Protein 1ZGZ (pdb70)

Organism: Escherichia coli (strain K12) (NCBI:txid83333)

Sequence (469 aa):
PHHIVIVEDEPVTQARLQSYFTQEGYTVSVTASGAGLREIQNQSVDLILLDINLPDENGLLTRALRERSTVGIILVTGRSDRIDRIVGLEGADDYVTKPLELRELVVRVKNLLWRIDQPHHIVIVEDEPVTQARLQSYFTQEGYTVSVTASGAGLREIQNQSVDLILLDINLPDENGLLTRALRERSTVGIILVTGRSDRIDRIVGLEGADDYVTKPLELRELVVRVKNLLWRIDPHHIVIVEDEPVTQARLQSYFTQEGYTVSVTASGAGLREIQNQSVDLILLDINLPDENGLLTRALRERSTVGIILVTGRSDRIDRIVGLEGADDYVTKPLELRELVVRVKNLLWRIDPHHIVIVEDEPVTQARLQSYFTQEGYTVSVTASGAGLREIQNQSVDLILLDINLPDENGLLTRALRERSTVGIILVTGRSDRIDRIVGLEGADDYVTKPLELRELVVRVKNLLWRID

CATH classification: 3.40.50.2300

Secondary structure (DSSP, 8-state):
--EEEEE-SSHHHHHHHHHHHHHTT-EEEEESSHHHHHH---S--SEEEEES--SSS----HHHHHTT---EEEEEESS--HHHHHHHH---SEEEESSP-HHHHHHHHHHHHHHHT-/--EEEEE-S-HHHHHHHHHHHHHTT-EEEEESSHHHHHH---S--SEEEEES--TTS----HHHHHHH---EEEEEE-TT-HHHHHHHH---SEEEESSP-HHHHHHHHHHHHHHH-/--EEEEE---HHHHHHHHHHHHHTT-EEEEESSHHHHHH---S--SEEEEE---TTS----HHHHHHH---EEEEEEETT-HHHHHHHH---SEEEEESP-HHHHHHHHHHHHHHH-/--EEEEE-SSHHHHHHHHHHHHTTT-EEEEESSHHHHHH---S---EEEEESB-SSSB---HHHHHHH---EEEEEES---HHHHHHHH---SEEEESSP-HHHHHHHHHHHHHHH-

InterPro domains:
  IPR001789 Signal transduction response regulator, receiver domain [PF00072] (5-113)
  IPR001789 Signal transduction response regulator, receiver domain [PS50110] (4-117)
  IPR001789 Signal transduction response regulator, receiver domain [SM00448] (3-113)
  IPR001867 OmpR/PhoB-type DNA-binding domain [PF00486] (153-225)
  IPR001867 OmpR/PhoB-type DNA-binding domain [PS51755] (132-227)
  IPR001867 OmpR/PhoB-type DNA-binding domain [SM00862] (153-225)
  IPR001867 OmpR/PhoB-type DNA-binding domain [cd00383] (142-225)
  IPR011006 CheY-like superfamily [SSF52172] (3-190)
  IPR036388 Winged helix-like DNA-binding domain superfamily [G3DSA:1.10.10.10] (121-228)
  IPR039420 Transcriptional regulatory protein WalR-like [PTHR48111] (5-225)

Structure (mmCIF, N/CA/C/O backbone):
data_1ZGZ
#
_entry.id   1ZGZ
#
_cell.length_a   55.471
_cell.length_b   58.389
_cell.length_c   64.086
_cell.angle_alpha   90.00
_cell.angle_beta   112.25
_cell.angle_gamma   90.00
#
_symmetry.space_group_name_H-M   'P 1 21 1'
#
loop_
_entity.id
_entity.type
_entity.pdbx_description
1 polymer 'TorCAD operon transcriptional regulatory protein torR'
2 non-polymer 'SULFATE ION'
3 non-polymer GLYCEROL
4 water water
#
loop_
_atom_site.group_PDB
_atom_site.id
_atom_site.type_symbol
_atom_site.label_atom_id
_atom_site.label_alt_id
_atom_site.label_comp_id
_atom_site.label_asym_id
_atom_site.label_entity_id
_atom_site.label_seq_id
_atom_site.pdbx_PDB_ins_code
_atom_site.Cartn_x
_atom_site.Cartn_y
_atom_site.Cartn_z
_atom_site.occupancy
_atom_site.B_iso_or_equiv
_atom_site.auth_seq_id
_atom_site.auth_comp_id
_atom_site.auth_asym_id
_atom_site.auth_atom_id
_atom_site.pdbx_PDB_model_num
ATOM 1 N N . PRO A 1 2 ? -39.607 7.600 18.734 1.00 34.21 2 PRO A N 1
ATOM 2 C CA . PRO A 1 2 ? -38.732 6.398 18.596 1.00 33.77 2 PRO A CA 1
ATOM 3 C C . PRO A 1 2 ? -38.900 5.772 17.223 1.00 31.87 2 PRO A C 1
ATOM 4 O O . PRO A 1 2 ? -39.652 6.308 16.415 1.00 33.17 2 PRO A O 1
ATOM 8 N N . HIS A 1 3 ? -38.215 4.664 16.962 1.00 30.14 3 HIS A N 1
ATOM 9 C CA . HIS A 1 3 ? -38.351 3.970 15.677 1.00 27.49 3 HIS A CA 1
ATOM 10 C C . HIS A 1 3 ? -39.697 3.278 15.554 1.00 25.79 3 HIS A C 1
ATOM 11 O O . HIS A 1 3 ? -40.213 2.722 16.524 1.00 25.43 3 HIS A O 1
ATOM 18 N N . HIS A 1 4 ? -40.240 3.296 14.346 1.00 23.74 4 HIS A N 1
ATOM 19 C CA . HIS A 1 4 ? -41.548 2.725 14.086 1.00 22.75 4 HIS A CA 1
ATOM 20 C C . HIS A 1 4 ? -41.393 1.444 13.274 1.00 19.64 4 HIS A C 1
ATOM 21 O O . HIS A 1 4 ? -40.865 1.467 12.162 1.00 17.80 4 HIS A O 1
ATOM 28 N N . ILE A 1 5 ? -41.861 0.332 13.829 1.00 18.06 5 ILE A N 1
ATOM 29 C CA . ILE A 1 5 ? -41.824 -0.953 13.140 1.00 16.86 5 ILE A CA 1
ATOM 30 C C . ILE A 1 5 ? -43.246 -1.402 12.799 1.00 15.90 5 ILE A C 1
ATOM 31 O O . ILE A 1 5 ? -44.165 -1.200 13.583 1.00 16.09 5 ILE A O 1
ATOM 36 N N . VAL A 1 6 ? -43.431 -1.991 11.632 1.00 15.26 6 VAL A N 1
ATOM 37 C CA . VAL A 1 6 ? -44.724 -2.582 11.314 1.00 15.41 6 VAL A CA 1
ATOM 38 C C . VAL A 1 6 ? -44.556 -4.065 11.118 1.00 15.45 6 VAL A C 1
ATOM 39 O O . VAL A 1 6 ? -43.643 -4.490 10.425 1.00 15.07 6 VAL A O 1
ATOM 43 N N . ILE A 1 7 ? -45.422 -4.842 11.758 1.00 14.38 7 ILE A N 1
ATOM 44 C CA . ILE A 1 7 ? -45.427 -6.284 11.608 1.00 15.05 7 ILE A CA 1
ATOM 45 C C . ILE A 1 7 ? -46.590 -6.634 10.695 1.00 15.04 7 ILE A C 1
ATOM 46 O O . ILE A 1 7 ? -47.727 -6.234 10.936 1.00 15.64 7 ILE A O 1
ATOM 51 N N . VAL A 1 8 ? -46.285 -7.352 9.626 1.00 14.02 8 VAL A N 1
ATOM 52 C CA . VAL A 1 8 ? -47.263 -7.775 8.652 1.00 15.50 8 VAL A CA 1
ATOM 53 C C . VAL A 1 8 ? -47.278 -9.296 8.715 1.00 16.57 8 VAL A C 1
ATOM 54 O O . VAL A 1 8 ? -46.415 -9.954 8.150 1.00 15.83 8 VAL A O 1
ATOM 58 N N . GLU A 1 9 ? -48.244 -9.845 9.434 1.00 17.69 9 GLU A N 1
ATOM 59 C CA . GLU A 1 9 ? -48.180 -11.249 9.815 1.00 18.49 9 GLU A CA 1
ATOM 60 C C . GLU A 1 9 ? -49.576 -11.808 10.061 1.00 20.45 9 GLU A C 1
ATOM 61 O O . GLU A 1 9 ? -50.312 -11.282 10.901 1.00 19.51 9 GLU A O 1
ATOM 67 N N . ASP A 1 10 ? -49.890 -12.895 9.357 1.00 21.63 10 ASP A N 1
ATOM 68 C CA . ASP A 1 10 ? -51.203 -13.547 9.401 1.00 25.50 10 ASP A CA 1
ATOM 69 C C . ASP A 1 10 ? -51.391 -14.473 10.591 1.00 25.19 10 ASP A C 1
ATOM 70 O O . ASP A 1 10 ? -52.518 -14.665 11.070 1.00 26.74 10 ASP A O 1
ATOM 75 N N . GLU A 1 11 ? -50.302 -15.085 11.032 1.00 23.59 11 GLU A N 1
ATOM 76 C CA . GLU A 1 11 ? -50.364 -16.064 12.105 1.00 23.05 11 GLU A CA 1
ATOM 77 C C . GLU A 1 11 ? -50.375 -15.324 13.442 1.00 22.19 11 GLU A C 1
ATOM 78 O O . GLU A 1 11 ? -49.411 -14.641 13.774 1.00 20.48 11 GLU A O 1
ATOM 84 N N . PRO A 1 12 ? -51.460 -15.452 14.207 1.00 21.23 12 PRO A N 1
ATOM 85 C CA . PRO A 1 12 ? -51.645 -14.627 15.418 1.00 21.28 12 PRO A CA 1
ATOM 86 C C . PRO A 1 12 ? -50.594 -14.821 16.519 1.00 20.50 12 PRO A C 1
ATOM 87 O O . PRO A 1 12 ? -50.247 -13.845 17.176 1.00 20.10 12 PRO A O 1
ATOM 91 N N . VAL A 1 13 ? -50.095 -16.041 16.735 1.00 19.36 13 VAL A N 1
ATOM 92 C CA . VAL A 1 13 ? -49.092 -16.222 17.777 1.00 19.46 13 VAL A CA 1
ATOM 93 C C . VAL A 1 13 ? -47.768 -15.541 17.420 1.00 18.99 13 VAL A C 1
ATOM 94 O O . VAL A 1 13 ? -47.159 -14.875 18.261 1.00 18.79 13 VAL A O 1
ATOM 98 N N . THR A 1 14 ? -47.334 -15.707 16.175 1.00 19.03 14 THR A N 1
ATOM 99 C CA . THR A 1 14 ? -46.151 -15.005 15.674 1.00 18.69 14 THR A CA 1
ATOM 100 C C . THR A 1 14 ? -46.314 -13.500 15.798 1.00 17.84 14 THR A C 1
ATOM 101 O O . THR A 1 14 ? -45.421 -12.818 16.278 1.00 16.83 14 THR A O 1
ATOM 105 N N . GLN A 1 15 ? -47.471 -12.998 15.368 1.00 16.79 15 GLN A N 1
ATOM 106 C CA . GLN A 1 15 ? -47.759 -11.568 15.423 1.00 17.17 15 GLN A CA 1
ATOM 107 C C . GLN A 1 15 ? -47.691 -11.049 16.860 1.00 17.72 15 GLN A C 1
ATOM 108 O O . GLN A 1 15 ? -47.088 -10.000 17.129 1.00 17.69 15 GLN A O 1
ATOM 114 N N . ALA A 1 16 ? -48.277 -11.806 17.787 1.00 18.03 16 ALA A N 1
ATOM 115 C CA . ALA A 1 16 ? -48.323 -11.412 19.193 1.00 18.72 16 ALA A CA 1
ATOM 116 C C . ALA A 1 16 ? -46.937 -11.408 19.837 1.00 18.59 16 ALA A C 1
ATOM 117 O O . ALA A 1 16 ? -46.604 -10.501 20.579 1.00 19.24 16 ALA A O 1
ATOM 119 N N . ARG A 1 17 ? -46.125 -12.410 19.530 1.00 19.22 17 ARG A N 1
ATOM 120 C CA . ARG A 1 17 ? -44.771 -12.465 20.071 1.00 21.98 17 ARG A CA 1
ATOM 121 C C . ARG A 1 17 ? -43.901 -11.321 19.551 1.00 21.28 17 ARG A C 1
ATOM 122 O O . ARG A 1 17 ? -43.180 -10.688 20.318 1.00 20.52 17 ARG A O 1
ATOM 130 N N . LEU A 1 18 ? -43.999 -11.050 18.248 1.00 20.38 18 LEU A N 1
ATOM 131 C CA . LEU A 1 18 ? -43.196 -10.011 17.617 1.00 20.37 18 LEU A CA 1
ATOM 132 C C . LEU A 1 18 ? -43.540 -8.614 18.138 1.00 20.72 18 LEU A C 1
ATOM 133 O O . LEU A 1 18 ? -42.654 -7.817 18.439 1.00 19.91 18 LEU A O 1
ATOM 138 N N . GLN A 1 19 ? -44.827 -8.307 18.227 1.00 22.01 19 GLN A N 1
ATOM 139 C CA . GLN A 1 19 ? -45.230 -6.987 18.691 1.00 23.49 19 GLN A CA 1
ATOM 140 C C . GLN A 1 19 ? -44.824 -6.821 20.149 1.00 23.44 19 GLN A C 1
ATOM 141 O O . GLN A 1 19 ? -44.344 -5.770 20.544 1.00 22.97 19 GLN A O 1
ATOM 147 N N . SER A 1 20 ? -44.964 -7.885 20.926 1.00 23.63 20 SER A N 1
ATOM 148 C CA . SER A 1 20 ? -44.654 -7.828 22.344 1.00 24.41 20 SER A CA 1
ATOM 149 C C . SER A 1 20 ? -43.163 -7.590 22.577 1.00 25.30 20 SER A C 1
ATOM 150 O O . SER A 1 20 ? -42.766 -6.688 23.318 1.00 24.73 20 SER A O 1
ATOM 153 N N . TYR A 1 21 ? -42.337 -8.397 21.929 1.00 26.14 21 TYR A N 1
ATOM 154 C CA . TYR A 1 21 ? -40.902 -8.265 22.101 1.00 27.84 21 TYR A CA 1
ATOM 155 C C . TYR A 1 21 ? -40.415 -6.908 21.623 1.00 26.54 21 TYR A C 1
ATOM 156 O O . TYR A 1 21 ? -39.606 -6.266 22.288 1.00 27.11 21 TYR A O 1
ATOM 165 N N . PHE A 1 22 ? -40.912 -6.447 20.483 1.00 25.12 22 PHE A N 1
ATOM 166 C CA . PHE A 1 22 ? -40.448 -5.164 19.977 1.00 25.18 22 PHE A CA 1
ATOM 167 C C . PHE A 1 22 ? -40.976 -3.945 20.739 1.00 25.20 22 PHE A C 1
ATOM 168 O O . PHE A 1 22 ? -40.319 -2.908 20.798 1.00 25.38 22 PHE A O 1
ATOM 176 N N . THR A 1 23 ? -42.148 -4.082 21.348 1.00 25.49 23 THR A N 1
ATOM 177 C CA . THR A 1 23 ? -42.691 -3.017 22.182 1.00 27.15 23 THR A CA 1
ATOM 178 C C . THR A 1 23 ? -41.836 -2.826 23.435 1.00 28.14 23 THR A C 1
ATOM 179 O O . THR A 1 23 ? -41.571 -1.693 23.852 1.00 27.29 23 THR A O 1
ATOM 183 N N . GLN A 1 24 ? -41.393 -3.938 24.014 1.00 29.66 24 GLN A N 1
ATOM 184 C CA . GLN A 1 24 ? -40.526 -3.909 25.191 1.00 31.97 24 GLN A CA 1
ATOM 185 C C . GLN A 1 24 ? -39.174 -3.263 24.900 1.00 32.27 24 GLN A C 1
ATOM 186 O O . GLN A 1 24 ? -38.548 -2.710 25.806 1.00 33.18 24 GLN A O 1
ATOM 192 N N . GLU A 1 25 ? -38.728 -3.324 23.647 1.00 31.68 25 GLU A N 1
ATOM 193 C CA . GLU A 1 25 ? -37.485 -2.681 23.241 1.00 31.57 25 GLU A CA 1
ATOM 194 C C . GLU A 1 25 ? -37.648 -1.183 23.031 1.00 30.69 25 GLU A C 1
ATOM 195 O O . GLU A 1 25 ? -36.704 -0.511 22.621 1.00 31.79 25 GLU A O 1
ATOM 201 N N . GLY A 1 26 ? -38.848 -0.660 23.265 1.00 28.83 26 GLY A N 1
ATOM 202 C CA . GLY A 1 26 ? -39.053 0.773 23.168 1.00 26.55 26 GLY A CA 1
ATOM 203 C C . GLY A 1 26 ? -39.501 1.270 21.809 1.00 25.66 26 GLY A C 1
ATOM 204 O O . GLY A 1 26 ? -39.700 2.474 21.615 1.00 25.69 26 GLY A O 1
ATOM 205 N N . TYR A 1 27 ? -39.693 0.353 20.864 1.00 24.15 27 TYR A N 1
ATOM 206 C CA . TYR A 1 27 ? -40.152 0.740 19.537 1.00 23.82 27 TYR A CA 1
ATOM 207 C C . TYR A 1 27 ? -41.629 1.085 19.494 1.00 22.50 27 TYR A C 1
ATOM 208 O O . TYR A 1 27 ? -42.404 0.615 20.304 1.00 23.86 27 TYR A O 1
ATOM 217 N N . THR A 1 28 ? -42.023 1.881 18.515 1.00 23.02 28 THR A N 1
ATOM 218 C CA . THR A 1 28 ? -43.441 2.077 18.258 1.00 23.56 28 THR A CA 1
ATOM 219 C C . THR A 1 28 ? -43.833 1.029 17.248 1.00 21.92 28 THR A C 1
ATOM 220 O O . THR A 1 28 ? -43.241 0.972 16.190 1.00 22.41 28 THR A O 1
ATOM 224 N N . VAL A 1 29 ? -44.815 0.197 17.585 1.00 20.87 29 VAL A N 1
ATOM 225 C CA . VAL A 1 29 ? -45.136 -0.970 16.773 1.00 20.40 29 VAL A CA 1
ATOM 226 C C . VAL A 1 29 ? -46.579 -0.917 16.246 1.00 20.38 29 VAL A C 1
ATOM 227 O O . VAL A 1 29 ? -47.515 -0.625 16.993 1.00 20.85 29 VAL A O 1
ATOM 231 N N . SER A 1 30 ? -46.747 -1.189 14.960 1.00 19.07 30 SER A N 1
ATOM 232 C CA . SER A 1 30 ? -48.069 -1.382 14.377 1.00 19.12 30 SER A CA 1
ATOM 233 C C . SER A 1 30 ? -48.127 -2.776 13.755 1.00 19.23 30 SER A C 1
ATOM 234 O O . SER A 1 30 ? -47.128 -3.284 13.250 1.00 17.71 30 SER A O 1
ATOM 237 N N . VAL A 1 31 ? -49.298 -3.392 13.795 1.00 18.65 31 VAL A N 1
ATOM 238 C CA . VAL A 1 31 ? -49.464 -4.709 13.223 1.00 18.70 31 VAL A CA 1
ATOM 239 C C . VAL A 1 31 ? -50.568 -4.678 12.186 1.00 18.19 31 VAL A C 1
ATOM 240 O O . VAL A 1 31 ? -51.490 -3.868 12.257 1.00 17.70 31 VAL A O 1
ATOM 244 N N . THR A 1 32 ? -50.461 -5.566 11.217 1.00 17.64 32 THR A N 1
ATOM 245 C CA . THR A 1 32 ? -51.489 -5.737 10.217 1.00 19.66 32 THR A CA 1
ATOM 246 C C . THR A 1 32 ? -51.349 -7.132 9.635 1.00 20.21 32 THR A C 1
ATOM 247 O O . THR A 1 32 ? -50.353 -7.836 9.893 1.00 20.31 32 THR A O 1
ATOM 251 N N . ALA A 1 33 ? -52.330 -7.547 8.847 1.00 21.83 33 ALA A N 1
ATOM 252 C CA . ALA A 1 33 ? -52.259 -8.876 8.254 1.00 22.22 33 ALA A CA 1
ATOM 253 C C . ALA A 1 33 ? -52.322 -8.903 6.727 1.00 22.06 33 ALA A C 1
ATOM 254 O O . ALA A 1 33 ? -52.401 -9.975 6.127 1.00 22.93 33 ALA A O 1
ATOM 256 N N . SER A 1 34 ? -52.228 -7.745 6.083 1.00 21.53 34 SER A N 1
ATOM 257 C CA . SER A 1 34 ? -52.327 -7.725 4.625 1.00 20.42 34 SER A CA 1
ATOM 258 C C . SER A 1 34 ? -51.481 -6.628 4.016 1.00 19.97 34 SER A C 1
ATOM 259 O O . SER A 1 34 ? -51.070 -5.708 4.707 1.00 20.37 34 SER A O 1
ATOM 262 N N . GLY A 1 35 ? -51.221 -6.751 2.717 1.00 20.21 35 GLY A N 1
ATOM 263 C CA . GLY A 1 35 ? -50.538 -5.715 1.963 1.00 19.43 35 GLY A CA 1
ATOM 264 C C . GLY A 1 35 ? -51.331 -4.432 2.017 1.00 18.99 35 GLY A C 1
ATOM 265 O O . GLY A 1 35 ? -50.764 -3.359 2.184 1.00 18.79 35 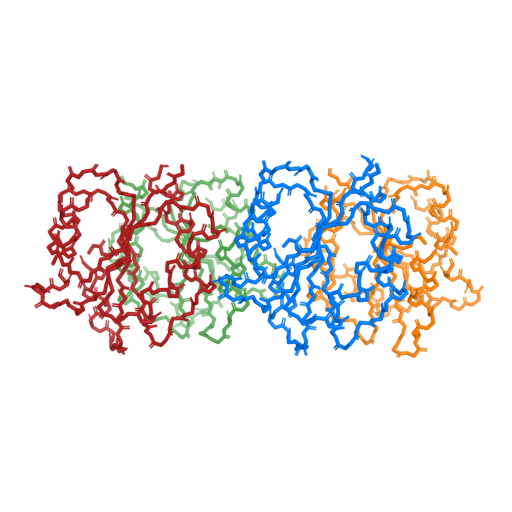GLY A O 1
ATOM 266 N N . ALA A 1 36 ? -52.654 -4.542 1.896 1.00 18.93 36 ALA A N 1
ATOM 267 C CA . ALA A 1 36 ? -53.507 -3.365 1.916 1.00 19.24 36 ALA A CA 1
ATOM 268 C C . ALA A 1 36 ? -53.419 -2.682 3.263 1.00 18.93 36 ALA A C 1
ATOM 269 O O . ALA A 1 36 ? -53.362 -1.459 3.325 1.00 19.49 36 ALA A O 1
ATOM 271 N N . GLY A 1 37 ? -53.433 -3.476 4.333 1.00 18.25 37 GLY A N 1
ATOM 272 C CA . GLY A 1 37 ? -53.322 -2.951 5.683 1.00 17.90 37 GLY A CA 1
ATOM 273 C C . GLY A 1 37 ? -52.002 -2.229 5.908 1.00 17.59 37 GLY A C 1
ATOM 274 O O . GLY A 1 37 ? -51.948 -1.196 6.593 1.00 17.41 37 GLY A O 1
ATOM 275 N N . LEU A 1 38 ? -50.935 -2.770 5.322 1.00 17.38 38 LEU A N 1
ATOM 276 C CA . LEU A 1 38 ? -49.620 -2.135 5.405 1.00 18.04 38 LEU A CA 1
ATOM 277 C C . LEU A 1 38 ? -49.607 -0.813 4.663 1.00 18.51 38 LEU A C 1
ATOM 278 O O . LEU A 1 38 ? -49.107 0.181 5.181 1.00 18.71 38 LEU A O 1
ATOM 283 N N . ARG A 1 39 ? -50.161 -0.818 3.455 1.00 18.72 39 ARG A N 1
ATOM 284 C CA . ARG A 1 39 ? -50.209 0.380 2.631 1.00 20.80 39 ARG A CA 1
ATOM 285 C C . ARG A 1 39 ? -50.965 1.494 3.346 1.00 20.78 39 ARG A C 1
ATOM 286 O O . ARG A 1 39 ? -50.554 2.658 3.306 1.00 20.02 39 ARG A O 1
ATOM 294 N N . GLU A 1 40 ? -52.041 1.141 4.044 1.00 20.86 40 GLU A N 1
ATOM 295 C CA . GLU A 1 40 ? -52.793 2.153 4.785 1.00 20.69 40 GLU A CA 1
ATOM 296 C C . GLU A 1 40 ? -51.965 2.757 5.909 1.00 19.30 40 GLU A C 1
ATOM 297 O O . GLU A 1 40 ? -51.951 3.988 6.088 1.00 18.27 40 GLU A O 1
ATOM 303 N N . ILE A 1 41 ? -51.278 1.903 6.670 1.00 16.39 41 ILE A N 1
ATOM 304 C CA . ILE A 1 41 ? -50.428 2.385 7.761 1.00 16.05 41 ILE A CA 1
ATOM 305 C C . ILE A 1 41 ? -49.352 3.325 7.197 1.00 15.90 41 ILE A C 1
ATOM 306 O O . ILE A 1 41 ? -49.070 4.386 7.761 1.00 17.12 41 ILE A O 1
ATOM 319 N N . GLN A 1 43 ? -49.335 5.171 4.639 1.00 21.77 43 GLN A N 1
ATOM 320 C CA . GLN A 1 43 ? -49.890 6.440 4.189 1.00 23.84 43 GLN A CA 1
ATOM 321 C C . GLN A 1 43 ? -50.190 7.347 5.370 1.00 24.08 43 GLN A C 1
ATOM 322 O O . GLN A 1 43 ? -50.420 8.544 5.199 1.00 24.97 43 GLN A O 1
ATOM 328 N N . ASN A 1 44 ? -50.207 6.775 6.565 1.00 24.00 44 ASN A N 1
ATOM 329 C CA . ASN A 1 44 ? -50.660 7.495 7.745 1.00 25.17 44 ASN A CA 1
ATOM 330 C C . ASN A 1 44 ? -49.602 7.829 8.776 1.00 25.43 44 ASN A C 1
ATOM 331 O O . ASN A 1 44 ? -49.868 8.583 9.707 1.00 26.29 44 ASN A O 1
ATOM 336 N N . GLN A 1 45 ? -48.415 7.253 8.613 1.00 25.59 45 GLN A N 1
ATOM 337 C CA . GLN A 1 45 ? -47.341 7.381 9.588 1.00 26.74 45 GLN A CA 1
ATOM 338 C C . GLN A 1 45 ? -46.040 6.949 8.927 1.00 26.79 45 GLN A C 1
ATOM 339 O O . GLN A 1 45 ? -46.057 6.167 7.979 1.00 26.98 45 GLN A O 1
ATOM 345 N N . SER A 1 46 ? -44.906 7.457 9.399 1.00 27.69 46 SER A N 1
ATOM 346 C CA . SER A 1 46 ? -43.653 7.002 8.809 1.00 26.92 46 SER A CA 1
ATOM 347 C C . SER A 1 46 ? -43.308 5.660 9.417 1.00 23.92 46 SER A C 1
ATOM 348 O O . SER A 1 46 ? -43.659 5.361 10.558 1.00 24.08 46 SER A O 1
ATOM 351 N N . VAL A 1 47 ? -42.654 4.838 8.620 1.00 21.29 47 VAL A N 1
ATOM 352 C CA . VAL A 1 47 ? -42.335 3.483 9.024 1.00 18.83 47 VAL A CA 1
ATOM 353 C C . VAL A 1 47 ? -40.846 3.298 8.753 1.00 17.13 47 VAL A C 1
ATOM 354 O O . VAL A 1 47 ? -40.401 3.568 7.658 1.00 15.34 47 VAL A O 1
ATOM 358 N N . ASP A 1 48 ? -40.092 2.859 9.757 1.00 16.00 48 ASP A N 1
ATOM 359 C CA . ASP A 1 48 ? -38.654 2.677 9.605 1.00 15.70 48 ASP A CA 1
ATOM 360 C C . ASP A 1 48 ? -38.293 1.292 9.118 1.00 14.56 48 ASP A C 1
ATOM 361 O O . ASP A 1 48 ? -37.332 1.126 8.391 1.00 13.54 48 ASP A O 1
ATOM 366 N N . LEU A 1 49 ? -39.074 0.305 9.538 1.00 14.78 49 LEU A N 1
ATOM 367 C CA . LEU A 1 49 ? -38.736 -1.085 9.321 1.00 14.22 49 LEU A CA 1
ATOM 368 C C . LEU A 1 49 ? -40.007 -1.935 9.304 1.00 13.71 49 LEU A C 1
ATOM 369 O O . LEU A 1 49 ? -40.890 -1.760 10.133 1.00 13.01 49 LEU A O 1
ATOM 374 N N . ILE A 1 50 ? -40.054 -2.883 8.383 1.00 12.72 50 ILE A N 1
ATOM 375 C CA . ILE A 1 50 ? -41.201 -3.768 8.214 1.00 13.24 50 ILE A CA 1
ATOM 376 C C . ILE A 1 50 ? -40.763 -5.227 8.401 1.00 13.77 50 ILE A C 1
ATOM 377 O O . ILE A 1 50 ? -39.743 -5.668 7.862 1.00 13.36 50 ILE A O 1
ATOM 382 N N . LEU A 1 51 ? -41.501 -5.958 9.218 1.00 14.31 51 LEU A N 1
ATOM 383 C CA . LEU A 1 51 ? -41.330 -7.407 9.297 1.00 14.58 51 LEU A CA 1
ATOM 384 C C . LEU A 1 51 ? -42.489 -7.981 8.489 1.00 14.88 51 LEU A C 1
ATOM 385 O O . LEU A 1 51 ? -43.657 -7.788 8.839 1.00 13.97 51 LEU A O 1
ATOM 390 N N . LEU A 1 52 ? -42.163 -8.672 7.406 1.00 15.38 52 LEU A N 1
ATOM 391 C CA . LEU A 1 52 ? -43.140 -8.969 6.374 1.00 15.70 52 LEU A CA 1
ATOM 392 C C . LEU A 1 52 ? -43.242 -10.445 6.024 1.00 15.91 52 LEU A C 1
ATOM 393 O O . LEU A 1 52 ? -42.313 -11.029 5.496 1.00 15.15 52 LEU A O 1
ATOM 398 N N . ASP A 1 53 ? -44.388 -11.050 6.285 1.00 16.60 53 ASP A N 1
ATOM 399 C CA . ASP A 1 53 ? -44.586 -12.421 5.835 1.00 17.51 53 ASP A CA 1
ATOM 400 C C . ASP A 1 53 ? -44.742 -12.529 4.310 1.00 17.84 53 ASP A C 1
ATOM 401 O O . ASP A 1 53 ? -45.289 -11.638 3.668 1.00 17.37 53 ASP A O 1
ATOM 406 N N . ILE A 1 54 ? -44.242 -13.617 3.729 1.00 17.91 54 ILE A N 1
ATOM 407 C CA . ILE A 1 54 ? -44.396 -13.846 2.301 1.00 19.79 54 ILE A CA 1
ATOM 408 C C . ILE A 1 54 ? -45.848 -14.209 1.999 1.00 20.75 54 ILE A C 1
ATOM 409 O O . ILE A 1 54 ? -46.421 -13.764 1.002 1.00 21.15 54 ILE A O 1
ATOM 414 N N . ASN A 1 55 ? -46.437 -14.986 2.903 1.00 20.63 55 ASN A N 1
ATOM 415 C CA . ASN A 1 55 ? -47.816 -15.461 2.781 1.00 22.14 55 ASN A CA 1
ATOM 416 C C . ASN A 1 55 ? -48.837 -14.429 3.257 1.00 21.39 55 ASN A C 1
ATOM 417 O O . ASN A 1 55 ? -49.104 -14.315 4.459 1.00 21.51 55 ASN A O 1
ATOM 422 N N . LEU A 1 56 ? -49.404 -13.672 2.322 1.00 19.49 56 LEU A N 1
ATOM 423 C CA . LEU A 1 56 ? -50.453 -12.706 2.661 1.00 19.66 56 LEU A CA 1
ATOM 424 C C . LEU A 1 56 ? -51.707 -13.007 1.849 1.00 20.98 5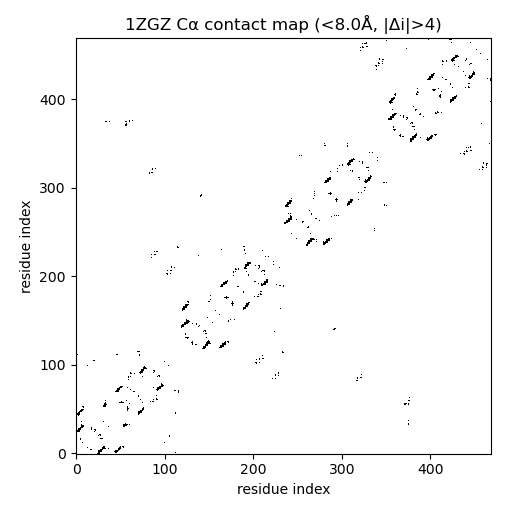6 LEU A C 1
ATOM 425 O O . LEU A 1 56 ? -51.645 -13.715 0.856 1.00 21.36 56 LEU A O 1
ATOM 430 N N . PRO A 1 57 ? -52.844 -12.475 2.283 1.00 22.79 57 PRO A N 1
ATOM 431 C CA . PRO A 1 57 ? -54.115 -12.738 1.601 1.00 23.74 57 PRO A CA 1
ATOM 432 C C . PRO A 1 57 ? -54.269 -11.998 0.272 1.00 25.19 57 PRO A C 1
ATOM 433 O O . PRO A 1 57 ? -54.972 -12.524 -0.600 1.00 25.76 57 PRO A O 1
ATOM 437 N N . ASP A 1 58 ? -53.645 -10.824 0.113 1.00 24.88 58 ASP A N 1
ATOM 438 C CA . ASP A 1 58 ? -53.819 -10.028 -1.115 1.00 25.69 58 ASP A CA 1
ATOM 439 C C . ASP A 1 58 ? -52.677 -10.100 -2.144 1.00 25.96 58 ASP A C 1
ATOM 440 O O . ASP A 1 58 ? -52.909 -10.496 -3.284 1.00 27.55 58 ASP A O 1
ATOM 445 N N . GLU A 1 59 ? -51.461 -9.718 -1.759 1.00 25.22 59 GLU A N 1
ATOM 446 C CA . GLU A 1 59 ? -50.307 -9.833 -2.658 1.00 24.02 59 GLU A CA 1
ATOM 447 C C . GLU A 1 59 ? -49.142 -10.528 -1.951 1.00 22.86 59 GLU A C 1
ATOM 448 O O . GLU A 1 59 ? -48.871 -10.275 -0.774 1.00 23.50 59 GLU A O 1
ATOM 454 N N . ASN A 1 60 ? -48.466 -11.400 -2.684 1.00 20.54 60 ASN A N 1
ATOM 455 C CA . ASN A 1 60 ? -47.255 -12.053 -2.231 1.00 19.56 60 ASN A CA 1
ATOM 456 C C . ASN A 1 60 ? -46.298 -11.047 -1.560 1.00 18.12 60 ASN A C 1
ATOM 457 O O . ASN A 1 60 ? -46.055 -9.967 -2.086 1.00 17.05 60 ASN A O 1
ATOM 462 N N . GLY A 1 61 ? -45.740 -11.414 -0.412 1.00 15.50 61 GLY A N 1
ATOM 463 C CA . GLY A 1 61 ? -44.826 -10.528 0.280 1.00 14.53 61 GLY A CA 1
ATOM 464 C C . GLY A 1 61 ? -43.523 -10.313 -0.477 1.00 12.84 61 GLY A C 1
ATOM 465 O O . GLY A 1 61 ? -42.831 -9.324 -0.245 1.00 13.08 61 GLY A O 1
ATOM 466 N N . LEU A 1 62 ? -43.165 -11.231 -1.373 1.00 12.85 62 LEU A N 1
ATOM 467 C CA . LEU A 1 62 ? -41.987 -11.018 -2.220 1.00 12.91 62 LEU A CA 1
ATOM 468 C C . LEU A 1 62 ? -42.195 -9.830 -3.176 1.00 14.59 62 LEU A C 1
ATOM 469 O O . LEU A 1 62 ? -41.273 -9.070 -3.467 1.00 12.27 62 LEU A O 1
ATOM 482 N N . LEU A 1 64 ? -44.457 -7.351 -2.643 1.00 14.42 64 LEU A N 1
ATOM 483 C CA . LEU A 1 64 ? -44.516 -6.190 -1.767 1.00 15.36 64 LEU A CA 1
ATOM 484 C C . LEU A 1 64 ? -43.109 -5.666 -1.526 1.00 14.27 64 LEU A C 1
ATOM 485 O O . LEU A 1 64 ? -42.878 -4.473 -1.539 1.00 14.25 64 LEU A O 1
ATOM 490 N N . THR A 1 65 ? -42.168 -6.582 -1.310 1.00 13.10 65 THR A N 1
ATOM 491 C CA . THR A 1 65 ? -40.785 -6.225 -1.053 1.00 11.59 65 THR A CA 1
ATOM 492 C C . THR A 1 65 ? -40.185 -5.390 -2.174 1.00 11.32 65 THR A C 1
ATOM 493 O O . THR A 1 65 ? -39.627 -4.330 -1.907 1.00 10.02 65 THR A O 1
ATOM 497 N N . ARG A 1 66 ? -40.269 -5.870 -3.421 1.00 10.63 66 ARG A N 1
ATOM 498 C CA . ARG A 1 66 ? -39.717 -5.058 -4.501 1.00 10.76 66 ARG A CA 1
ATOM 499 C C . ARG A 1 66 ? -40.528 -3.785 -4.732 1.00 11.37 66 ARG A C 1
ATOM 500 O O . ARG A 1 66 ? -39.954 -2.743 -5.040 1.00 13.94 66 ARG A O 1
ATOM 508 N N . ALA A 1 67 ? -41.849 -3.832 -4.578 1.00 12.15 67 ALA A N 1
ATOM 509 C CA . ALA A 1 67 ? -42.616 -2.584 -4.767 1.00 13.69 67 ALA A CA 1
ATOM 510 C C . ALA A 1 67 ? -42.170 -1.498 -3.779 1.00 14.26 67 ALA A C 1
ATOM 511 O O . ALA A 1 67 ? -41.990 -0.328 -4.158 1.00 14.90 67 ALA A O 1
ATOM 513 N N . LEU A 1 68 ? -41.956 -1.900 -2.527 1.00 14.19 68 LEU A N 1
ATOM 514 C CA . LEU A 1 68 ? -41.477 -0.981 -1.487 1.00 14.26 68 LEU A CA 1
ATOM 515 C C . LEU A 1 68 ? -40.070 -0.476 -1.774 1.00 13.94 68 LEU A C 1
ATOM 516 O O . LEU A 1 68 ? -39.803 0.736 -1.679 1.00 14.02 68 LEU A O 1
ATOM 521 N N . ARG A 1 69 ? -39.169 -1.407 -2.100 1.00 13.23 69 ARG A N 1
ATOM 522 C CA . ARG A 1 69 ? -37.742 -1.110 -2.258 1.00 12.74 69 ARG A CA 1
ATOM 523 C C . ARG A 1 69 ? -37.459 -0.243 -3.482 1.00 13.88 69 ARG A C 1
ATOM 524 O O . ARG A 1 69 ? -36.498 0.516 -3.501 1.00 15.42 69 ARG A O 1
ATOM 532 N N . GLU A 1 70 ? -38.296 -0.351 -4.503 1.00 13.99 70 GLU A N 1
ATOM 533 C CA . GLU A 1 70 ? -38.124 0.458 -5.699 1.00 15.15 70 GLU A CA 1
ATOM 534 C C . GLU A 1 70 ? -38.217 1.959 -5.398 1.00 16.53 70 GLU A C 1
ATOM 535 O O . GLU A 1 70 ? -37.655 2.758 -6.119 1.00 19.01 70 GLU A O 1
ATOM 541 N N . ARG A 1 71 ? -38.905 2.331 -4.327 1.00 16.92 71 ARG A N 1
ATOM 542 C CA . ARG A 1 71 ? -39.051 3.745 -3.979 1.00 17.83 71 ARG A CA 1
ATOM 543 C C . ARG A 1 71 ? -38.302 4.165 -2.709 1.00 16.88 71 ARG A C 1
ATOM 544 O O . ARG A 1 71 ? -37.915 5.337 -2.564 1.00 16.72 71 ARG A O 1
ATOM 552 N N . SER A 1 72 ? -38.072 3.214 -1.804 1.00 14.20 72 SER A N 1
ATOM 553 C CA . SER A 1 72 ? -37.788 3.557 -0.415 1.00 14.03 72 SER A CA 1
ATOM 554 C C . SER A 1 72 ? -36.579 2.820 0.139 1.00 13.61 72 SER A C 1
ATOM 555 O O . SER A 1 72 ? -36.284 1.708 -0.287 1.00 13.11 72 SER A O 1
ATOM 558 N N . THR A 1 73 ? -35.910 3.416 1.119 1.00 11.72 73 THR A N 1
ATOM 559 C CA . THR A 1 73 ? -34.877 2.706 1.870 1.00 10.66 73 THR A CA 1
ATOM 560 C C . THR A 1 73 ? -35.412 2.010 3.113 1.00 10.93 73 THR A C 1
ATOM 561 O O . THR A 1 73 ? -34.626 1.555 3.935 1.00 9.98 73 THR A O 1
ATOM 565 N N . VAL A 1 74 ? -36.733 1.926 3.257 1.00 10.12 74 VAL A N 1
ATOM 566 C CA . VAL A 1 74 ? -37.312 1.259 4.425 1.00 10.11 74 VAL A CA 1
ATOM 567 C C . VAL A 1 74 ? -36.647 -0.102 4.710 1.00 9.99 74 VAL A C 1
ATOM 568 O O . VAL A 1 74 ? -36.368 -0.871 3.799 1.00 9.24 74 VAL A O 1
ATOM 572 N N . GLY A 1 75 ? -36.382 -0.394 5.986 1.00 9.83 75 GLY A N 1
ATOM 573 C CA . GLY A 1 75 ? -35.936 -1.724 6.369 1.00 10.78 75 GLY A CA 1
ATOM 574 C C . GLY A 1 75 ? -36.986 -2.773 6.052 1.00 10.68 75 GLY A C 1
ATOM 575 O O . GLY A 1 75 ? -38.188 -2.551 6.284 1.00 11.02 75 GLY A O 1
ATOM 576 N N . ILE A 1 76 ? -36.550 -3.901 5.478 1.00 10.19 76 ILE A N 1
ATOM 577 C CA . ILE A 1 76 ? -37.439 -5.044 5.232 1.00 11.18 76 ILE A CA 1
ATOM 578 C C . ILE A 1 76 ? -36.840 -6.389 5.618 1.00 12.27 76 ILE A C 1
ATOM 579 O O . ILE A 1 76 ? -35.810 -6.792 5.091 1.00 12.67 76 ILE A O 1
ATOM 584 N N . ILE A 1 77 ? -37.510 -7.094 6.525 1.00 12.23 77 ILE A N 1
ATOM 585 C CA . ILE A 1 77 ? -37.118 -8.445 6.857 1.00 12.27 77 ILE A CA 1
ATOM 586 C C . ILE A 1 77 ? -38.278 -9.361 6.546 1.00 12.87 77 ILE A C 1
ATOM 587 O O . ILE A 1 77 ? -39.380 -9.176 7.051 1.00 12.68 77 ILE A O 1
ATOM 592 N N . LEU A 1 78 ? -38.037 -10.319 5.664 1.00 11.61 78 LEU A N 1
ATOM 593 C CA . LEU A 1 78 ? -39.092 -11.225 5.250 1.00 12.62 78 LEU A CA 1
ATOM 594 C C . LEU A 1 78 ? -39.158 -12.374 6.257 1.00 14.26 78 LEU A C 1
ATOM 595 O O . LEU A 1 78 ? -38.133 -12.791 6.778 1.00 14.51 78 LEU A O 1
ATOM 600 N N . VAL A 1 79 ? -40.378 -12.844 6.513 1.00 15.45 79 VAL A N 1
ATOM 601 C CA . VAL A 1 79 ? -40.643 -13.925 7.436 1.00 17.74 79 VAL A CA 1
ATOM 602 C C . VAL A 1 79 ? -41.400 -15.010 6.675 1.00 18.62 79 VAL A C 1
ATOM 603 O O . VAL A 1 79 ? -42.356 -14.717 5.968 1.00 18.46 79 VAL A O 1
ATOM 607 N N . THR A 1 80 ? -40.963 -16.256 6.783 1.00 19.03 80 THR A N 1
ATOM 608 C CA . THR A 1 80 ? -41.709 -17.339 6.131 1.00 21.76 80 THR A CA 1
ATOM 609 C C . THR A 1 80 ? -41.819 -18.576 7.004 1.00 22.59 80 THR A C 1
ATOM 610 O O . THR A 1 80 ? -40.966 -18.814 7.845 1.00 23.11 80 THR A O 1
ATOM 614 N N . GLY A 1 81 ? -42.872 -19.356 6.787 1.00 24.86 81 GLY A N 1
ATOM 615 C CA . GLY A 1 81 ? -43.043 -20.628 7.465 1.00 28.47 81 GLY A CA 1
ATOM 616 C C . GLY A 1 81 ? -42.538 -21.773 6.606 1.00 30.77 81 GLY A C 1
ATOM 617 O O . GLY A 1 81 ? -42.536 -22.930 7.022 1.00 32.76 81 GLY A O 1
ATOM 618 N N . ARG A 1 82 ? -42.097 -21.451 5.399 1.00 32.46 82 ARG A N 1
ATOM 619 C CA . ARG A 1 82 ? -41.652 -22.469 4.456 1.00 34.14 82 ARG A CA 1
ATOM 620 C C . ARG A 1 82 ? -40.258 -22.170 3.931 1.00 33.98 82 ARG A C 1
ATOM 621 O O . ARG A 1 82 ? -40.107 -21.357 3.030 1.00 34.92 82 ARG A O 1
ATOM 623 N N . SER A 1 83 ? -39.244 -22.823 4.490 1.00 34.25 83 SER A N 1
ATOM 624 C CA . SER A 1 83 ? -37.903 -22.746 3.920 1.00 33.27 83 SER A CA 1
ATOM 625 C C . SER A 1 83 ? -37.998 -23.177 2.460 1.00 32.66 83 SER A C 1
ATOM 626 O O . SER A 1 83 ? -38.487 -24.256 2.154 1.00 33.44 83 SER A O 1
ATOM 629 N N . ASP A 1 84 ? -37.547 -22.311 1.562 1.00 30.47 84 ASP A N 1
ATOM 630 C CA . ASP A 1 84 ? -37.736 -22.507 0.134 1.00 28.48 84 ASP A CA 1
ATOM 631 C C . ASP A 1 84 ? -36.695 -21.644 -0.547 1.00 25.91 84 ASP A C 1
ATOM 632 O O . ASP A 1 84 ? -36.639 -20.434 -0.330 1.00 24.85 84 ASP A O 1
ATOM 637 N N . ARG A 1 85 ? -35.841 -22.257 -1.344 1.00 24.35 85 ARG A N 1
ATOM 638 C CA . ARG A 1 85 ? -34.739 -21.496 -1.902 1.00 23.57 85 ARG A CA 1
ATOM 639 C C . ARG A 1 85 ? -35.181 -20.426 -2.903 1.00 21.73 85 ARG A C 1
ATOM 640 O O . ARG A 1 85 ? -34.629 -19.312 -2.939 1.00 19.42 85 ARG A O 1
ATOM 648 N N . ILE A 1 86 ? -36.164 -20.714 -3.741 1.00 20.74 86 ILE A N 1
ATOM 649 C CA . ILE A 1 86 ? -36.463 -19.644 -4.675 1.00 20.70 86 ILE A CA 1
ATOM 650 C C . ILE A 1 86 ? -37.064 -18.433 -3.962 1.00 19.24 86 ILE A C 1
ATOM 651 O O . ILE A 1 86 ? -36.718 -17.312 -4.307 1.00 18.25 86 ILE A O 1
ATOM 656 N N . ASP A 1 87 ? -37.882 -18.652 -2.930 1.00 17.91 87 ASP A N 1
ATOM 657 C CA . ASP A 1 87 ? -38.386 -17.550 -2.100 1.00 17.93 87 ASP A CA 1
ATOM 658 C C . ASP A 1 87 ? -37.239 -16.755 -1.443 1.00 17.44 87 ASP A C 1
ATOM 659 O O . ASP A 1 87 ? -37.259 -15.522 -1.435 1.00 17.68 87 ASP A O 1
ATOM 664 N N . ARG A 1 88 ? -36.249 -17.458 -0.897 1.00 15.54 88 ARG A N 1
ATOM 665 C CA . ARG A 1 88 ? -35.102 -16.818 -0.235 1.00 15.17 88 ARG A CA 1
ATOM 666 C C . ARG A 1 88 ? -34.223 -15.987 -1.172 1.00 14.17 88 ARG A C 1
ATOM 667 O O . ARG A 1 88 ? -33.958 -14.813 -0.902 1.00 14.60 88 ARG A O 1
ATOM 675 N N . ILE A 1 89 ? -33.821 -16.558 -2.297 1.00 12.86 89 ILE A N 1
ATOM 676 C CA . ILE A 1 89 ? -33.031 -15.808 -3.266 1.00 13.70 89 ILE A CA 1
ATOM 677 C C . ILE A 1 89 ? -33.854 -14.675 -3.894 1.00 13.32 89 ILE A C 1
ATOM 678 O O . ILE A 1 89 ? -33.394 -13.532 -3.977 1.00 13.88 89 ILE A O 1
ATOM 683 N N . VAL A 1 90 ? -35.084 -14.974 -4.310 1.00 11.96 90 VAL A N 1
ATOM 684 C CA . VAL A 1 90 ? -35.916 -13.921 -4.884 1.00 11.60 90 VAL A CA 1
ATOM 685 C C . VAL A 1 90 ? -36.138 -12.804 -3.871 1.00 10.74 90 VAL A C 1
ATOM 686 O O . VAL A 1 90 ? -35.945 -11.606 -4.180 1.00 11.24 90 VAL A O 1
ATOM 690 N N . GLY A 1 91 ? -36.486 -13.183 -2.644 1.00 8.95 91 GLY A N 1
ATOM 691 C CA . GLY A 1 91 ? -36.705 -12.192 -1.604 1.00 9.69 91 GLY A CA 1
ATOM 692 C C . GLY A 1 91 ? -35.518 -11.275 -1.351 1.00 9.65 91 GLY A C 1
ATOM 693 O O . GLY A 1 91 ? -35.664 -10.050 -1.284 1.00 9.04 91 GLY A O 1
ATOM 694 N N . LEU A 1 92 ? -34.335 -11.852 -1.189 1.00 9.03 92 LEU A N 1
ATOM 695 C CA . LEU A 1 92 ? -33.145 -11.023 -1.042 1.00 8.68 92 LEU A CA 1
ATOM 696 C C . LEU A 1 92 ? -32.876 -10.188 -2.293 1.00 10.15 92 LEU A C 1
ATOM 697 O O . LEU A 1 92 ? -32.564 -9.013 -2.179 1.00 10.14 92 LEU A O 1
ATOM 702 N N . GLU A 1 93 ? -33.018 -10.777 -3.486 1.00 8.19 93 GLU A N 1
ATOM 703 C CA . GLU A 1 93 ? -32.862 -9.997 -4.716 1.00 10.52 93 GLU A CA 1
ATOM 704 C C . GLU A 1 93 ? -33.875 -8.851 -4.888 1.00 11.23 93 GLU A C 1
ATOM 705 O O . GLU A 1 93 ? -33.535 -7.818 -5.494 1.00 10.58 93 GLU A O 1
ATOM 719 N N . GLY A 1 95 ? -34.867 -7.031 -2.602 1.00 10.17 95 GLY A N 1
ATOM 720 C CA . GLY A 1 95 ? -34.453 -5.945 -1.731 1.00 11.14 95 GLY A CA 1
ATOM 721 C C . GLY A 1 95 ? -34.586 -6.173 -0.233 1.00 11.61 95 GLY A C 1
ATOM 722 O O . GLY A 1 95 ? -34.262 -5.266 0.541 1.00 12.31 95 GLY A O 1
ATOM 723 N N . ALA A 1 96 ? -35.038 -7.354 0.190 1.00 10.77 96 ALA A N 1
ATOM 724 C CA . ALA A 1 96 ? -35.137 -7.619 1.624 1.00 11.63 96 ALA A CA 1
ATOM 725 C C . ALA A 1 96 ? -33.762 -7.568 2.261 1.00 13.22 96 ALA A C 1
ATOM 726 O O . ALA A 1 96 ? -32.810 -8.147 1.726 1.00 11.15 96 ALA A O 1
ATOM 728 N N . ASP A 1 97 ? -33.668 -6.899 3.411 1.00 13.30 97 ASP A N 1
ATOM 729 C CA . ASP A 1 97 ? -32.435 -6.888 4.201 1.00 15.27 97 ASP A CA 1
ATOM 730 C C . ASP A 1 97 ? -32.125 -8.233 4.857 1.00 16.98 97 ASP A C 1
ATOM 731 O O . ASP A 1 97 ? -30.966 -8.555 5.098 1.00 18.57 97 ASP A O 1
ATOM 736 N N . ASP A 1 98 ? -33.157 -9.008 5.158 1.00 18.05 98 ASP A N 1
ATOM 737 C CA . ASP A 1 98 ? -32.985 -10.368 5.659 1.00 20.02 98 ASP A CA 1
ATOM 738 C C . ASP A 1 98 ? -34.231 -11.201 5.445 1.00 19.73 98 ASP A C 1
ATOM 739 O O . ASP A 1 98 ? -35.293 -10.665 5.127 1.00 18.95 98 ASP A O 1
ATOM 744 N N . TYR A 1 99 ? -34.072 -12.515 5.609 1.00 19.66 99 TYR A N 1
ATOM 745 C CA . TYR A 1 99 ? -35.101 -13.529 5.367 1.00 20.51 99 TYR A CA 1
ATOM 746 C C . TYR A 1 99 ? -34.941 -14.516 6.510 1.00 20.66 99 TYR A C 1
ATOM 747 O O . TYR A 1 99 ? -33.843 -15.054 6.710 1.00 20.50 99 TYR A O 1
ATOM 756 N N . VAL A 1 100 ? -36.008 -14.713 7.274 1.00 19.41 100 VAL A N 1
ATOM 757 C CA . VAL A 1 100 ? -35.975 -15.592 8.443 1.00 20.60 100 VAL A CA 1
ATOM 758 C C . VAL A 1 100 ? -37.169 -16.529 8.432 1.00 22.00 100 VAL A C 1
ATOM 759 O O . VAL A 1 100 ? -38.236 -16.173 7.942 1.00 19.84 100 VAL A O 1
ATOM 763 N N . THR A 1 101 ? -36.985 -17.734 8.965 1.00 24.31 101 THR A N 1
ATOM 764 C CA . THR A 1 101 ? -38.037 -18.746 8.910 1.00 26.85 101 THR A CA 1
ATOM 765 C C . THR A 1 101 ? -38.688 -18.997 10.260 1.00 28.17 101 THR A C 1
ATOM 766 O O . THR A 1 101 ? -38.039 -18.873 11.306 1.00 29.75 101 THR A O 1
ATOM 770 N N . LYS A 1 102 ? -39.971 -19.337 10.236 1.00 28.44 102 LYS A N 1
ATOM 771 C CA . LYS A 1 102 ? -40.658 -19.796 11.435 1.00 29.97 102 LYS A CA 1
ATOM 772 C C . LYS A 1 102 ? -40.232 -21.248 11.705 1.00 30.19 102 LYS A C 1
ATOM 773 O O . LYS A 1 102 ? -39.902 -21.977 10.770 1.00 30.93 102 LYS A O 1
ATOM 779 N N . PRO A 1 103 ? -40.203 -21.653 12.974 1.00 30.69 103 PRO A N 1
ATOM 780 C CA . PRO A 1 103 ? -40.516 -20.763 14.096 1.00 30.17 103 PRO A CA 1
ATOM 781 C C . PRO A 1 103 ? -39.343 -19.830 14.386 1.00 28.82 103 PRO A C 1
ATOM 782 O O . PRO A 1 103 ? -38.184 -20.183 14.201 1.00 28.23 103 PRO A O 1
ATOM 786 N N . LEU A 1 104 ? -39.666 -18.627 14.826 1.00 28.42 104 LEU A N 1
ATOM 787 C CA . LEU A 1 104 ? -38.682 -17.563 14.857 1.00 28.16 104 LEU A CA 1
ATOM 788 C C . LEU A 1 104 ? -37.647 -17.725 15.966 1.00 28.17 104 LEU A C 1
ATOM 789 O O . LEU A 1 104 ? -37.968 -18.061 17.110 1.00 27.85 104 LEU A O 1
ATOM 794 N N . GLU A 1 105 ? -36.392 -17.501 15.610 1.00 27.62 105 GLU A N 1
ATOM 795 C CA . GLU A 1 105 ? -35.362 -17.355 16.626 1.00 27.86 105 GLU A CA 1
ATOM 796 C C . GLU A 1 105 ? -35.424 -15.894 17.055 1.00 27.28 105 GLU A C 1
ATOM 797 O O . GLU A 1 105 ? -34.831 -15.009 16.435 1.00 26.58 105 GLU A O 1
ATOM 803 N N . LEU A 1 106 ? -36.191 -15.667 18.114 1.00 26.40 106 LEU A N 1
ATOM 804 C CA . LEU A 1 106 ? -36.708 -14.348 18.437 1.00 27.48 106 LEU A CA 1
ATOM 805 C C . LEU A 1 106 ? -35.648 -13.411 18.984 1.00 27.45 106 LEU A C 1
ATOM 806 O O . LEU A 1 106 ? -35.638 -12.227 18.672 1.00 26.68 106 LEU A O 1
ATOM 811 N N . ARG A 1 107 ? -34.758 -13.942 19.812 1.00 27.18 107 ARG A N 1
ATOM 812 C CA . ARG A 1 107 ? -33.689 -13.113 20.363 1.00 27.56 107 ARG A CA 1
ATOM 813 C C . ARG A 1 107 ? -32.761 -12.657 19.244 1.00 25.44 107 ARG A C 1
ATOM 814 O O . ARG A 1 107 ? -32.314 -11.501 19.194 1.00 25.70 107 ARG A O 1
ATOM 822 N N . GLU A 1 108 ? -32.468 -13.575 18.337 1.00 22.54 108 GLU A N 1
ATOM 823 C CA . GLU A 1 108 ? -31.658 -13.258 17.179 1.00 21.45 108 GLU A CA 1
ATOM 824 C C . GLU A 1 108 ? -32.333 -12.172 16.326 1.00 19.25 108 GLU A C 1
ATOM 825 O O . GLU A 1 108 ? -31.698 -11.221 15.891 1.00 17.33 108 GLU A O 1
ATOM 831 N N . LEU A 1 109 ? -33.637 -12.300 16.111 1.00 17.19 109 LEU A N 1
ATOM 832 C CA . LEU A 1 109 ? -34.345 -11.288 15.337 1.00 16.32 109 LEU A CA 1
ATOM 833 C C . LEU A 1 109 ? -34.311 -9.895 15.966 1.00 15.37 109 LEU A C 1
ATOM 834 O O . LEU A 1 109 ? -34.102 -8.890 15.274 1.00 14.80 109 LEU A O 1
ATOM 839 N N . VAL A 1 110 ? -34.486 -9.826 17.283 1.00 15.11 110 VAL A N 1
ATOM 840 C CA . VAL A 1 110 ? -34.410 -8.547 17.972 1.00 14.56 110 VAL A CA 1
ATOM 841 C C . VAL A 1 110 ? -33.074 -7.868 17.721 1.00 13.78 110 VAL A C 1
ATOM 842 O O . VAL A 1 110 ? -33.040 -6.676 17.443 1.00 13.51 110 VAL A O 1
ATOM 846 N N . VAL A 1 111 ? -31.972 -8.617 17.806 1.00 13.91 111 VAL A N 1
ATOM 847 C CA . VAL A 1 111 ? -30.655 -8.020 17.553 1.00 14.20 111 VAL A CA 1
ATOM 848 C C . VAL A 1 111 ? -30.487 -7.621 16.082 1.00 13.48 111 VAL A C 1
ATOM 849 O O . VAL A 1 111 ? -29.938 -6.557 15.784 1.00 12.91 111 VAL A O 1
ATOM 853 N N . ARG A 1 112 ? -30.970 -8.459 15.164 1.00 13.57 112 ARG A N 1
ATOM 854 C CA . ARG A 1 112 ? -30.923 -8.116 13.747 1.00 14.87 112 ARG A CA 1
ATOM 855 C C . ARG A 1 112 ? -31.626 -6.802 13.507 1.00 13.89 112 ARG A C 1
ATOM 856 O O . ARG A 1 112 ? -31.140 -5.959 12.770 1.00 12.52 112 ARG A O 1
ATOM 864 N N . VAL A 1 113 ? -32.810 -6.657 14.099 1.00 13.19 113 VAL A N 1
ATOM 865 C CA . VAL A 1 113 ? -33.585 -5.435 13.949 1.00 12.88 113 VAL A CA 1
ATOM 866 C C . VAL A 1 113 ? -32.823 -4.243 14.50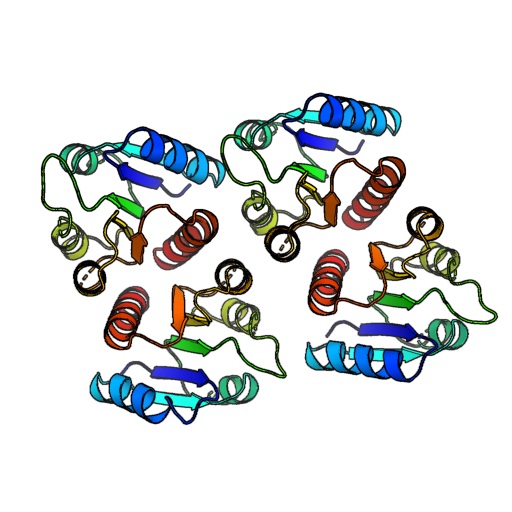5 1.00 12.75 113 VAL A C 1
ATOM 867 O O . VAL A 1 113 ? -32.729 -3.195 13.862 1.00 12.30 113 VAL A O 1
ATOM 871 N N . LYS A 1 114 ? -32.272 -4.411 15.701 1.00 13.18 114 LYS A N 1
ATOM 872 C CA . LYS A 1 114 ? -31.438 -3.365 16.284 1.00 14.25 114 LYS A CA 1
ATOM 873 C C . LYS A 1 114 ? -30.341 -2.906 15.324 1.00 13.03 114 LYS A C 1
ATOM 874 O O . LYS A 1 114 ? -30.153 -1.707 15.102 1.00 13.49 114 LYS A O 1
ATOM 880 N N . ASN A 1 115 ? -29.612 -3.866 14.754 1.00 13.55 115 ASN A N 1
ATOM 881 C CA . ASN A 1 115 ? -28.489 -3.536 13.881 1.00 13.51 115 ASN A CA 1
ATOM 882 C C . ASN A 1 115 ? -28.920 -2.926 12.564 1.00 14.18 115 ASN A C 1
ATOM 883 O O . ASN A 1 115 ? -28.218 -2.094 12.001 1.00 14.87 115 ASN A O 1
ATOM 888 N N . LEU A 1 116 ? -30.055 -3.377 12.041 1.00 13.55 116 LEU A N 1
ATOM 889 C CA . LEU A 1 116 ? -30.541 -2.829 10.778 1.00 13.73 116 LEU A CA 1
ATOM 890 C C . LEU A 1 116 ? -31.001 -1.393 10.956 1.00 14.19 116 LEU A C 1
ATOM 891 O O . LEU A 1 116 ? -30.735 -0.552 10.093 1.00 15.70 116 LEU A O 1
ATOM 896 N N . LEU A 1 117 ? -31.698 -1.115 12.057 1.00 14.82 117 LEU A N 1
ATOM 897 C CA . LEU A 1 117 ? -32.142 0.243 12.334 1.00 16.34 117 LEU A CA 1
ATOM 898 C C . LEU A 1 117 ? -30.931 1.169 12.518 1.00 17.31 117 LEU A C 1
ATOM 899 O O . LEU A 1 117 ? -30.927 2.307 12.038 1.00 19.03 117 LEU A O 1
ATOM 904 N N . TRP A 1 118 ? -29.902 0.674 13.197 1.00 17.40 118 TRP A N 1
ATOM 905 C CA . TRP A 1 118 ? -28.664 1.436 13.336 1.00 18.39 118 TRP A CA 1
ATOM 906 C C . TRP A 1 118 ? -28.043 1.743 11.967 1.00 20.15 118 TRP A C 1
ATOM 907 O O . TRP A 1 118 ? -27.559 2.852 11.730 1.00 20.26 118 TRP A O 1
ATOM 918 N N . ARG A 1 119 ? -28.073 0.751 11.078 1.00 21.29 119 ARG A N 1
ATOM 919 C CA . ARG A 1 119 ? -27.480 0.845 9.751 1.00 24.23 119 ARG A CA 1
ATOM 920 C C . ARG A 1 119 ? -28.267 1.825 8.877 1.00 27.05 119 ARG A C 1
ATOM 921 O O . ARG A 1 119 ? -27.676 2.606 8.126 1.00 28.68 119 ARG A O 1
ATOM 929 N N . ILE A 1 120 ? -29.594 1.826 9.010 1.00 29.20 120 ILE A N 1
ATOM 930 C CA . ILE A 1 120 ? -30.442 2.737 8.240 1.00 31.99 120 ILE A CA 1
ATOM 931 C C . ILE A 1 120 ? -30.276 4.177 8.713 1.00 34.73 120 ILE A C 1
ATOM 932 O O . ILE A 1 120 ? -30.448 5.111 7.928 1.00 35.74 120 ILE A O 1
ATOM 937 N N . ASP A 1 121 ? -29.945 4.347 9.995 1.00 36.84 121 ASP A N 1
ATOM 938 C CA . ASP A 1 121 ? -29.742 5.670 10.588 1.00 38.51 121 ASP A CA 1
ATOM 939 C C . ASP A 1 121 ? -28.349 6.248 10.332 1.00 38.93 121 ASP A C 1
ATOM 940 O O . ASP A 1 121 ? -28.039 7.328 10.824 1.00 39.16 121 ASP A O 1
ATOM 945 N N . GLN A 1 122 ? -27.496 5.533 9.604 1.00 40.13 122 GLN A N 1
ATOM 946 C CA . GLN A 1 122 ? -26.125 6.011 9.401 1.00 41.04 122 GLN A CA 1
ATOM 947 C C . GLN A 1 122 ? -26.068 7.116 8.335 1.00 41.85 122 GLN A C 1
ATOM 948 O O . GLN A 1 122 ? -27.095 7.667 7.917 1.00 41.58 122 GLN A O 1
ATOM 954 N N . PRO B 1 2 ? -14.933 0.758 -7.634 1.00 35.09 2 PRO B N 1
ATOM 955 C CA . PRO B 1 2 ? -15.761 -0.361 -7.097 1.00 34.08 2 PRO B CA 1
ATOM 956 C C . PRO B 1 2 ? -15.693 -0.395 -5.575 1.00 32.91 2 PRO B C 1
ATOM 957 O O . PRO B 1 2 ? -14.854 0.287 -4.986 1.00 33.16 2 PRO B O 1
ATOM 961 N N . HIS B 1 3 ? -16.556 -1.179 -4.941 1.00 31.04 3 HIS B N 1
ATOM 962 C CA . HIS B 1 3 ? -16.486 -1.301 -3.495 1.00 29.08 3 HIS B CA 1
ATOM 963 C C . HIS B 1 3 ? -15.348 -2.229 -3.128 1.00 26.82 3 HIS B C 1
ATOM 964 O O . HIS B 1 3 ? -15.036 -3.175 -3.856 1.00 26.69 3 HIS B O 1
ATOM 971 N N . HIS B 1 4 ? -14.727 -1.939 -1.995 1.00 24.71 4 HIS B N 1
ATOM 972 C CA . HIS B 1 4 ? -13.599 -2.718 -1.526 1.00 22.88 4 HIS B CA 1
ATOM 973 C C . HIS B 1 4 ? -14.051 -3.696 -0.444 1.00 20.02 4 HIS B C 1
ATOM 974 O O . HIS B 1 4 ? -14.584 -3.292 0.581 1.00 18.12 4 HIS B O 1
ATOM 981 N N . ILE B 1 5 ? -13.864 -4.984 -0.706 1.00 17.81 5 ILE B N 1
ATOM 982 C CA . ILE B 1 5 ? -14.192 -6.039 0.252 1.00 17.57 5 ILE B CA 1
ATOM 983 C C . ILE B 1 5 ? -12.916 -6.673 0.762 1.00 16.77 5 ILE B C 1
ATOM 984 O O . ILE B 1 5 ? -11.980 -6.893 -0.012 1.00 18.63 5 ILE B O 1
ATOM 989 N N . VAL B 1 6 ? -12.874 -6.956 2.057 1.00 15.49 6 VAL B N 1
ATOM 990 C CA . VAL B 1 6 ? -11.765 -7.708 2.636 1.00 15.25 6 VAL B CA 1
ATOM 991 C C . VAL B 1 6 ? -12.307 -9.041 3.156 1.00 15.58 6 VAL B C 1
ATOM 992 O O . VAL B 1 6 ? -13.297 -9.077 3.886 1.00 14.27 6 VAL B O 1
ATOM 996 N N . ILE B 1 7 ? -11.658 -10.121 2.742 1.00 15.43 7 ILE B N 1
ATOM 997 C CA . ILE B 1 7 ? -11.979 -11.467 3.201 1.00 16.76 7 ILE B CA 1
ATOM 998 C C . ILE B 1 7 ? -10.941 -11.893 4.230 1.00 16.95 7 ILE B C 1
ATOM 999 O O . ILE B 1 7 ? -9.728 -11.943 3.948 1.00 16.71 7 ILE B O 1
ATOM 1004 N N . VAL B 1 8 ? -11.416 -12.202 5.430 1.00 15.72 8 VAL B N 1
ATOM 1005 C CA . VAL B 1 8 ? -10.537 -12.704 6.464 1.00 15.89 8 VAL B CA 1
ATOM 1006 C C . VAL B 1 8 ? -10.796 -14.190 6.613 1.00 16.28 8 VAL B C 1
ATOM 1007 O O . VAL B 1 8 ? -11.802 -14.597 7.193 1.00 14.68 8 VAL B O 1
ATOM 1011 N N . GLU B 1 9 ? -9.887 -14.993 6.078 1.00 16.64 9 GLU B N 1
ATOM 1012 C CA . GLU B 1 9 ? -10.127 -16.430 5.976 1.00 16.32 9 GLU B CA 1
ATOM 1013 C C . GLU B 1 9 ? -8.800 -17.151 6.152 1.00 17.94 9 GLU B C 1
ATOM 1014 O O . GLU B 1 9 ? -7.864 -16.917 5.388 1.00 18.34 9 GLU B O 1
ATOM 1020 N N . ASP B 1 10 ? -8.726 -18.001 7.173 1.00 18.26 10 ASP B N 1
ATOM 1021 C CA . ASP B 1 10 ? -7.519 -18.749 7.510 1.00 20.30 10 ASP B CA 1
ATOM 1022 C C . ASP B 1 10 ? -7.182 -19.845 6.470 1.00 19.84 10 ASP B C 1
ATOM 1023 O O . ASP B 1 10 ? -6.016 -20.161 6.242 1.00 19.92 10 ASP B O 1
ATOM 1028 N N . GLU B 1 11 ? -8.202 -20.416 5.850 1.00 20.74 11 GLU B N 1
ATOM 1029 C CA . GLU B 1 11 ? -8.032 -21.636 5.059 1.00 21.50 11 GLU B CA 1
ATOM 1030 C C . GLU B 1 11 ? -7.764 -21.272 3.594 1.00 21.52 11 GLU B C 1
ATOM 1031 O O . GLU B 1 11 ? -8.633 -20.715 2.921 1.00 21.53 11 GLU B O 1
ATOM 1037 N N . PRO B 1 12 ? -6.553 -21.562 3.113 1.00 21.22 12 PRO B N 1
ATOM 1038 C CA . PRO B 1 12 ? -6.112 -21.126 1.779 1.00 20.45 12 PRO B CA 1
ATOM 1039 C C . PRO B 1 12 ? -7.043 -21.522 0.635 1.00 19.22 12 PRO B C 1
ATOM 1040 O O . PRO B 1 12 ? -7.257 -20.725 -0.274 1.00 18.85 12 PRO B O 1
ATOM 1044 N N . VAL B 1 13 ? -7.581 -22.735 0.662 1.00 17.73 13 VAL B N 1
ATOM 1045 C CA . VAL B 1 13 ? -8.518 -23.145 -0.387 1.00 17.01 13 VAL B CA 1
ATOM 1046 C C . VAL B 1 13 ? -9.756 -22.258 -0.388 1.00 17.18 13 VAL B C 1
ATOM 1047 O O . VAL B 1 13 ? -10.229 -21.823 -1.439 1.00 17.51 13 VAL B O 1
ATOM 1051 N N . THR B 1 14 ? -10.290 -22.015 0.805 1.00 17.44 14 THR B N 1
ATOM 1052 C CA . THR B 1 14 ? -11.507 -21.241 0.941 1.00 16.79 14 THR B CA 1
ATOM 1053 C C . THR B 1 14 ? -11.189 -19.783 0.608 1.00 17.00 14 THR B C 1
ATOM 1054 O O . THR B 1 14 ? -11.990 -19.092 -0.012 1.00 16.36 14 THR B O 1
ATOM 1058 N N . GLN B 1 15 ? -10.016 -19.331 1.036 1.00 18.15 15 GLN B N 1
ATOM 1059 C CA . GLN B 1 15 ? -9.535 -18.006 0.671 1.00 20.21 15 GLN B CA 1
ATOM 1060 C C . GLN B 1 15 ? -9.593 -17.789 -0.842 1.00 20.14 15 GLN B C 1
ATOM 1061 O O . GLN B 1 15 ? -10.141 -16.790 -1.322 1.00 17.96 15 GLN B O 1
ATOM 1067 N N . ALA B 1 16 ? -9.063 -18.746 -1.604 1.00 20.41 16 ALA B N 1
ATOM 1068 C CA . ALA B 1 16 ? -9.067 -18.647 -3.060 1.00 20.56 16 ALA B CA 1
ATOM 1069 C C . ALA B 1 16 ? -10.459 -18.720 -3.684 1.00 20.78 16 ALA B C 1
ATOM 1070 O O . ALA B 1 16 ? -10.768 -17.974 -4.618 1.00 21.98 16 ALA B O 1
ATOM 1072 N N . ARG B 1 17 ? -11.287 -19.636 -3.188 1.00 20.55 17 ARG B N 1
ATOM 1073 C CA . ARG B 1 17 ? -12.650 -19.829 -3.678 1.00 20.86 17 ARG B CA 1
ATOM 1074 C C . ARG B 1 17 ? -13.461 -1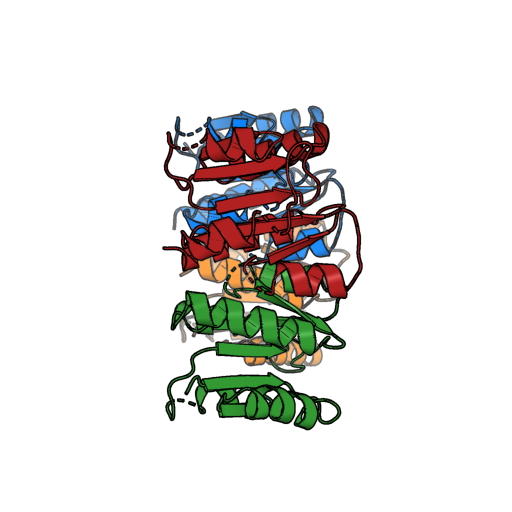8.531 -3.548 1.00 20.07 17 ARG B C 1
ATOM 1075 O O . ARG B 1 17 ? -14.191 -18.142 -4.464 1.00 20.67 17 ARG B O 1
ATOM 1083 N N . LEU B 1 18 ? -13.322 -17.877 -2.404 1.00 19.88 18 LEU B N 1
ATOM 1084 C CA . LEU B 1 18 ? -14.052 -16.638 -2.124 1.00 19.00 18 LEU B CA 1
ATOM 1085 C C . LEU B 1 18 ? -13.521 -15.467 -2.941 1.00 19.04 18 LEU B C 1
ATOM 1086 O O . LEU B 1 18 ? -14.286 -14.777 -3.605 1.00 18.88 18 LEU B O 1
ATOM 1091 N N . GLN B 1 19 ? -12.211 -15.253 -2.880 1.00 20.12 19 GLN B N 1
ATOM 1092 C CA . GLN B 1 19 ? -11.577 -14.169 -3.620 1.00 22.63 19 GLN B CA 1
ATOM 1093 C C . GLN B 1 19 ? -11.915 -14.315 -5.086 1.00 23.07 19 GLN B C 1
ATOM 1094 O O . GLN B 1 19 ? -12.266 -13.335 -5.751 1.00 23.34 19 GLN B O 1
ATOM 1100 N N . SER B 1 20 ? -11.863 -15.550 -5.580 1.00 23.13 20 SER B N 1
ATOM 1101 C CA . SER B 1 20 ? -12.183 -15.819 -6.974 1.00 24.39 20 SER B CA 1
ATOM 1102 C C . SER B 1 20 ? -13.607 -15.394 -7.316 1.00 25.00 20 SER B C 1
ATOM 1103 O O . SER B 1 20 ? -13.833 -14.673 -8.303 1.00 24.12 20 SER B O 1
ATOM 1106 N N . TYR B 1 21 ? -14.562 -15.850 -6.506 1.00 22.90 21 TYR B N 1
ATOM 1107 C CA . TYR B 1 21 ? -15.977 -15.595 -6.756 1.00 23.93 21 TYR B CA 1
ATOM 1108 C C . TYR B 1 21 ? -16.288 -14.107 -6.710 1.00 23.22 21 TYR B C 1
ATOM 1109 O O . TYR B 1 21 ? -16.990 -13.594 -7.575 1.00 24.84 21 TYR B O 1
ATOM 1118 N N . PHE B 1 22 ? -15.758 -13.410 -5.715 1.00 23.64 22 PHE B N 1
ATOM 1119 C CA . PHE B 1 22 ? -16.015 -11.980 -5.588 1.00 24.37 22 PHE B CA 1
ATOM 1120 C C . PHE B 1 22 ? -15.296 -11.102 -6.607 1.00 26.20 22 PHE B C 1
ATOM 1121 O O . PHE B 1 22 ? -15.825 -10.061 -7.021 1.00 26.13 22 PHE B O 1
ATOM 1129 N N . THR B 1 23 ? -14.092 -11.507 -6.990 1.00 26.79 23 THR B N 1
ATOM 1130 C CA . THR B 1 23 ? -13.384 -10.836 -8.075 1.00 28.59 23 THR B CA 1
ATOM 1131 C C . THR B 1 23 ? -14.164 -10.983 -9.374 1.00 30.33 23 THR B C 1
ATOM 1132 O O . THR B 1 23 ? -14.257 -10.044 -10.168 1.00 30.61 23 THR B O 1
ATOM 1136 N N . GLN B 1 24 ? -14.760 -12.152 -9.573 1.00 32.74 24 GLN B N 1
ATOM 1137 C CA . GLN B 1 24 ? -15.532 -12.412 -10.779 1.00 35.00 24 GLN B CA 1
ATOM 1138 C C . GLN B 1 24 ? -16.808 -11.585 -10.836 1.00 35.99 24 GLN B C 1
ATOM 1139 O O . GLN B 1 24 ? -17.373 -11.388 -11.909 1.00 36.75 24 GLN B O 1
ATOM 1145 N N . GLU B 1 25 ? -17.266 -11.107 -9.685 1.00 36.64 25 GLU B N 1
ATOM 1146 C CA . GLU B 1 25 ? -18.507 -10.341 -9.628 1.00 36.51 25 GLU B CA 1
ATOM 1147 C C . GLU B 1 25 ? -18.284 -8.820 -9.637 1.00 36.04 25 GLU B C 1
ATOM 1148 O O . GLU B 1 25 ? -19.240 -8.050 -9.528 1.00 36.34 25 GLU B O 1
ATOM 1154 N N . GLY B 1 26 ? -17.026 -8.396 -9.758 1.00 35.24 26 GLY B N 1
ATOM 1155 C CA . GLY B 1 26 ? -16.701 -6.992 -9.955 1.00 33.72 26 GLY B CA 1
ATOM 1156 C C . GLY B 1 26 ? -15.985 -6.256 -8.831 1.00 32.46 26 GLY B C 1
ATOM 1157 O O . GLY B 1 26 ? -15.661 -5.073 -8.972 1.00 32.11 26 GLY B O 1
ATOM 1158 N N . TYR B 1 27 ? -15.710 -6.941 -7.721 1.00 31.03 27 TYR B N 1
ATOM 1159 C CA . TYR B 1 27 ? -15.204 -6.253 -6.534 1.00 29.68 27 TYR B CA 1
ATOM 1160 C C . TYR B 1 27 ? -13.705 -6.118 -6.439 1.00 29.73 27 TYR B C 1
ATOM 1161 O O . TYR B 1 27 ? -12.960 -6.974 -6.908 1.00 30.07 27 TYR B O 1
ATOM 1170 N N . THR B 1 28 ? -13.268 -5.028 -5.821 1.00 29.85 28 THR B N 1
ATOM 1171 C CA . THR B 1 28 ? -11.902 -4.930 -5.354 1.00 30.59 28 THR B CA 1
ATOM 1172 C C . THR B 1 28 ? -11.854 -5.790 -4.085 1.00 30.25 28 THR B C 1
ATOM 1173 O O . THR B 1 28 ? -12.569 -5.526 -3.115 1.00 28.88 28 THR B O 1
ATOM 1177 N N . VAL B 1 29 ? -11.039 -6.839 -4.125 1.00 29.49 29 VAL B N 1
ATOM 1178 C CA . VAL B 1 29 ? -10.980 -7.808 -3.040 1.00 28.01 29 VAL B CA 1
ATOM 1179 C C . VAL B 1 29 ? -9.586 -7.851 -2.466 1.00 27.65 29 VAL B C 1
ATOM 1180 O O . VAL B 1 29 ? -8.614 -7.926 -3.211 1.00 28.21 29 VAL B O 1
ATOM 1184 N N . SER B 1 30 ? -9.482 -7.777 -1.145 1.00 25.89 30 SER B N 1
ATOM 1185 C CA . SER B 1 30 ? -8.228 -8.062 -0.468 1.00 25.68 30 SER B CA 1
ATOM 1186 C C . SER B 1 30 ? -8.457 -9.276 0.422 1.00 25.85 30 SER B C 1
ATOM 1187 O O . SER B 1 30 ? -9.571 -9.484 0.920 1.00 23.91 30 SER B O 1
ATOM 1190 N N . VAL B 1 31 ? -7.396 -10.053 0.634 1.00 25.87 31 VAL B N 1
ATOM 1191 C CA . VAL B 1 31 ? -7.464 -11.259 1.449 1.00 26.78 31 VAL B CA 1
ATOM 1192 C C . VAL B 1 31 ? -6.462 -11.181 2.561 1.00 27.02 31 VAL B C 1
ATOM 1193 O O . VAL B 1 31 ? -5.368 -10.629 2.410 1.00 26.95 31 VAL B O 1
ATOM 1197 N N . THR B 1 32 ? -6.839 -11.733 3.698 1.00 25.67 32 THR B N 1
ATOM 1198 C CA . THR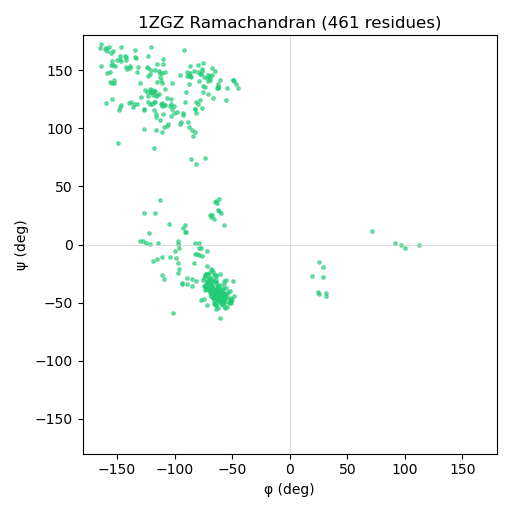 B 1 32 ? -5.916 -11.881 4.785 1.00 25.55 32 THR B CA 1
ATOM 1199 C C . THR B 1 32 ? -6.359 -13.092 5.613 1.00 25.63 32 THR B C 1
ATOM 1200 O O . THR B 1 32 ? -7.536 -13.492 5.594 1.00 22.64 32 THR B O 1
ATOM 1204 N N . ALA B 1 33 ? -5.396 -13.697 6.294 1.00 25.73 33 ALA B N 1
ATOM 1205 C CA . ALA B 1 33 ? -5.640 -14.890 7.089 1.00 26.13 33 ALA B CA 1
ATOM 1206 C C . ALA B 1 33 ? -5.781 -14.564 8.560 1.00 26.13 33 ALA B C 1
ATOM 1207 O O . ALA B 1 33 ? -6.096 -15.434 9.355 1.00 26.65 33 ALA B O 1
ATOM 1209 N N . SER B 1 34 ? -5.560 -13.306 8.922 1.00 25.96 34 SER B N 1
ATOM 1210 C CA . SER B 1 34 ? -5.473 -12.920 10.322 1.00 25.79 34 SER B CA 1
ATOM 1211 C C . SER B 1 34 ? -6.123 -11.558 10.579 1.00 25.81 34 SER B C 1
ATOM 1212 O O . SER B 1 34 ? -6.294 -10.762 9.663 1.00 25.24 34 SER B O 1
ATOM 1215 N N . GLY B 1 35 ? -6.435 -11.297 11.841 1.00 26.14 35 GLY B N 1
ATOM 1216 C CA . GLY B 1 35 ? -6.931 -10.003 12.276 1.00 27.62 35 GLY B CA 1
ATOM 1217 C C . GLY B 1 35 ? -5.852 -8.935 12.261 1.00 28.45 35 GLY B C 1
ATOM 1218 O O . GLY B 1 35 ? -6.161 -7.753 12.280 1.00 28.37 35 GLY B O 1
ATOM 1219 N N . ALA B 1 36 ? -4.585 -9.352 12.242 1.00 28.65 36 ALA B N 1
ATOM 1220 C CA . ALA B 1 36 ? -3.471 -8.416 12.094 1.00 28.72 36 ALA B CA 1
ATOM 1221 C C . ALA B 1 36 ? -3.423 -7.959 10.660 1.00 29.21 36 ALA B C 1
ATOM 1222 O O . ALA B 1 36 ? -3.309 -6.773 10.388 1.00 30.29 36 ALA B O 1
ATOM 1224 N N . GLY B 1 37 ? -3.512 -8.912 9.739 1.00 29.19 37 GLY B N 1
ATOM 1225 C CA . GLY B 1 37 ? -3.661 -8.596 8.334 1.00 30.05 37 GLY B CA 1
ATOM 1226 C C . GLY B 1 37 ? -4.804 -7.618 8.116 1.00 29.55 37 GLY B C 1
ATOM 1227 O O . GLY B 1 37 ? -4.656 -6.633 7.394 1.00 29.57 37 GLY B O 1
ATOM 1228 N N . LEU B 1 38 ? -5.943 -7.889 8.752 1.00 30.01 38 LEU B N 1
ATOM 1229 C CA . LEU B 1 38 ? -7.121 -7.038 8.608 1.00 29.34 38 LEU B CA 1
ATOM 1230 C C . LEU B 1 38 ? -6.877 -5.634 9.147 1.00 30.97 38 LEU B C 1
ATOM 1231 O O . LEU B 1 38 ? -7.140 -4.648 8.466 1.00 31.50 38 LEU B O 1
ATOM 1236 N N . ARG B 1 39 ? -6.393 -5.550 10.376 1.00 33.03 39 ARG B N 1
ATOM 1237 C CA . ARG B 1 39 ? -6.085 -4.255 10.975 1.00 35.95 39 ARG B CA 1
ATOM 1238 C C . ARG B 1 39 ? -5.116 -3.432 10.108 1.00 37.05 39 ARG B C 1
ATOM 1239 O O . ARG B 1 39 ? -5.189 -2.204 10.090 1.00 37.72 39 ARG B O 1
ATOM 1247 N N . GLU B 1 40 ? -4.241 -4.117 9.375 1.00 37.89 40 GLU B N 1
ATOM 1248 C CA . GLU B 1 40 ? -3.244 -3.474 8.514 1.00 39.26 40 GLU B CA 1
ATOM 1249 C C . GLU B 1 40 ? -3.830 -2.939 7.212 1.00 39.75 40 GLU B C 1
ATOM 1250 O O . GLU B 1 40 ? -3.553 -1.804 6.823 1.00 39.66 40 GLU B O 1
ATOM 1256 N N . ILE B 1 41 ? -4.617 -3.759 6.519 1.00 39.79 41 ILE B N 1
ATOM 1257 C CA . ILE B 1 41 ? -5.235 -3.319 5.268 1.00 39.72 41 ILE B CA 1
ATOM 1258 C C . ILE B 1 41 ? -6.079 -2.065 5.512 1.00 39.66 41 ILE B C 1
ATOM 1259 O O . ILE B 1 41 ? -6.156 -1.179 4.665 1.00 39.83 41 ILE B O 1
ATOM 1272 N N . GLN B 1 43 ? -6.141 0.404 8.383 1.00 40.78 43 GLN B N 1
ATOM 1273 C CA . GLN B 1 43 ? -5.477 1.636 8.779 1.00 39.91 43 GLN B CA 1
ATOM 1274 C C . GLN B 1 43 ? -4.864 2.216 7.514 1.00 38.99 43 GLN B C 1
ATOM 1275 O O . GLN B 1 43 ? -4.711 3.432 7.377 1.00 39.53 43 GLN B O 1
ATOM 1277 N N . ASN B 1 44 ? -4.554 1.330 6.573 1.00 37.45 44 ASN B N 1
ATOM 1278 C CA . ASN B 1 44 ? -3.806 1.698 5.374 1.00 36.28 44 ASN B CA 1
ATOM 1279 C C . ASN B 1 44 ? -4.630 1.814 4.085 1.00 35.53 44 ASN B C 1
ATOM 1280 O O . ASN B 1 44 ? -4.137 2.298 3.069 1.00 36.15 44 ASN B O 1
ATOM 1285 N N . GLN B 1 45 ? -5.882 1.365 4.115 1.00 34.29 45 GLN B N 1
ATOM 1286 C CA . GLN B 1 45 ? -6.724 1.402 2.923 1.00 32.41 45 GLN B CA 1
ATOM 1287 C C . GLN B 1 45 ? -8.183 1.559 3.341 1.00 31.02 45 GLN B C 1
ATOM 1288 O O . GLN B 1 45 ? -8.533 1.269 4.474 1.00 30.57 45 GLN B O 1
ATOM 1290 N N . SER B 1 46 ? -9.031 2.041 2.443 1.00 29.76 46 SER B N 1
ATOM 1291 C CA . SER B 1 46 ? -10.440 2.203 2.797 1.00 29.45 46 SER B CA 1
ATOM 1292 C C . SER B 1 46 ? -11.210 0.924 2.455 1.00 27.49 46 SER B C 1
ATOM 1293 O O . SER B 1 46 ? -11.078 0.365 1.373 1.00 28.77 46 SER B O 1
ATOM 1296 N N . VAL B 1 47 ? -11.992 0.443 3.404 1.00 24.02 47 VAL B N 1
ATOM 1297 C CA . VAL B 1 47 ? -12.613 -0.864 3.249 1.00 21.39 47 VAL B CA 1
ATOM 1298 C C . VAL B 1 47 ? -14.103 -0.675 3.447 1.00 18.50 47 VAL B C 1
ATOM 1299 O O . VAL B 1 47 ? -14.503 -0.016 4.389 1.00 18.73 47 VAL B O 1
ATOM 1303 N N . ASP B 1 48 ? -14.930 -1.234 2.569 1.00 16.00 48 ASP B N 1
ATOM 1304 C CA . ASP B 1 48 ? -16.364 -1.011 2.727 1.00 15.59 48 ASP B CA 1
ATOM 1305 C C . ASP B 1 48 ? -17.030 -2.121 3.525 1.00 13.86 48 ASP B C 1
ATOM 1306 O O . ASP B 1 48 ? -17.973 -1.881 4.286 1.00 13.74 48 ASP B O 1
ATOM 1311 N N . LEU B 1 49 ? -16.522 -3.333 3.345 1.00 13.59 49 LEU B N 1
ATOM 1312 C CA . LEU B 1 49 ? -17.163 -4.514 3.913 1.00 12.07 49 LEU B CA 1
ATOM 1313 C C . LEU B 1 49 ? -16.139 -5.595 4.155 1.00 12.00 49 LEU B C 1
ATOM 1314 O O . LEU B 1 49 ? -15.261 -5.839 3.320 1.00 12.58 49 LEU B O 1
ATOM 1319 N N . ILE B 1 50 ? -16.283 -6.251 5.297 1.00 11.37 50 ILE B N 1
ATOM 1320 C CA . ILE B 1 50 ? -15.443 -7.384 5.699 1.00 11.03 50 ILE B CA 1
ATOM 1321 C C . ILE B 1 50 ? -16.270 -8.657 5.741 1.00 10.83 50 ILE B C 1
ATOM 1322 O O . ILE B 1 50 ? -17.349 -8.707 6.350 1.00 9.99 50 ILE B O 1
ATOM 1327 N N . LEU B 1 51 ? -15.776 -9.695 5.084 1.00 9.23 51 LEU B N 1
ATOM 1328 C CA . LEU B 1 51 ? -16.348 -11.031 5.232 1.00 9.75 51 LEU B CA 1
ATOM 1329 C C . LEU B 1 51 ? -15.380 -11.768 6.136 1.00 9.51 51 LEU B C 1
ATOM 1330 O O . LEU B 1 51 ? -14.243 -12.033 5.751 1.00 10.74 51 LEU B O 1
ATOM 1335 N N . LEU B 1 52 ? -15.814 -12.053 7.358 1.00 9.71 52 LEU B N 1
ATOM 1336 C CA . LEU B 1 52 ? -14.930 -12.474 8.453 1.00 10.14 52 LEU B CA 1
ATOM 1337 C C . LEU B 1 52 ? -15.291 -13.892 8.875 1.00 10.40 52 LEU B C 1
ATOM 1338 O O . LEU B 1 52 ? -16.349 -14.117 9.442 1.00 10.01 52 LEU B O 1
ATOM 1343 N N . ASP B 1 53 ? -14.418 -14.846 8.572 1.00 11.22 53 ASP B N 1
ATOM 1344 C CA . ASP B 1 53 ? -14.606 -16.214 9.032 1.00 14.48 53 ASP B CA 1
ATOM 1345 C C . ASP B 1 53 ? -14.100 -16.288 10.460 1.00 15.70 53 ASP B C 1
ATOM 1346 O O . ASP B 1 53 ? -12.901 -16.126 10.701 1.00 16.91 53 ASP B O 1
ATOM 1351 N N . ILE B 1 54 ? -15.010 -16.509 11.404 1.00 15.53 54 ILE B N 1
ATOM 1352 C CA . ILE B 1 54 ? -14.661 -16.452 12.817 1.00 18.94 54 ILE B CA 1
ATOM 1353 C C . ILE B 1 54 ? -13.954 -17.704 13.344 1.00 21.15 54 ILE B C 1
ATOM 1354 O O . ILE B 1 54 ? -13.607 -17.751 14.522 1.00 23.43 54 ILE B O 1
ATOM 1359 N N . ASN B 1 55 ? -13.785 -18.719 12.494 1.00 23.69 55 ASN B N 1
ATOM 1360 C CA . ASN B 1 55 ? -12.946 -19.876 12.818 1.00 24.84 55 ASN B CA 1
ATOM 1361 C C . ASN B 1 55 ? -11.510 -19.535 12.437 1.00 25.28 55 ASN B C 1
ATOM 1362 O O . ASN B 1 55 ? -10.996 -19.974 11.396 1.00 26.71 55 ASN B O 1
ATOM 1367 N N . LEU B 1 56 ? -10.901 -18.680 13.248 1.00 23.83 56 LEU B N 1
ATOM 1368 C CA . LEU B 1 56 ? -9.518 -18.290 13.078 1.00 23.87 56 LEU B CA 1
ATOM 1369 C C . LEU B 1 56 ? -8.750 -18.923 14.231 1.00 23.22 56 LEU B C 1
ATOM 1370 O O . LEU B 1 56 ? -8.951 -18.573 15.387 1.00 23.55 56 LEU B O 1
ATOM 1375 N N . PRO B 1 57 ? -7.893 -19.882 13.928 1.00 22.73 57 PRO B N 1
ATOM 1376 C CA . PRO B 1 57 ? -7.068 -20.512 14.968 1.00 22.10 57 PRO B CA 1
ATOM 1377 C C . PRO B 1 57 ? -6.252 -19.473 15.775 1.00 22.21 57 PRO B C 1
ATOM 1378 O O . PRO B 1 57 ? -5.673 -18.568 15.194 1.00 22.09 57 PRO B O 1
ATOM 1382 N N . ASP B 1 58 ? -6.227 -19.598 17.102 1.00 23.71 58 ASP B N 1
ATOM 1383 C CA . ASP B 1 58 ? -5.417 -18.715 17.961 1.00 24.79 58 ASP B CA 1
ATOM 1384 C C . ASP B 1 58 ? -5.956 -17.291 18.054 1.00 24.09 58 ASP B C 1
ATOM 1385 O O . ASP B 1 58 ? -5.265 -16.389 18.523 1.00 24.32 58 ASP B O 1
ATOM 1390 N N . GLU B 1 59 ? -7.175 -17.088 17.575 1.00 23.45 59 GLU B N 1
ATOM 1391 C CA . GLU B 1 59 ? -7.760 -15.755 17.515 1.00 22.85 59 GLU B CA 1
ATOM 1392 C C . GLU B 1 59 ? -9.232 -15.836 17.864 1.00 21.37 59 GLU B C 1
ATOM 1393 O O . GLU B 1 59 ? -9.879 -16.856 17.623 1.00 22.33 59 GLU B O 1
ATOM 1399 N N . ASN B 1 60 ? -9.761 -14.752 18.419 1.00 18.78 60 ASN B N 1
ATOM 1400 C CA . ASN B 1 60 ? -11.176 -14.683 18.742 1.00 16.08 60 ASN B CA 1
ATOM 1401 C C . ASN B 1 60 ? -11.912 -13.759 17.763 1.00 14.53 60 ASN B C 1
ATOM 1402 O O . ASN B 1 60 ? -11.860 -12.514 17.879 1.00 13.20 60 ASN B O 1
ATOM 1407 N N . GLY B 1 61 ? -12.618 -14.358 16.803 1.00 13.15 61 GLY B N 1
ATOM 1408 C CA . GLY B 1 61 ? -13.271 -13.579 15.760 1.00 13.16 61 GLY B CA 1
ATOM 1409 C C . GLY B 1 61 ? -14.476 -12.780 16.229 1.00 13.61 61 GLY B C 1
ATOM 1410 O O . GLY B 1 61 ? -14.830 -11.762 15.633 1.00 13.55 61 GLY B O 1
ATOM 1411 N N . LEU B 1 62 ? -15.125 -13.226 17.303 1.00 13.87 62 LEU B N 1
ATOM 1412 C CA . LEU B 1 62 ? -16.214 -12.439 17.880 1.00 13.72 62 LEU B CA 1
ATOM 1413 C C . LEU B 1 62 ? -15.679 -11.160 18.519 1.00 14.64 62 LEU B C 1
ATOM 1414 O O . LEU B 1 62 ? -16.327 -10.101 18.446 1.00 14.14 62 LEU B O 1
ATOM 1427 N N . LEU B 1 64 ? -12.863 -9.715 17.603 1.00 13.28 64 LEU B N 1
ATOM 1428 C CA . LEU B 1 64 ? -12.455 -8.924 16.434 1.00 13.87 64 LEU B CA 1
ATOM 1429 C C . LEU B 1 64 ? -13.632 -8.120 15.898 1.00 12.45 64 LEU B C 1
ATOM 1430 O O . LEU B 1 64 ? -13.493 -6.943 15.562 1.00 12.81 64 LEU B O 1
ATOM 1435 N N . THR B 1 65 ? -14.796 -8.766 15.795 1.00 12.12 65 THR B N 1
ATOM 1436 C CA . THR B 1 65 ? -16.027 -8.080 15.398 1.00 12.16 65 THR B CA 1
ATOM 1437 C C . THR B 1 65 ? -16.343 -6.932 16.350 1.00 12.43 65 THR B C 1
ATOM 1438 O O . THR B 1 65 ? -16.642 -5.816 15.923 1.00 12.33 65 THR B O 1
ATOM 1442 N N . ARG B 1 66 ? -16.269 -7.223 17.643 1.00 11.79 66 ARG B N 1
ATOM 1443 C CA . ARG B 1 66 ? -16.587 -6.230 18.673 1.00 13.48 66 ARG B CA 1
ATOM 1444 C C . ARG B 1 66 ? -15.716 -5.010 18.519 1.00 13.65 66 ARG B C 1
ATOM 1445 O O . ARG B 1 66 ? -16.212 -3.876 18.546 1.00 13.74 66 ARG B O 1
ATOM 1453 N N . ALA B 1 67 ? -14.418 -5.253 18.347 1.00 13.89 67 ALA B N 1
ATOM 1454 C CA . ALA B 1 67 ? -13.442 -4.172 18.170 1.00 15.21 67 ALA B CA 1
ATOM 1455 C C . ALA B 1 67 ? -13.701 -3.363 16.895 1.00 15.50 67 ALA B C 1
ATOM 1456 O O . ALA B 1 67 ? -13.558 -2.130 16.893 1.00 16.36 67 ALA B O 1
ATOM 1458 N N . LEU B 1 68 ? -14.038 -4.046 15.807 1.00 14.34 68 LEU B N 1
ATOM 1459 C CA . LEU B 1 68 ? -14.243 -3.350 14.530 1.00 15.58 68 LEU B CA 1
ATOM 1460 C C . LEU B 1 68 ? -15.406 -2.382 14.651 1.00 14.73 68 LEU B C 1
ATOM 1461 O O . LEU B 1 68 ? -15.334 -1.228 14.211 1.00 15.71 68 LEU B O 1
ATOM 1466 N N . ARG B 1 69 ? -16.478 -2.851 15.258 1.00 14.48 69 ARG B N 1
ATOM 1467 C CA . ARG B 1 69 ? -17.698 -2.071 15.296 1.00 15.47 69 ARG B CA 1
ATOM 1468 C C . ARG B 1 69 ? -17.550 -0.959 16.307 1.00 17.16 69 ARG B C 1
ATOM 1469 O O . ARG B 1 69 ? -18.138 0.111 16.150 1.00 17.16 69 ARG B O 1
ATOM 1477 N N . GLU B 1 70 ? -16.762 -1.207 17.342 1.00 19.90 70 GLU B N 1
ATOM 1478 C CA . GLU B 1 70 ? -16.443 -0.133 18.281 1.00 22.91 70 GLU B CA 1
ATOM 1479 C C . GLU B 1 70 ? -15.790 1.032 17.534 1.00 23.57 70 GLU B C 1
ATOM 1480 O O . GLU B 1 70 ? -16.052 2.196 17.843 1.00 26.44 70 GLU B O 1
ATOM 1486 N N . ARG B 1 71 ? -14.962 0.732 16.536 1.00 23.02 71 ARG B N 1
ATOM 1487 C CA . ARG B 1 71 ? -14.175 1.773 15.872 1.00 22.42 71 ARG B CA 1
ATOM 1488 C C . ARG B 1 71 ? -14.760 2.322 14.571 1.00 22.36 71 ARG B C 1
ATOM 1489 O O . ARG B 1 71 ? -14.442 3.441 14.171 1.00 23.03 71 ARG B O 1
ATOM 1491 N N . SER B 1 72 ? -15.598 1.553 13.890 1.00 20.46 72 SER B N 1
ATOM 1492 C CA . SER B 1 72 ? -16.018 1.985 12.556 1.00 19.04 72 SER B CA 1
ATOM 1493 C C . SER B 1 72 ? -17.370 1.413 12.127 1.00 17.85 72 SER B C 1
ATOM 1494 O O . SER B 1 72 ? -17.882 0.482 12.758 1.00 16.05 72 SER B O 1
ATOM 1497 N N . THR B 1 73 ? -17.955 2.005 11.085 1.00 16.13 73 THR B N 1
ATOM 1498 C CA . THR B 1 73 ? -19.231 1.542 10.527 1.00 14.51 73 THR B CA 1
ATOM 1499 C C . THR B 1 73 ? -19.025 0.558 9.384 1.00 13.65 73 THR B C 1
ATOM 1500 O O . THR B 1 73 ? -19.966 0.275 8.654 1.00 13.24 73 THR B O 1
ATOM 1504 N N . VAL B 1 74 ? -17.806 0.033 9.233 1.00 12.51 74 VAL B N 1
ATOM 1505 C CA . VAL B 1 74 ? -17.532 -0.956 8.173 1.00 11.59 74 VAL B CA 1
ATOM 1506 C C . VAL B 1 74 ? -18.602 -2.062 8.180 1.00 11.66 74 VAL B C 1
ATOM 1507 O O . VAL B 1 74 ? -19.085 -2.463 9.239 1.00 10.91 74 VAL B O 1
ATOM 1511 N N . GLY B 1 75 ? -19.018 -2.518 7.005 1.00 11.42 75 GLY B N 1
ATOM 1512 C CA . GLY B 1 75 ? -19.962 -3.624 6.939 1.00 10.44 75 GLY B CA 1
ATOM 1513 C C . GLY B 1 75 ? -19.255 -4.882 7.411 1.00 8.55 75 GLY B C 1
ATOM 1514 O O . GLY B 1 75 ? -18.056 -5.051 7.155 1.00 9.79 75 GLY B O 1
ATOM 1515 N N . ILE B 1 76 ? -19.961 -5.735 8.146 1.00 8.73 76 ILE B N 1
ATOM 1516 C CA . ILE B 1 76 ? -19.366 -6.965 8.652 1.00 9.45 76 ILE B CA 1
ATOM 1517 C C . ILE B 1 76 ? -20.354 -8.101 8.451 1.00 9.68 76 ILE B C 1
ATOM 1518 O O . ILE B 1 76 ? -21.446 -8.081 8.996 1.00 9.80 76 ILE B O 1
ATOM 1523 N N . ILE B 1 77 ? -19.958 -9.081 7.657 1.00 8.64 77 ILE B N 1
ATOM 1524 C CA . ILE B 1 77 ? -20.735 -10.299 7.524 1.00 8.57 77 ILE B CA 1
ATOM 1525 C C . ILE B 1 77 ? -19.843 -11.423 8.041 1.00 8.52 77 ILE B C 1
ATOM 1526 O O . ILE B 1 77 ? -18.708 -11.590 7.563 1.00 10.44 77 ILE B O 1
ATOM 1531 N N . LEU B 1 78 ? -20.325 -12.151 9.047 1.00 8.87 78 LEU B N 1
ATOM 1532 C CA . LEU B 1 78 ? -19.566 -13.269 9.618 1.00 9.44 78 LEU B CA 1
ATOM 1533 C C . LEU B 1 78 ? -19.829 -14.555 8.860 1.00 10.57 78 LEU B C 1
ATOM 1534 O O . LEU B 1 78 ? -20.933 -14.775 8.386 1.00 10.88 78 LEU B O 1
ATOM 1539 N N . VAL B 1 79 ? -18.807 -15.399 8.805 1.00 11.20 79 VAL B N 1
ATOM 1540 C CA . VAL B 1 79 ? -18.906 -16.735 8.265 1.00 12.39 79 VAL B CA 1
ATOM 1541 C C . VAL B 1 79 ? -18.746 -17.630 9.485 1.00 13.10 79 VAL B C 1
ATOM 1542 O O . VAL B 1 79 ? -17.740 -17.563 10.200 1.00 12.08 79 VAL B O 1
ATOM 1546 N N . THR B 1 80 ? -19.770 -18.418 9.767 1.00 14.06 80 THR B N 1
ATOM 1547 C CA . THR B 1 80 ? -19.759 -19.265 10.967 1.00 17.98 80 THR B CA 1
ATOM 1548 C C . THR B 1 80 ? -19.884 -20.742 10.563 1.00 19.43 80 THR B C 1
ATOM 1549 O O . THR B 1 80 ? -20.174 -21.042 9.414 1.00 19.04 80 THR B O 1
ATOM 1553 N N . GLY B 1 81 ? -19.694 -21.660 11.506 1.00 22.32 81 GLY B N 1
ATOM 1554 C CA . GLY B 1 81 ? -19.854 -23.078 11.208 1.00 25.71 81 GLY B CA 1
ATOM 1555 C C . GLY B 1 81 ? -21.273 -23.544 11.499 1.00 29.31 81 GLY B C 1
ATOM 1556 O O . GLY B 1 81 ? -22.034 -22.839 12.159 1.00 29.41 81 GLY B O 1
ATOM 1557 N N . ARG B 1 82 ? -21.63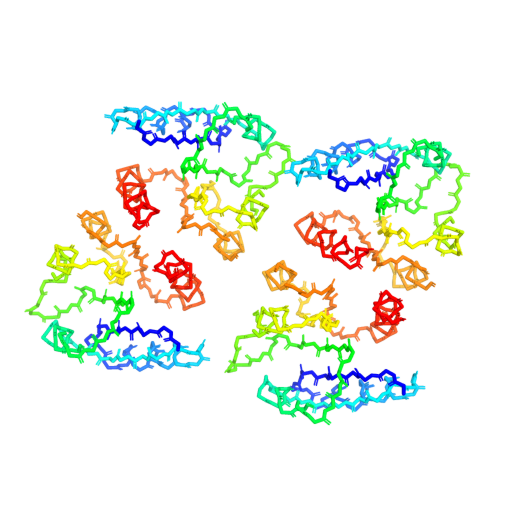4 -24.740 11.032 1.00 32.98 82 ARG B N 1
ATOM 1558 C CA . ARG B 1 82 ? -23.002 -25.239 11.232 1.00 35.60 82 ARG B CA 1
ATOM 1559 C C . ARG B 1 82 ? -23.304 -25.654 12.678 1.00 37.53 82 ARG B C 1
ATOM 1560 O O . ARG B 1 82 ? -24.440 -25.984 13.015 1.00 39.15 82 ARG B O 1
ATOM 1562 N N . SER B 1 83 ? -22.291 -25.622 13.535 1.00 38.62 83 SER B N 1
ATOM 1563 C CA . SER B 1 83 ? -22.464 -25.983 14.935 1.00 39.59 83 SER B CA 1
ATOM 1564 C C . SER B 1 83 ? -22.283 -24.753 15.809 1.00 40.43 83 SER B C 1
ATOM 1565 O O . SER B 1 83 ? -21.716 -24.840 16.905 1.00 41.49 83 SER B O 1
ATOM 1567 N N . ASP B 1 84 ? -22.782 -23.616 15.333 1.00 40.31 84 ASP B N 1
ATOM 1568 C CA . ASP B 1 84 ? -22.393 -22.325 15.877 1.00 40.41 84 ASP B CA 1
ATOM 1569 C C . ASP B 1 84 ? -23.571 -21.460 16.300 1.00 39.80 84 ASP B C 1
ATOM 1570 O O . ASP B 1 84 ? -23.448 -20.238 16.283 1.00 41.09 84 ASP B O 1
ATOM 1575 N N . ARG B 1 85 ? -24.704 -22.063 16.665 1.00 37.96 85 ARG B N 1
ATOM 1576 C CA . ARG B 1 85 ? -25.925 -21.282 16.896 1.00 35.40 85 ARG B CA 1
ATOM 1577 C C . ARG B 1 85 ? -25.648 -20.113 17.831 1.00 33.90 85 ARG B C 1
ATOM 1578 O O . ARG B 1 85 ? -26.049 -18.975 17.573 1.00 33.73 85 ARG B O 1
ATOM 1580 N N . ILE B 1 86 ? -24.966 -20.413 18.931 1.00 31.53 86 ILE B N 1
ATOM 1581 C CA . ILE B 1 86 ? -24.531 -19.409 19.883 1.00 30.58 86 ILE B CA 1
ATOM 1582 C C . ILE B 1 86 ? -23.842 -18.225 19.191 1.00 29.90 86 ILE B C 1
ATOM 1583 O O . ILE B 1 86 ? -24.101 -17.068 19.508 1.00 27.59 86 ILE B O 1
ATOM 1588 N N . ASP B 1 87 ? -22.968 -18.528 18.233 1.00 30.52 87 ASP B N 1
ATOM 1589 C CA . ASP B 1 87 ? -22.115 -17.509 17.622 1.00 31.33 87 ASP B CA 1
ATOM 1590 C C . ASP B 1 87 ? -22.904 -16.558 16.763 1.00 29.74 87 ASP B C 1
ATOM 1591 O O . ASP B 1 87 ? -22.487 -15.423 16.540 1.00 30.66 87 ASP B O 1
ATOM 1596 N N . ARG B 1 88 ? -24.043 -17.031 16.280 1.00 28.29 88 ARG B N 1
ATOM 1597 C CA . ARG B 1 88 ? -24.942 -16.203 15.501 1.00 26.74 88 ARG B CA 1
ATOM 1598 C C . ARG B 1 88 ? -25.407 -15.017 16.333 1.00 24.41 88 ARG B C 1
ATOM 1599 O O . ARG B 1 88 ? -25.134 -13.862 15.998 1.00 23.65 88 ARG B O 1
ATOM 1607 N N . ILE B 1 89 ? -26.121 -15.291 17.418 1.00 21.54 89 ILE B N 1
ATOM 1608 C CA . ILE B 1 89 ? -26.606 -14.193 18.222 1.00 20.61 89 ILE B CA 1
ATOM 1609 C C . ILE B 1 89 ? -25.455 -13.405 18.839 1.00 17.06 89 ILE B C 1
ATOM 1610 O O . ILE B 1 89 ? -25.488 -12.179 18.838 1.00 14.86 89 ILE B O 1
ATOM 1615 N N . VAL B 1 90 ? -24.415 -14.086 19.324 1.00 15.96 90 VAL B N 1
ATOM 1616 C CA . VAL B 1 90 ? -23.311 -13.337 19.900 1.00 14.81 90 VAL B CA 1
ATOM 1617 C C . VAL B 1 90 ? -22.683 -12.496 18.804 1.00 13.55 90 VAL B C 1
ATOM 1618 O O . VAL B 1 90 ? -22.374 -11.348 19.021 1.00 13.38 90 VAL B O 1
ATOM 1622 N N . GLY B 1 91 ? -22.514 -13.065 17.614 1.00 12.91 91 GLY B N 1
ATOM 1623 C CA . GLY B 1 91 ? -21.925 -12.302 16.520 1.00 11.98 91 GLY B CA 1
ATOM 1624 C C . GLY B 1 91 ? -22.715 -11.051 16.154 1.00 11.08 91 GLY B C 1
ATOM 1625 O O . GLY B 1 91 ? -22.131 -10.001 15.933 1.00 12.73 91 GLY B O 1
ATOM 1626 N N . LEU B 1 92 ? -24.040 -11.153 16.094 1.00 11.29 92 LEU B N 1
ATOM 1627 C CA . LEU B 1 92 ? -24.852 -9.956 15.872 1.00 11.59 92 LEU B CA 1
ATOM 1628 C C . LEU B 1 92 ? -24.729 -8.986 17.048 1.00 11.80 92 LEU B C 1
ATOM 1629 O O . LEU B 1 92 ? -24.655 -7.778 16.847 1.00 10.92 92 LEU B O 1
ATOM 1634 N N . GLU B 1 93 ? -24.665 -9.519 18.273 1.00 11.01 93 GLU B N 1
ATOM 1635 C CA . GLU B 1 93 ? -24.497 -8.646 19.430 1.00 12.55 93 GLU B CA 1
ATOM 1636 C C . GLU B 1 93 ? -23.170 -7.898 19.411 1.00 12.91 93 GLU B C 1
ATOM 1637 O O . GLU B 1 93 ? -23.077 -6.783 19.935 1.00 12.91 93 GLU B O 1
ATOM 1651 N N . GLY B 1 95 ? -21.896 -6.803 16.814 1.00 11.88 95 GLY B N 1
ATOM 1652 C CA . GLY B 1 95 ? -22.044 -5.752 15.828 1.00 11.95 95 GLY B CA 1
ATOM 1653 C C . GLY B 1 95 ? -22.045 -6.179 14.369 1.00 11.71 95 GLY B C 1
ATOM 1654 O O . GLY B 1 95 ? -22.115 -5.327 13.471 1.00 11.26 95 GLY B O 1
ATOM 1655 N N . ALA B 1 96 ? -21.971 -7.478 14.106 1.00 9.93 96 ALA B N 1
ATOM 1656 C CA . ALA B 1 96 ? -22.056 -7.932 12.720 1.00 11.11 96 ALA B CA 1
ATOM 1657 C C . ALA B 1 96 ? -23.390 -7.532 12.099 1.00 10.86 96 ALA B C 1
ATOM 1658 O O . ALA B 1 96 ? -24.434 -7.596 12.747 1.00 11.12 96 ALA B O 1
ATOM 1660 N N . ASP B 1 97 ? -23.356 -7.133 10.825 1.00 9.93 97 ASP B N 1
ATOM 1661 C CA . ASP B 1 97 ? -24.590 -6.847 10.097 1.00 10.60 97 ASP B CA 1
ATOM 1662 C C . ASP B 1 97 ? -25.378 -8.083 9.754 1.00 11.90 97 ASP B C 1
ATOM 1663 O O . ASP B 1 97 ? -26.626 -8.067 9.722 1.00 14.17 97 ASP B O 1
ATOM 1668 N N . ASP B 1 98 ? -24.654 -9.168 9.523 1.00 11.12 98 ASP B N 1
ATOM 1669 C CA . ASP B 1 98 ? -25.252 -10.380 9.006 1.00 12.23 98 ASP B CA 1
ATOM 1670 C C . ASP B 1 98 ? -24.278 -11.524 9.207 1.00 11.24 98 ASP B C 1
ATOM 1671 O O . ASP B 1 98 ? -23.122 -11.308 9.569 1.00 9.98 98 ASP B O 1
ATOM 1676 N N . TYR B 1 99 ? -24.745 -12.755 8.990 1.00 11.43 99 TYR B N 1
ATOM 1677 C CA . TYR B 1 99 ? -23.849 -13.906 9.018 1.00 12.67 99 TYR B CA 1
ATOM 1678 C C . TYR B 1 99 ? -24.342 -14.927 8.010 1.00 13.02 99 TYR B C 1
ATOM 1679 O O . TYR B 1 99 ? -25.522 -14.935 7.630 1.00 12.81 99 TYR B O 1
ATOM 1688 N N . VAL B 1 100 ? -23.435 -15.787 7.581 1.00 12.43 100 VAL B N 1
ATOM 1689 C CA . VAL B 1 100 ? -23.826 -16.916 6.767 1.00 12.14 100 VAL B CA 1
ATOM 1690 C C . VAL B 1 100 ? -23.117 -18.139 7.343 1.00 11.83 100 VAL B C 1
ATOM 1691 O O . VAL B 1 100 ? -22.097 -18.013 8.033 1.00 11.13 100 VAL B O 1
ATOM 1695 N N . THR B 1 101 ? -23.621 -19.321 7.025 1.00 12.02 101 THR B N 1
ATOM 1696 C CA . THR B 1 101 ? -23.033 -20.541 7.572 1.00 14.04 101 THR B CA 1
ATOM 1697 C C . THR B 1 101 ? -22.323 -21.342 6.500 1.00 15.75 101 THR B C 1
ATOM 1698 O O . THR B 1 101 ? -22.628 -21.235 5.303 1.00 15.86 101 THR B O 1
ATOM 1702 N N . LYS B 1 102 ? -21.358 -22.139 6.934 1.00 15.77 102 LYS B N 1
ATOM 1703 C CA . LYS B 1 102 ? -20.756 -23.144 6.069 1.00 16.88 102 LYS B CA 1
ATOM 1704 C C . LYS B 1 102 ? -21.665 -24.358 6.005 1.00 16.95 102 LYS B C 1
ATOM 1705 O O . LYS B 1 102 ? -22.469 -24.589 6.921 1.00 17.63 102 LYS B O 1
ATOM 1711 N N . PRO B 1 103 ? -21.575 -25.121 4.916 1.00 15.83 103 PRO B N 1
ATOM 1712 C CA . PRO B 1 103 ? -20.751 -24.763 3.750 1.00 13.92 103 PRO B CA 1
ATOM 1713 C C . PRO B 1 103 ? -21.297 -23.531 3.020 1.00 13.81 103 PRO B C 1
ATOM 1714 O O . PRO B 1 103 ? -22.503 -23.253 3.049 1.00 12.99 103 PRO B O 1
ATOM 1718 N N . LEU B 1 104 ? -20.404 -22.791 2.379 1.00 13.21 104 LEU B N 1
ATOM 1719 C CA . LEU B 1 104 ? -20.741 -21.440 1.933 1.00 14.57 104 LEU B CA 1
ATOM 1720 C C . LEU B 1 104 ? -21.494 -21.455 0.620 1.00 13.66 104 LEU B C 1
ATOM 1721 O O . LEU B 1 104 ? -20.972 -21.905 -0.391 1.00 14.00 104 LEU B O 1
ATOM 1726 N N . GLU B 1 105 ? -22.724 -20.984 0.661 1.00 13.44 105 GLU B N 1
ATOM 1727 C CA . GLU B 1 105 ? -23.579 -20.916 -0.511 1.00 16.05 105 GLU B CA 1
ATOM 1728 C C . GLU B 1 105 ? -23.312 -19.574 -1.183 1.00 15.76 105 GLU B C 1
ATOM 1729 O O . GLU B 1 105 ? -23.738 -18.543 -0.706 1.00 16.18 105 GLU B O 1
ATOM 1735 N N . LEU B 1 106 ? -22.592 -19.591 -2.291 1.00 17.51 106 LEU B N 1
ATOM 1736 C CA . LEU B 1 106 ? -22.019 -18.350 -2.797 1.00 18.29 106 LEU B CA 1
ATOM 1737 C C . LEU B 1 106 ? -23.049 -17.416 -3.425 1.00 18.79 106 LEU B C 1
ATOM 1738 O O . LEU B 1 106 ? -22.946 -16.208 -3.291 1.00 18.30 106 LEU B O 1
ATOM 1743 N N . ARG B 1 107 ? -24.035 -17.973 -4.118 1.00 18.83 107 ARG B N 1
ATOM 1744 C CA . ARG B 1 107 ? -25.003 -17.137 -4.788 1.00 20.18 107 ARG B CA 1
ATOM 1745 C C . ARG B 1 107 ? -25.734 -16.280 -3.753 1.00 18.21 107 ARG B C 1
ATOM 1746 O O . ARG B 1 107 ? -25.878 -15.069 -3.927 1.00 18.46 107 ARG B O 1
ATOM 1754 N N . GLU B 1 108 ? -26.133 -16.895 -2.649 1.00 15.65 108 GLU B N 1
ATOM 1755 C CA . GLU B 1 108 ? -26.853 -16.172 -1.617 1.00 16.15 108 GLU B CA 1
ATOM 1756 C C . GLU B 1 108 ? -25.941 -15.170 -0.912 1.00 14.50 108 GLU B C 1
ATOM 1757 O O . GLU B 1 108 ? -26.369 -14.059 -0.593 1.00 14.43 108 GLU B O 1
ATOM 1763 N N . LEU B 1 109 ? -24.694 -15.566 -0.658 1.00 12.67 109 LEU B N 1
ATOM 1764 C CA . LEU B 1 109 ? -23.732 -14.672 -0.021 1.00 13.33 109 LEU B CA 1
ATOM 1765 C C . LEU B 1 109 ? -23.519 -13.397 -0.836 1.00 13.67 109 LEU B C 1
ATOM 1766 O O . LEU B 1 109 ? -23.435 -12.301 -0.284 1.00 13.45 109 LEU B O 1
ATOM 1771 N N . VAL B 1 110 ? -23.413 -13.543 -2.145 1.00 13.05 110 VAL B N 1
ATOM 1772 C CA . VAL B 1 110 ? -23.152 -12.369 -2.968 1.00 13.60 110 VAL B CA 1
ATOM 1773 C C . VAL B 1 110 ? -24.363 -11.439 -2.927 1.00 10.78 110 VAL B C 1
ATOM 1774 O O . VAL B 1 110 ? -24.195 -10.227 -2.913 1.00 10.33 110 VAL B O 1
ATOM 1778 N N . VAL B 1 111 ? -25.575 -11.973 -2.889 1.00 10.43 111 VAL B N 1
ATOM 1779 C CA . VAL B 1 111 ? -26.723 -11.069 -2.769 1.00 10.95 111 VAL B CA 1
ATOM 1780 C C . VAL B 1 111 ? -26.704 -10.343 -1.421 1.00 10.69 111 VAL B C 1
ATOM 1781 O O . VAL B 1 111 ? -27.050 -9.165 -1.357 1.00 13.08 111 VAL B O 1
ATOM 1785 N N . ARG B 1 112 ? -26.332 -11.035 -0.342 1.00 10.83 112 ARG B N 1
ATOM 1786 C CA . ARG B 1 112 ? -26.291 -10.384 0.976 1.00 10.75 112 ARG B CA 1
ATOM 1787 C C . ARG B 1 112 ? -25.248 -9.273 1.011 1.00 10.16 112 ARG B C 1
ATOM 1788 O O . ARG B 1 112 ? -25.478 -8.190 1.595 1.00 11.30 112 ARG B O 1
ATOM 1796 N N . VAL B 1 113 ? -24.115 -9.537 0.370 1.00 10.71 113 VAL B N 1
ATOM 1797 C CA . VAL B 1 113 ? -23.040 -8.560 0.239 1.00 11.42 113 VAL B CA 1
ATOM 1798 C C . VAL B 1 113 ? -23.522 -7.344 -0.555 1.00 12.08 113 VAL B C 1
ATOM 1799 O O . VAL B 1 113 ? -23.325 -6.200 -0.134 1.00 13.05 113 VAL B O 1
ATOM 1803 N N . LYS B 1 114 ? -24.172 -7.588 -1.692 1.00 11.99 114 LYS B N 1
ATOM 1804 C CA . LYS B 1 114 ? -24.725 -6.490 -2.507 1.00 13.02 114 LYS B CA 1
ATOM 1805 C C . LYS B 1 114 ? -25.741 -5.644 -1.723 1.00 12.34 114 LYS B C 1
ATOM 1806 O O . LYS B 1 114 ? -25.706 -4.406 -1.771 1.00 10.11 114 LYS B O 1
ATOM 1812 N N . ASN B 1 115 ? -26.646 -6.297 -0.993 1.00 11.54 115 ASN B N 1
ATOM 1813 C CA . ASN B 1 115 ? -27.660 -5.543 -0.248 1.00 11.74 115 ASN B CA 1
ATOM 1814 C C . ASN B 1 115 ? -27.036 -4.729 0.890 1.00 11.68 115 ASN B C 1
ATOM 1815 O O . ASN B 1 115 ? -27.411 -3.573 1.150 1.00 11.76 115 ASN B O 1
ATOM 1820 N N . LEU B 1 116 ? -26.071 -5.315 1.578 1.00 10.97 116 LEU B N 1
ATOM 1821 C CA . LEU B 1 116 ? -25.402 -4.579 2.636 1.00 11.16 116 LEU B CA 1
ATOM 1822 C C . LEU B 1 116 ? -24.597 -3.406 2.080 1.00 10.43 116 LEU B C 1
ATOM 1823 O O . LEU B 1 116 ? -24.571 -2.316 2.669 1.00 10.50 116 LEU B O 1
ATOM 1828 N N . LEU B 1 117 ? -23.926 -3.624 0.962 1.00 12.34 117 LEU B N 1
ATOM 1829 C CA . LEU B 1 117 ? -23.169 -2.525 0.331 1.00 12.87 117 LEU B CA 1
ATOM 1830 C C . LEU B 1 117 ? -24.079 -1.372 -0.109 1.00 14.20 117 LEU B C 1
ATOM 1831 O O . LEU B 1 117 ? -23.682 -0.217 -0.038 1.00 15.10 117 LEU B O 1
ATOM 1836 N N . TRP B 1 118 ? -25.280 -1.701 -0.563 1.00 14.39 118 TRP B N 1
ATOM 1837 C CA . TRP B 1 118 ? -26.275 -0.686 -0.910 1.00 14.08 118 TRP B CA 1
ATOM 1838 C C . TRP B 1 118 ? -26.615 0.156 0.344 1.00 16.28 118 TRP B C 1
ATOM 1839 O O . TRP B 1 118 ? -26.752 1.381 0.291 1.00 15.95 118 TRP B O 1
ATOM 1850 N N . ARG B 1 119 ? -26.736 -0.508 1.480 1.00 17.70 119 ARG B N 1
ATOM 1851 C CA . ARG B 1 119 ? -26.950 0.197 2.744 1.00 21.22 119 ARG B CA 1
ATOM 1852 C C . ARG B 1 119 ? -25.746 1.019 3.211 1.00 24.36 119 ARG B C 1
ATOM 1853 O O . ARG B 1 119 ? -25.900 2.063 3.842 1.00 25.76 119 ARG B O 1
ATOM 1861 N N . ILE B 1 120 ? -24.550 0.527 2.915 1.00 26.14 120 ILE B N 1
ATOM 1862 C CA . ILE B 1 120 ? -23.305 1.203 3.266 1.00 28.43 120 ILE B CA 1
ATOM 1863 C C . ILE B 1 120 ? -23.023 2.437 2.404 1.00 29.59 120 ILE B C 1
ATOM 1864 O O . ILE B 1 120 ? -22.460 3.427 2.884 1.00 29.72 120 ILE B O 1
ATOM 1869 N N . ASP B 1 121 ? -23.392 2.378 1.128 1.00 30.67 121 ASP B N 1
ATOM 1870 C CA . ASP B 1 121 ? -23.046 3.460 0.206 1.00 32.25 121 ASP B CA 1
ATOM 1871 C C . ASP B 1 121 ? -24.286 4.071 -0.434 1.00 32.93 121 ASP B C 1
ATOM 1872 O O . ASP B 1 121 ? -24.765 5.110 0.028 1.00 34.08 121 ASP B O 1
ATOM 1877 N N . PRO C 1 2 ? -31.165 -0.311 -40.587 1.00 33.13 2 PRO C N 1
ATOM 1878 C CA . PRO C 1 2 ? -32.266 -1.040 -39.905 1.00 31.90 2 PRO C CA 1
ATOM 1879 C C . PRO C 1 2 ? -31.947 -1.228 -38.426 1.00 30.03 2 PRO C C 1
ATOM 1880 O O . PRO C 1 2 ? -30.933 -0.694 -37.968 1.00 29.74 2 PRO C O 1
ATOM 1884 N N . HIS C 1 3 ? -32.790 -1.974 -37.709 1.00 27.83 3 HIS C N 1
ATOM 1885 C CA . HIS C 1 3 ? -32.613 -2.216 -36.274 1.00 26.77 3 HIS C CA 1
ATOM 1886 C C . HIS C 1 3 ? -31.410 -3.115 -35.986 1.00 25.51 3 HIS C C 1
ATOM 1887 O O . HIS C 1 3 ? -31.138 -4.052 -36.741 1.00 24.74 3 HIS C O 1
ATOM 1894 N N . HIS C 1 4 ? -30.712 -2.834 -34.884 1.00 24.23 4 HIS C N 1
ATOM 1895 C CA . HIS C 1 4 ? -29.505 -3.563 -34.504 1.00 23.86 4 HIS C CA 1
ATOM 1896 C C . HIS C 1 4 ? -29.722 -4.425 -33.254 1.00 23.21 4 HIS C C 1
ATOM 1897 O O . HIS C 1 4 ? -30.088 -3.918 -32.194 1.00 22.49 4 HIS C O 1
ATOM 1904 N N . ILE C 1 5 ? -29.497 -5.728 -33.396 1.00 21.83 5 ILE C N 1
ATOM 1905 C CA . ILE C 1 5 ? -29.675 -6.671 -32.296 1.00 21.34 5 ILE C CA 1
ATOM 1906 C C . ILE C 1 5 ? -28.321 -7.286 -31.930 1.00 21.43 5 ILE C C 1
ATOM 1907 O O . ILE C 1 5 ? -27.506 -7.588 -32.805 1.00 20.19 5 ILE C O 1
ATOM 1912 N N . VAL C 1 6 ? -28.080 -7.454 -30.636 1.00 20.60 6 VAL C N 1
ATOM 1913 C CA . VAL C 1 6 ? -26.891 -8.159 -30.182 1.00 21.66 6 VAL C CA 1
ATOM 1914 C C . VAL C 1 6 ? -27.346 -9.380 -29.422 1.00 21.85 6 VAL C C 1
ATOM 1915 O O . VAL C 1 6 ? -28.242 -9.300 -28.569 1.00 22.07 6 VAL C O 1
ATOM 1919 N N . ILE C 1 7 ? -26.755 -10.520 -29.752 1.00 21.53 7 ILE C N 1
ATOM 1920 C CA . ILE C 1 7 ? -27.039 -11.748 -29.051 1.00 21.53 7 ILE C CA 1
ATOM 1921 C C . ILE C 1 7 ? -25.847 -12.062 -28.175 1.00 22.38 7 ILE C C 1
ATOM 1922 O O . ILE C 1 7 ? -24.706 -12.087 -28.652 1.00 23.05 7 ILE C O 1
ATOM 1927 N N . VAL C 1 8 ? -26.107 -12.268 -26.891 1.00 21.62 8 VAL C N 1
ATOM 1928 C CA . VAL C 1 8 ? -25.063 -12.611 -25.944 1.00 22.99 8 VAL C CA 1
ATOM 1929 C C . VAL C 1 8 ? -25.300 -14.049 -25.524 1.00 23.87 8 VAL C C 1
ATOM 1930 O O . VAL C 1 8 ? -26.124 -14.318 -24.657 1.00 23.18 8 VAL C O 1
ATOM 1934 N N . GLU C 1 9 ? -24.598 -14.973 -26.172 1.00 26.01 9 GLU C N 1
ATOM 1935 C CA . GLU C 1 9 ? -24.789 -16.398 -25.934 1.00 30.14 9 GLU C CA 1
ATOM 1936 C C . GLU C 1 9 ? -23.554 -17.164 -26.391 1.00 31.31 9 GLU C C 1
ATOM 1937 O O . GLU C 1 9 ? -22.882 -16.763 -27.338 1.00 30.27 9 GLU C O 1
ATOM 1943 N N . ASP C 1 10 ? -23.258 -18.263 -25.709 1.00 34.01 10 ASP C N 1
ATOM 1944 C CA . ASP C 1 10 ? -22.229 -19.185 -26.175 1.00 37.28 10 ASP C CA 1
ATOM 1945 C C . ASP C 1 10 ? -22.838 -20.550 -26.463 1.00 37.91 10 ASP C C 1
ATOM 1946 O O . ASP C 1 10 ? -22.797 -21.450 -25.629 1.00 38.61 10 ASP C O 1
ATOM 1951 N N . GLU C 1 11 ? -23.412 -20.699 -27.647 1.00 38.79 11 GLU C N 1
ATOM 1952 C CA . GLU C 1 11 ? -24.025 -21.958 -28.024 1.00 39.88 11 GLU C CA 1
ATOM 1953 C C . GLU C 1 11 ? -23.925 -22.167 -29.529 1.00 39.95 11 GLU C C 1
ATOM 1954 O O . GLU C 1 11 ? -24.833 -21.809 -30.289 1.00 40.21 11 GLU C O 1
ATOM 1960 N N . PRO C 1 12 ? -22.804 -22.750 -29.947 1.00 40.00 12 PRO C N 1
ATOM 1961 C CA . PRO C 1 12 ? -22.542 -23.072 -31.358 1.00 39.63 12 PRO C CA 1
ATOM 1962 C C . PRO C 1 12 ? -23.686 -23.815 -32.058 1.00 39.44 12 PRO C C 1
ATOM 1963 O O . PRO C 1 12 ? -23.871 -23.660 -33.267 1.00 39.24 12 PRO C O 1
ATOM 1967 N N . VAL C 1 13 ? -24.427 -24.623 -31.307 1.00 38.71 13 VAL C N 1
ATOM 1968 C CA . VAL C 1 13 ? -25.510 -25.421 -31.865 1.00 38.24 13 VAL C CA 1
ATOM 1969 C C . VAL C 1 13 ? -26.653 -24.543 -32.356 1.00 37.45 13 VAL C C 1
ATOM 1970 O O . VAL C 1 13 ? -27.421 -24.942 -33.230 1.00 37.22 13 VAL C O 1
ATOM 1974 N N . THR C 1 14 ? -26.750 -23.337 -31.803 1.00 36.75 14 THR C N 1
ATOM 1975 C CA . THR C 1 14 ? -27.888 -22.465 -32.066 1.00 35.70 14 THR C CA 1
ATOM 1976 C C . THR C 1 14 ? -27.506 -21.136 -32.724 1.00 34.75 14 THR C C 1
ATOM 1977 O O . THR C 1 14 ? -28.378 -20.422 -33.236 1.00 33.75 14 THR C O 1
ATOM 1981 N N . GLN C 1 15 ? -26.213 -20.815 -32.709 1.00 32.97 15 GLN C N 1
ATOM 1982 C CA . GLN C 1 15 ? -25.733 -19.485 -33.111 1.00 32.38 15 GLN C CA 1
ATOM 1983 C C . GLN C 1 15 ? -26.169 -19.106 -34.517 1.00 30.71 15 GLN C C 1
ATOM 1984 O O . GLN C 1 15 ? -26.782 -18.053 -34.738 1.00 30.99 15 GLN C O 1
ATOM 1990 N N . ALA C 1 16 ? -25.840 -19.970 -35.465 1.00 27.90 16 ALA C N 1
ATOM 1991 C CA . ALA C 1 16 ? -26.120 -19.707 -36.859 1.00 27.71 16 ALA C CA 1
ATOM 1992 C C . ALA C 1 16 ? -27.619 -19.568 -37.075 1.00 26.88 16 ALA C C 1
ATOM 1993 O O . ALA C 1 16 ? -28.063 -18.723 -37.845 1.00 25.98 16 ALA C O 1
ATOM 1995 N N . ARG C 1 17 ? -28.402 -20.415 -36.414 1.00 27.18 17 ARG C N 1
ATOM 1996 C CA . ARG C 1 17 ? -29.844 -20.349 -36.596 1.00 27.53 17 ARG C CA 1
ATOM 1997 C C . ARG C 1 17 ? -30.416 -19.000 -36.118 1.00 25.69 17 ARG C C 1
ATOM 1998 O O . ARG C 1 17 ? -31.240 -18.408 -36.807 1.00 24.33 17 ARG C O 1
ATOM 2006 N N . LEU C 1 18 ? -29.959 -18.506 -34.971 1.00 25.14 18 LEU C N 1
ATOM 2007 C CA . LEU C 1 18 ? -30.353 -17.172 -34.489 1.00 25.63 18 LEU C CA 1
ATOM 2008 C C . LEU C 1 18 ? -29.895 -16.040 -35.416 1.00 25.64 18 LEU C C 1
ATOM 2009 O O . LEU C 1 18 ? -30.651 -15.112 -35.720 1.00 25.44 18 LEU C O 1
ATOM 2014 N N . GLN C 1 19 ? -28.640 -16.103 -35.839 1.00 25.23 19 GLN C N 1
ATOM 2015 C CA . GLN C 1 19 ? -28.105 -15.106 -36.756 1.00 25.83 19 GLN C CA 1
ATOM 2016 C C . GLN C 1 19 ? -28.942 -15.136 -38.012 1.00 24.49 19 GLN C C 1
ATOM 2017 O O . GLN C 1 19 ? -29.332 -14.102 -38.535 1.00 25.17 19 GLN C O 1
ATOM 2023 N N . SER C 1 20 ? -29.229 -16.343 -38.478 1.00 23.37 20 SER C N 1
ATOM 2024 C CA . SER C 1 20 ? -29.945 -16.535 -39.717 1.00 22.39 20 SER C CA 1
ATOM 2025 C C . SER C 1 20 ? -31.372 -15.996 -39.670 1.00 21.52 20 SER C C 1
ATOM 2026 O O . SER C 1 20 ? -31.762 -15.207 -40.528 1.00 20.35 20 SER C O 1
ATOM 2029 N N . TYR C 1 21 ? -32.144 -16.396 -38.656 1.00 19.72 21 TYR C N 1
ATOM 2030 C CA . TYR C 1 21 ? -33.517 -15.914 -38.533 1.00 19.47 21 TYR C CA 1
ATOM 2031 C C . TYR C 1 21 ? -33.608 -14.403 -38.488 1.00 18.81 21 TYR C C 1
ATOM 2032 O O . TYR C 1 21 ? -34.403 -13.813 -39.192 1.00 20.56 21 TYR C O 1
ATOM 2041 N N . PHE C 1 22 ? -32.809 -13.782 -37.627 1.00 18.24 22 PHE C N 1
ATOM 2042 C CA . PHE C 1 22 ? -32.906 -12.348 -37.429 1.00 19.02 22 PHE C CA 1
ATOM 2043 C C . PHE C 1 22 ? -32.355 -11.573 -38.617 1.00 18.46 22 PHE C C 1
ATOM 2044 O O . PHE C 1 22 ? -32.870 -10.504 -38.965 1.00 19.17 22 PHE C O 1
ATOM 2052 N N . THR C 1 23 ? -31.318 -12.105 -39.248 1.00 17.68 23 THR C N 1
ATOM 2053 C CA . THR C 1 23 ? -30.817 -11.469 -40.469 1.00 18.85 23 THR C CA 1
ATOM 2054 C C . THR C 1 23 ? -31.856 -11.498 -41.586 1.00 19.81 23 THR C C 1
ATOM 2055 O O . THR C 1 23 ? -32.049 -10.512 -42.283 1.00 20.26 23 THR C O 1
ATOM 2059 N N . GLN C 1 24 ? -32.519 -12.629 -41.774 1.00 20.18 24 GLN C N 1
ATOM 2060 C CA . GLN C 1 24 ? -33.522 -12.740 -42.834 1.00 23.62 24 GLN C CA 1
ATOM 2061 C C . GLN C 1 24 ? -34.711 -11.810 -42.596 1.00 24.67 24 GLN C C 1
ATOM 2062 O O . GLN C 1 24 ? -35.368 -11.357 -43.540 1.00 23.71 24 GLN C O 1
ATOM 2068 N N . GLU C 1 25 ? -34.935 -11.504 -41.324 1.00 25.13 25 GLU C N 1
ATOM 2069 C CA . GLU C 1 25 ? -35.948 -10.546 -40.892 1.00 26.54 25 GLU C CA 1
ATOM 2070 C C . GLU C 1 25 ? -35.523 -9.091 -41.090 1.00 27.52 25 GLU C C 1
ATOM 2071 O O . GLU C 1 25 ? -36.290 -8.170 -40.795 1.00 29.86 25 GLU C O 1
ATOM 2077 N N . GLY C 1 26 ? -34.301 -8.869 -41.558 1.00 27.00 26 GLY C N 1
ATOM 2078 C CA . GLY C 1 26 ? -33.878 -7.518 -41.866 1.00 26.54 26 GLY C CA 1
ATOM 2079 C C . GLY C 1 26 ? -33.008 -6.833 -40.830 1.00 26.36 26 GLY C C 1
ATOM 2080 O O . GLY C 1 26 ? -32.564 -5.709 -41.051 1.00 27.03 26 GLY C O 1
ATOM 2081 N N . TYR C 1 27 ? -32.752 -7.492 -39.704 1.00 24.59 27 TYR C N 1
ATOM 2082 C CA . TYR C 1 27 ? -31.998 -6.863 -38.628 1.00 23.68 27 TYR C CA 1
ATOM 2083 C C . TYR C 1 27 ? -30.509 -7.052 -38.847 1.00 23.82 27 TYR C C 1
ATOM 2084 O O . TYR C 1 27 ? -30.111 -8.026 -39.480 1.00 23.07 27 TYR C O 1
ATOM 2093 N N . THR C 1 28 ? -29.672 -6.154 -38.325 1.00 22.98 28 THR C N 1
ATOM 2094 C CA . THR C 1 28 ? -28.270 -6.526 -38.234 1.00 24.83 28 THR C CA 1
ATOM 2095 C C . THR C 1 28 ? -28.058 -7.254 -36.906 1.00 24.84 28 THR C C 1
ATOM 2096 O O . THR C 1 28 ? -28.642 -6.890 -35.876 1.00 24.09 28 THR C O 1
ATOM 2100 N N . VAL C 1 29 ? -27.281 -8.331 -36.959 1.00 24.83 29 VAL C N 1
ATOM 2101 C CA . VAL C 1 29 ? -27.099 -9.210 -35.815 1.00 26.53 29 VAL C CA 1
ATOM 2102 C C . VAL C 1 29 ? -25.621 -9.382 -35.520 1.00 28.11 29 VAL C C 1
ATOM 2103 O O . VAL C 1 29 ? -24.863 -9.916 -36.344 1.00 28.28 29 VAL C O 1
ATOM 2107 N N . SER C 1 30 ? -25.215 -8.920 -34.346 1.00 27.88 30 SER C N 1
ATOM 2108 C CA . SER C 1 30 ? -23.878 -9.184 -33.843 1.00 30.12 30 SER C CA 1
ATOM 2109 C C . SER C 1 30 ? -23.990 -10.173 -32.682 1.00 30.74 30 SER C C 1
ATOM 2110 O O . SER C 1 30 ? -24.853 -10.033 -31.818 1.00 31.10 30 SER C O 1
ATOM 2113 N N . VAL C 1 31 ? -23.143 -11.194 -32.682 1.00 31.81 31 VAL C N 1
ATOM 2114 C CA . VAL C 1 31 ? -23.159 -12.204 -31.630 1.00 32.25 31 VAL C CA 1
ATOM 2115 C C . VAL C 1 31 ? -21.909 -12.101 -30.757 1.00 32.45 31 VAL C C 1
ATOM 2116 O O . VAL C 1 31 ? -20.848 -11.699 -31.221 1.00 33.31 31 VAL C O 1
ATOM 2120 N N . THR C 1 32 ? -22.050 -12.428 -29.476 1.00 32.61 32 THR C N 1
ATOM 2121 C CA . THR C 1 32 ? -20.925 -12.395 -28.555 1.00 32.18 32 THR C CA 1
ATOM 2122 C C . THR C 1 32 ? -21.174 -13.333 -27.383 1.00 32.67 32 THR C C 1
ATOM 2123 O O . THR C 1 32 ? -22.312 -13.541 -26.969 1.00 33.36 32 THR C O 1
ATOM 2127 N N . ALA C 1 33 ? -20.107 -13.908 -26.851 1.00 31.88 33 ALA C N 1
ATOM 2128 C CA . ALA C 1 33 ? -20.258 -14.879 -25.787 1.00 31.60 33 ALA C CA 1
ATOM 2129 C C . ALA C 1 33 ? -20.065 -14.253 -24.415 1.00 31.33 33 ALA C C 1
ATOM 2130 O O . ALA C 1 33 ? -20.164 -14.942 -23.404 1.00 32.51 33 ALA C O 1
ATOM 2132 N N . SER C 1 34 ? -19.804 -12.949 -24.363 1.00 30.00 34 SER C N 1
ATOM 2133 C CA . SER C 1 34 ? -19.479 -12.339 -23.074 1.00 29.56 34 SER C CA 1
ATOM 2134 C C . SER C 1 34 ? -20.052 -10.948 -22.880 1.00 29.24 34 SER C C 1
ATOM 2135 O O . SER C 1 34 ? -20.243 -10.205 -23.836 1.00 29.29 34 SER C O 1
ATOM 2138 N N . GLY C 1 35 ? -20.287 -10.591 -21.622 1.00 29.47 35 GLY C N 1
ATOM 2139 C CA . GLY C 1 35 ? -20.657 -9.233 -21.276 1.00 29.40 35 GLY C CA 1
ATOM 2140 C C . GLY C 1 35 ? -19.617 -8.257 -21.796 1.00 29.95 35 GLY C C 1
ATOM 2141 O O . GLY C 1 35 ? -19.945 -7.160 -22.250 1.00 28.49 35 GLY C O 1
ATOM 2142 N N . ALA C 1 36 ? -18.349 -8.660 -21.727 1.00 29.87 36 ALA C N 1
ATOM 2143 C CA . ALA C 1 36 ? -17.265 -7.817 -22.234 1.00 29.38 36 ALA C CA 1
ATOM 2144 C C . ALA C 1 36 ? -17.439 -7.564 -23.726 1.00 28.42 36 ALA C C 1
ATOM 2145 O O . ALA C 1 36 ? -17.378 -6.430 -24.180 1.00 27.98 36 ALA C O 1
ATOM 2147 N N . GLY C 1 37 ? -17.679 -8.629 -24.484 1.00 27.91 37 GLY C N 1
ATOM 2148 C CA . GLY C 1 37 ? -17.931 -8.497 -25.909 1.00 27.62 37 GLY C CA 1
ATOM 2149 C C . GLY C 1 37 ? -19.099 -7.579 -26.232 1.00 27.58 37 GLY C C 1
ATOM 2150 O O . GLY C 1 37 ? -19.088 -6.871 -27.246 1.00 27.30 37 GLY C O 1
ATOM 2151 N N . LEU C 1 38 ? -20.111 -7.585 -25.365 1.00 27.26 38 LEU C N 1
ATOM 2152 C CA . LEU C 1 38 ? -21.267 -6.704 -25.524 1.00 26.66 38 LEU C CA 1
ATOM 2153 C C . LEU C 1 38 ? -20.865 -5.257 -25.293 1.00 27.65 38 LEU C C 1
ATOM 2154 O O . LEU C 1 38 ? -21.284 -4.366 -26.022 1.00 25.83 38 LEU C O 1
ATOM 2159 N N . ARG C 1 39 ? -20.085 -5.028 -24.242 1.00 29.95 39 ARG C N 1
ATOM 2160 C CA . ARG C 1 39 ? -19.626 -3.677 -23.936 1.00 33.18 39 ARG C CA 1
ATOM 2161 C C . ARG C 1 39 ? -18.857 -3.098 -25.123 1.00 33.87 39 ARG C C 1
ATOM 2162 O O . ARG C 1 39 ? -19.054 -1.937 -25.485 1.00 34.75 39 ARG C O 1
ATOM 2170 N N . GLU C 1 40 ? -18.009 -3.906 -25.751 1.00 35.16 40 GLU C N 1
ATOM 2171 C CA . GLU C 1 40 ? -17.197 -3.400 -26.861 1.00 36.60 40 GLU C CA 1
ATOM 2172 C C . GLU C 1 40 ? -18.037 -3.140 -28.120 1.00 36.71 40 GLU C C 1
ATOM 2173 O O . GLU C 1 40 ? -17.797 -2.173 -28.843 1.00 35.99 40 GLU C O 1
ATOM 2179 N N . ILE C 1 41 ? -19.025 -3.998 -28.373 1.00 36.58 41 ILE C N 1
ATOM 2180 C CA . ILE C 1 41 ? -19.902 -3.809 -29.529 1.00 36.37 41 ILE C CA 1
ATOM 2181 C C . ILE C 1 41 ? -20.670 -2.503 -29.401 1.00 36.99 41 ILE C C 1
ATOM 2182 O O . ILE C 1 41 ? -20.865 -1.782 -30.378 1.00 37.32 41 ILE C O 1
ATOM 2195 N N . GLN C 1 43 ? -19.862 0.268 -27.931 1.00 39.75 43 GLN C N 1
ATOM 2196 C CA . GLN C 1 43 ? -19.073 1.466 -28.164 1.00 40.33 43 GLN C CA 1
ATOM 2197 C C . GLN C 1 43 ? -19.008 1.764 -29.660 1.00 40.53 43 GLN C C 1
ATOM 2198 O O . GLN C 1 43 ? -18.898 2.918 -30.066 1.00 41.14 43 GLN C O 1
ATOM 2200 N N . ASN C 1 44 ? -19.113 0.719 -30.476 1.00 40.59 44 ASN C N 1
ATOM 2201 C CA . ASN C 1 44 ? -18.889 0.834 -31.914 1.00 40.41 44 ASN C CA 1
ATOM 2202 C C . ASN C 1 44 ? -20.151 0.997 -32.754 1.00 40.39 44 ASN C C 1
ATOM 2203 O O . ASN C 1 44 ? -20.087 1.379 -33.926 1.00 40.44 44 ASN C O 1
ATOM 2208 N N . GLN C 1 45 ? -21.297 0.688 -32.160 1.00 39.83 45 GLN C N 1
ATOM 2209 C CA . GLN C 1 45 ? -22.565 0.845 -32.856 1.00 38.90 45 GLN C CA 1
ATOM 2210 C C . GLN C 1 45 ? -23.714 1.046 -31.876 1.00 37.21 45 GLN C C 1
ATOM 2211 O O . GLN C 1 45 ? -23.612 0.695 -30.694 1.00 36.27 45 GLN C O 1
ATOM 2217 N N . SER C 1 46 ? -24.799 1.631 -32.368 1.00 34.44 46 SER C N 1
ATOM 2218 C CA . SER C 1 46 ? -25.998 1.751 -31.564 1.00 33.59 46 SER C CA 1
ATOM 2219 C C . SER C 1 46 ? -26.715 0.405 -31.586 1.00 31.36 46 SER C C 1
ATOM 2220 O O . SER C 1 46 ? -26.730 -0.283 -32.609 1.00 31.64 46 SER C O 1
ATOM 2223 N N . VAL C 1 47 ? -27.265 0.020 -30.441 1.00 28.81 47 VAL C N 1
ATOM 2224 C CA . VAL C 1 47 ? -27.904 -1.278 -30.281 1.00 25.09 47 VAL C CA 1
ATOM 2225 C C . VAL C 1 47 ? -29.335 -1.041 -29.826 1.00 22.82 47 VAL C C 1
ATOM 2226 O O . VAL C 1 47 ? -29.560 -0.307 -28.879 1.00 22.80 47 VAL C O 1
ATOM 2230 N N . ASP C 1 48 ? -30.300 -1.634 -30.515 1.00 20.94 48 ASP C N 1
ATOM 2231 C CA . ASP C 1 48 ? -31.709 -1.399 -30.208 1.00 19.81 48 ASP C CA 1
ATOM 2232 C C . ASP C 1 48 ? -32.226 -2.449 -29.243 1.00 18.41 48 ASP C C 1
ATOM 2233 O O . ASP C 1 48 ? -33.102 -2.175 -28.414 1.00 17.54 48 ASP C O 1
ATOM 2238 N N . LEU C 1 49 ? -31.704 -3.663 -29.359 1.00 15.42 49 LEU C N 1
ATOM 2239 C CA . LEU C 1 49 ? -32.193 -4.744 -28.498 1.00 14.99 49 LEU C CA 1
ATOM 2240 C C . LEU C 1 49 ? -31.124 -5.793 -28.272 1.00 14.60 49 LEU C C 1
ATOM 2241 O O . LEU C 1 49 ? -30.357 -6.129 -29.181 1.00 14.29 49 LEU C O 1
ATOM 2246 N N . ILE C 1 50 ? -31.082 -6.310 -27.052 1.00 13.50 50 ILE C N 1
ATOM 2247 C CA . ILE C 1 50 ? -30.121 -7.328 -26.663 1.00 15.11 50 ILE C CA 1
ATOM 2248 C C . ILE C 1 50 ? -30.883 -8.593 -26.307 1.00 14.84 50 ILE C C 1
ATOM 2249 O O . ILE C 1 50 ? -31.843 -8.536 -25.551 1.00 13.55 50 ILE C O 1
ATOM 2254 N N . LEU C 1 51 ? -30.497 -9.720 -26.900 1.00 13.81 51 LEU C N 1
ATOM 2255 C CA . LEU C 1 51 ? -30.975 -11.017 -26.455 1.00 15.10 51 LEU C CA 1
ATOM 2256 C C . LEU C 1 51 ? -29.877 -11.632 -25.593 1.00 15.02 51 LEU C C 1
ATOM 2257 O O . LEU C 1 51 ? -28.804 -11.939 -26.088 1.00 16.17 51 LEU C O 1
ATOM 2262 N N . LEU C 1 52 ? -30.151 -11.794 -24.303 1.00 15.75 52 LEU C N 1
ATOM 2263 C CA . LEU C 1 52 ? -29.114 -12.132 -23.331 1.00 16.70 52 LEU C CA 1
ATOM 2264 C C . LEU C 1 52 ? -29.389 -13.484 -22.720 1.00 17.06 52 LEU C C 1
ATOM 2265 O O . LEU C 1 52 ? -30.366 -13.656 -21.992 1.00 17.05 52 LEU C O 1
ATOM 2270 N N . ASP C 1 53 ? -28.533 -14.449 -23.022 1.00 19.44 53 ASP C N 1
ATOM 2271 C CA . ASP C 1 53 ? -28.625 -15.761 -22.398 1.00 22.03 53 ASP C CA 1
ATOM 2272 C C . ASP C 1 53 ? -27.960 -15.646 -21.030 1.00 23.62 53 ASP C C 1
ATOM 2273 O O . ASP C 1 53 ? -26.800 -15.270 -20.944 1.00 23.35 53 ASP C O 1
ATOM 2278 N N . ILE C 1 54 ? -28.675 -15.962 -19.955 1.00 26.26 54 ILE C N 1
ATOM 2279 C CA . ILE C 1 54 ? -28.078 -15.783 -18.623 1.00 29.86 54 ILE C CA 1
ATOM 2280 C C . ILE C 1 54 ? -27.140 -16.913 -18.186 1.00 32.75 54 ILE C C 1
ATOM 2281 O O . ILE C 1 54 ? -26.459 -16.803 -17.162 1.00 33.29 54 ILE C O 1
ATOM 2286 N N . ASN C 1 55 ? -27.106 -17.992 -18.961 1.00 35.97 55 ASN C N 1
ATOM 2287 C CA . ASN C 1 55 ? -26.137 -19.061 -18.731 1.00 38.48 55 ASN C CA 1
ATOM 2288 C C . ASN C 1 55 ? -24.747 -18.615 -19.158 1.00 39.37 55 ASN C C 1
ATOM 2289 O O . ASN C 1 55 ? -24.253 -19.003 -20.213 1.00 39.48 55 ASN C O 1
ATOM 2294 N N . LEU C 1 56 ? -24.140 -17.761 -18.346 1.00 40.60 56 LEU C N 1
ATOM 2295 C CA . LEU C 1 56 ? -22.747 -17.388 -18.530 1.00 41.81 56 LEU C CA 1
ATOM 2296 C C . LEU C 1 56 ? -21.970 -17.956 -17.347 1.00 42.52 56 LEU C C 1
ATOM 2297 O O . LEU C 1 56 ? -22.082 -17.468 -16.218 1.00 42.63 56 LEU C O 1
ATOM 2302 N N . PRO C 1 57 ? -21.191 -18.998 -17.615 1.00 43.00 57 PRO C N 1
ATOM 2303 C CA . PRO C 1 57 ? -20.492 -19.750 -16.564 1.00 42.65 57 PRO C CA 1
ATOM 2304 C C . PRO C 1 57 ? -19.672 -18.859 -15.632 1.00 42.12 57 PRO C C 1
ATOM 2305 O O . PRO C 1 57 ? -19.669 -19.090 -14.421 1.00 41.75 57 PRO C O 1
ATOM 2309 N N . ASP C 1 58 ? -19.006 -17.848 -16.192 1.00 41.30 58 ASP C N 1
ATOM 2310 C CA . ASP C 1 58 ? -18.039 -17.055 -15.439 1.00 41.23 58 ASP C CA 1
ATOM 2311 C C . ASP C 1 58 ? -18.416 -15.577 -15.299 1.00 40.71 58 ASP C C 1
ATOM 2312 O O . ASP C 1 58 ? -17.542 -14.718 -15.163 1.00 41.17 58 ASP C O 1
ATOM 2314 N N . GLU C 1 59 ? -19.710 -15.281 -15.333 1.00 39.30 59 GLU C N 1
ATOM 2315 C CA . GLU C 1 59 ? -20.167 -13.903 -15.191 1.00 38.04 59 GLU C CA 1
ATOM 2316 C C . GLU C 1 59 ? -21.584 -13.874 -14.656 1.00 35.64 59 GLU C C 1
ATOM 2317 O O . GLU C 1 59 ? -22.347 -14.833 -14.824 1.00 35.60 59 GLU C O 1
ATOM 2323 N N . ASN C 1 60 ? -21.938 -12.781 -13.995 1.00 32.87 60 ASN C N 1
ATOM 2324 C CA . ASN C 1 60 ? -23.280 -12.674 -13.444 1.00 30.25 60 ASN C CA 1
ATOM 2325 C C . ASN C 1 60 ? -24.152 -11.944 -14.454 1.00 27.86 60 ASN C C 1
ATOM 2326 O O . ASN C 1 60 ? -24.025 -10.733 -14.616 1.00 26.79 60 ASN C O 1
ATOM 2331 N N . GLY C 1 61 ? -25.027 -12.685 -15.137 1.00 26.22 61 GLY C N 1
ATOM 2332 C CA . GLY C 1 61 ? -25.879 -12.108 -16.164 1.00 23.09 61 GLY C CA 1
ATOM 2333 C C . GLY C 1 61 ? -27.012 -11.260 -15.600 1.00 22.53 61 GLY C C 1
ATOM 2334 O O . GLY C 1 61 ? -27.520 -10.349 -16.263 1.00 22.74 61 GLY C O 1
ATOM 2335 N N . LEU C 1 62 ? -27.416 -11.555 -14.376 1.00 21.45 62 LEU C N 1
ATOM 2336 C CA . LEU C 1 62 ? -28.406 -10.724 -13.710 1.00 21.94 62 LEU C CA 1
ATOM 2337 C C . LEU C 1 62 ? -27.797 -9.361 -13.430 1.00 22.72 62 LEU C C 1
ATOM 2338 O O . LEU C 1 62 ? -28.457 -8.331 -13.574 1.00 20.92 62 LEU C O 1
ATOM 2351 N N . LEU C 1 64 ? -25.402 -8.019 -15.073 1.00 22.83 64 LEU C N 1
ATOM 2352 C CA . LEU C 1 64 ? -25.163 -7.374 -16.364 1.00 20.83 64 LEU C CA 1
ATOM 2353 C C . LEU C 1 64 ? -26.458 -6.769 -16.898 1.00 19.47 64 LEU C C 1
ATOM 2354 O O . LEU C 1 64 ? -26.463 -5.661 -17.430 1.00 18.98 64 LEU C O 1
ATOM 2359 N N . THR C 1 65 ? -27.557 -7.508 -16.773 1.00 17.91 65 THR C N 1
ATOM 2360 C CA . THR C 1 65 ? -28.875 -6.930 -17.062 1.00 16.52 65 THR C CA 1
ATOM 2361 C C . THR C 1 65 ? -29.073 -5.622 -16.312 1.00 17.31 65 THR C C 1
ATOM 2362 O O . THR C 1 65 ? -29.499 -4.602 -16.887 1.00 16.25 65 THR C O 1
ATOM 2366 N N . ARG C 1 66 ? -28.799 -5.668 -15.010 1.00 17.29 66 ARG C N 1
ATOM 2367 C CA . ARG C 1 66 ? -28.942 -4.494 -14.163 1.00 18.80 66 ARG C CA 1
ATOM 2368 C C . ARG C 1 66 ? -28.071 -3.346 -14.678 1.00 17.42 66 ARG C C 1
ATOM 2369 O O . ARG C 1 66 ? -28.516 -2.207 -14.755 1.00 17.34 66 ARG C O 1
ATOM 2377 N N . ALA C 1 67 ? -26.828 -3.645 -15.037 1.00 18.24 67 ALA C N 1
ATOM 2378 C CA . ALA C 1 67 ? -25.912 -2.595 -15.486 1.00 18.32 67 ALA C CA 1
ATOM 2379 C C . ALA C 1 67 ? -26.321 -1.991 -16.833 1.00 18.11 67 ALA C C 1
ATOM 2380 O O . ALA C 1 67 ? -26.214 -0.775 -17.053 1.00 17.06 67 ALA C O 1
ATOM 2382 N N . LEU C 1 68 ? -26.821 -2.840 -17.727 1.00 17.12 68 LEU C N 1
ATOM 2383 C CA . LEU C 1 68 ? -27.370 -2.368 -18.994 1.00 17.80 68 LEU C CA 1
ATOM 2384 C C . LEU C 1 68 ? -28.540 -1.398 -18.796 1.00 16.56 68 LEU C C 1
ATOM 2385 O O . LEU C 1 68 ? -28.579 -0.327 -19.411 1.00 17.35 68 LEU C O 1
ATOM 2390 N N . ARG C 1 69 ? -29.496 -1.779 -17.952 1.00 15.72 69 ARG C N 1
ATOM 2391 C CA . ARG C 1 69 ? -30.699 -0.968 -17.748 1.00 16.19 69 ARG C CA 1
ATOM 2392 C C . ARG C 1 69 ? -30.372 0.342 -17.055 1.00 18.57 69 ARG C C 1
ATOM 2393 O O . ARG C 1 69 ? -30.969 1.385 -17.341 1.00 18.07 69 ARG C O 1
ATOM 2401 N N . GLU C 1 70 ? -29.407 0.292 -16.152 1.00 20.75 70 GLU C N 1
ATOM 2402 C CA . GLU C 1 70 ? -28.960 1.513 -15.502 1.00 24.49 70 GLU C CA 1
ATOM 2403 C C . GLU C 1 70 ? -28.332 2.475 -16.498 1.00 25.21 70 GLU C C 1
ATOM 2404 O O . GLU C 1 70 ? -28.478 3.684 -16.343 1.00 27.06 70 GLU C O 1
ATOM 2410 N N . ARG C 1 71 ? -27.668 1.941 -17.527 1.00 24.40 71 ARG C N 1
ATOM 2411 C CA . ARG C 1 71 ? -27.001 2.760 -18.559 1.00 24.50 71 ARG C CA 1
ATOM 2412 C C . ARG C 1 71 ? -27.888 3.249 -19.719 1.00 23.97 71 ARG C C 1
ATOM 2413 O O . ARG C 1 71 ? -27.624 4.307 -20.298 1.00 25.07 71 ARG C O 1
ATOM 2415 N N . SER C 1 72 ? -28.925 2.494 -20.076 1.00 23.03 72 SER C N 1
ATOM 2416 C CA . SER C 1 72 ? -29.758 2.898 -21.212 1.00 22.28 72 SER C CA 1
ATOM 2417 C C . SER C 1 72 ? -31.117 2.203 -21.299 1.00 20.69 72 SER C C 1
ATOM 2418 O O . SER C 1 72 ? -31.413 1.286 -20.527 1.00 19.66 72 SER C O 1
ATOM 2421 N N . THR C 1 73 ? -31.940 2.674 -22.233 1.00 18.86 73 THR C N 1
ATOM 2422 C CA . THR C 1 73 ? -33.275 2.133 -22.431 1.00 18.74 73 THR C CA 1
ATOM 2423 C C . THR C 1 73 ? -33.259 0.997 -23.460 1.00 17.37 73 THR C C 1
ATOM 2424 O O . THR C 1 73 ? -34.303 0.614 -23.971 1.00 17.58 73 THR C O 1
ATOM 2428 N N . VAL C 1 74 ? -32.087 0.442 -23.741 1.00 16.09 74 VAL C N 1
ATOM 2429 C CA . VAL C 1 74 ? -31.988 -0.665 -24.708 1.00 15.51 74 VAL C CA 1
ATOM 2430 C C . VAL C 1 74 ? -33.026 -1.783 -24.411 1.00 15.51 74 VAL C C 1
ATOM 2431 O O . VAL C 1 74 ? -33.285 -2.102 -23.252 1.00 16.11 74 VAL C O 1
ATOM 2435 N N . GLY C 1 75 ? -33.610 -2.361 -25.458 1.00 14.51 75 GLY C N 1
ATOM 2436 C CA . GLY C 1 75 ? -34.470 -3.526 -25.308 1.00 12.39 75 GLY C CA 1
ATOM 2437 C C . GLY C 1 75 ? -33.669 -4.675 -24.743 1.00 11.98 75 GLY C C 1
ATOM 2438 O O . GLY C 1 75 ? -32.549 -4.931 -25.195 1.00 11.36 75 GLY C O 1
ATOM 2439 N N . ILE C 1 76 ? -34.213 -5.374 -23.750 1.00 11.76 76 ILE C N 1
ATOM 2440 C CA . ILE C 1 76 ? -33.515 -6.545 -23.209 1.00 11.21 76 ILE C CA 1
ATOM 2441 C C . ILE C 1 76 ? -34.488 -7.710 -23.102 1.00 11.82 76 ILE C C 1
ATOM 2442 O O . ILE C 1 76 ? -35.511 -7.596 -22.423 1.00 13.09 76 ILE C O 1
ATOM 2447 N N . ILE C 1 77 ? -34.178 -8.812 -23.776 1.00 11.84 77 ILE C N 1
ATOM 2448 C CA . ILE C 1 77 ? -34.919 -10.063 -23.611 1.00 12.52 77 ILE C CA 1
ATOM 2449 C C . ILE C 1 77 ? -33.967 -11.131 -23.084 1.00 14.52 77 ILE C C 1
ATOM 2450 O O . ILE C 1 77 ? -32.924 -11.410 -23.689 1.00 15.45 77 ILE C O 1
ATOM 2455 N N . LEU C 1 78 ? -34.305 -11.710 -21.939 1.00 15.08 78 LEU C N 1
ATOM 2456 C CA . LEU C 1 78 ? -33.449 -12.753 -21.350 1.00 16.18 78 LEU C CA 1
ATOM 2457 C C . LEU C 1 78 ? -33.812 -14.119 -21.902 1.00 16.89 78 LEU C C 1
ATOM 2458 O O . LEU C 1 78 ? -34.973 -14.379 -22.187 1.00 17.30 78 LEU C O 1
ATOM 2463 N N . VAL C 1 79 ? -32.813 -14.980 -22.054 1.00 16.63 79 VAL C N 1
ATOM 2464 C CA . VAL C 1 79 ? -33.047 -16.368 -22.399 1.00 17.00 79 VAL C CA 1
ATOM 2465 C C . VAL C 1 79 ? -32.660 -17.207 -21.195 1.00 17.38 79 VAL C C 1
ATOM 2466 O O . VAL C 1 79 ? -31.521 -17.139 -20.740 1.00 18.36 79 VAL C O 1
ATOM 2470 N N . THR C 1 80 ? -33.612 -17.968 -20.665 1.00 18.37 80 THR C N 1
ATOM 2471 C CA . THR C 1 80 ? -33.361 -18.824 -19.501 1.00 20.12 80 THR C CA 1
ATOM 2472 C C . THR C 1 80 ? -33.946 -20.212 -19.708 1.00 20.14 80 THR C C 1
ATOM 2473 O O . THR C 1 80 ? -34.766 -20.435 -20.601 1.00 19.71 80 THR C O 1
ATOM 2477 N N . GLY C 1 81 ? -33.567 -21.145 -18.844 1.00 20.71 81 GLY C N 1
ATOM 2478 C CA . GLY C 1 81 ? -34.233 -22.433 -18.834 1.00 20.71 81 GLY C CA 1
ATOM 2479 C C . GLY C 1 81 ? -35.655 -22.257 -18.356 1.00 21.71 81 GLY C C 1
ATOM 2480 O O . GLY C 1 81 ? -35.936 -21.402 -17.518 1.00 22.77 81 GLY C O 1
ATOM 2481 N N . ARG C 1 82 ? -36.574 -23.055 -18.887 1.00 23.40 82 ARG C N 1
ATOM 2482 C CA . ARG C 1 82 ? -37.979 -22.944 -18.506 1.00 24.65 82 ARG C CA 1
ATOM 2483 C C . ARG C 1 82 ? -38.201 -23.109 -16.996 1.00 23.59 82 ARG C C 1
ATOM 2484 O O . ARG C 1 82 ? -39.113 -22.508 -16.421 1.00 24.02 82 ARG C O 1
ATOM 2492 N N . SER C 1 83 ? -37.360 -23.919 -16.355 1.00 23.08 83 SER C N 1
ATOM 2493 C CA . SER C 1 83 ? -37.519 -24.211 -14.933 1.00 22.68 83 SER C CA 1
ATOM 2494 C C . SER C 1 83 ? -36.922 -23.135 -14.026 1.00 22.39 83 SER C C 1
ATOM 2495 O O . SER C 1 83 ? -37.114 -23.149 -12.800 1.00 21.75 83 SER C O 1
ATOM 2498 N N . ASP C 1 84 ? -36.204 -22.199 -14.628 1.00 21.51 84 ASP C N 1
ATOM 2499 C CA . ASP C 1 84 ? -35.450 -21.206 -13.873 1.00 20.84 84 ASP C CA 1
ATOM 2500 C C . ASP C 1 84 ? -36.311 -20.029 -13.396 1.00 20.72 84 ASP C C 1
ATOM 2501 O O . ASP C 1 84 ? -36.154 -18.896 -13.868 1.00 19.93 84 ASP C O 1
ATOM 2506 N N . ARG C 1 85 ? -37.205 -20.291 -12.441 1.00 20.66 85 ARG C N 1
ATOM 2507 C CA . ARG C 1 85 ? -38.050 -19.237 -11.884 1.00 21.97 85 ARG C CA 1
ATOM 2508 C C . ARG C 1 85 ? -37.221 -18.098 -11.329 1.00 20.69 85 ARG C C 1
ATOM 2509 O O . ARG C 1 85 ? -37.559 -16.939 -11.567 1.00 19.87 85 ARG C O 1
ATOM 2517 N N . ILE C 1 86 ? -36.139 -18.418 -10.600 1.00 19.90 86 ILE C N 1
ATOM 2518 C CA . ILE C 1 86 ? -35.327 -17.370 -9.969 1.00 19.47 86 ILE C CA 1
ATOM 2519 C C . ILE C 1 86 ? -34.864 -16.340 -10.994 1.00 19.60 86 ILE C C 1
ATOM 2520 O O . ILE C 1 86 ? -35.090 -15.148 -10.822 1.00 18.67 86 ILE C O 1
ATOM 2525 N N . ASP C 1 87 ? -34.223 -16.790 -12.071 1.00 18.89 87 ASP C N 1
ATOM 2526 C CA . ASP C 1 87 ? -33.659 -15.821 -13.007 1.00 18.94 87 ASP C CA 1
ATOM 2527 C C . ASP C 1 87 ? -34.701 -15.097 -13.845 1.00 17.15 87 ASP C C 1
ATOM 2528 O O . ASP C 1 87 ? -34.449 -13.985 -14.320 1.00 16.71 87 ASP C O 1
ATOM 2533 N N . ARG C 1 88 ? -35.861 -15.724 -14.034 1.00 15.74 88 ARG C N 1
ATOM 2534 C CA . ARG C 1 88 ? -36.985 -15.067 -14.706 1.00 16.27 88 ARG C CA 1
ATOM 2535 C C . ARG C 1 88 ? -37.476 -13.860 -13.872 1.00 15.35 88 ARG C C 1
ATOM 2536 O O . ARG C 1 88 ? -37.523 -12.721 -14.348 1.00 14.30 88 ARG C O 1
ATOM 2544 N N . ILE C 1 89 ? -37.806 -14.125 -12.615 1.00 13.18 89 ILE C N 1
ATOM 2545 C CA . ILE C 1 89 ? -38.291 -13.075 -11.721 1.00 12.35 89 ILE C CA 1
ATOM 2546 C C . ILE C 1 89 ? -37.210 -12.017 -11.450 1.00 11.88 89 ILE C C 1
ATOM 2547 O O . ILE C 1 89 ? -37.444 -10.813 -11.603 1.00 13.39 89 ILE C O 1
ATOM 2552 N N . VAL C 1 90 ? -36.030 -12.447 -11.047 1.00 11.82 90 VAL C N 1
ATOM 2553 C CA . VAL C 1 90 ? -34.976 -11.465 -10.738 1.00 11.54 90 VAL C CA 1
ATOM 2554 C C . VAL C 1 90 ? -34.537 -10.706 -11.987 1.00 10.52 90 VAL C C 1
ATOM 2555 O O . VAL C 1 90 ? -34.308 -9.499 -11.966 1.00 11.06 90 VAL C O 1
ATOM 2559 N N . GLY C 1 91 ? -34.456 -11.414 -13.106 1.00 11.52 91 GLY C N 1
ATOM 2560 C CA . GLY C 1 91 ? -34.066 -10.788 -14.361 1.00 11.01 91 GLY C CA 1
ATOM 2561 C C . GLY C 1 91 ? -35.034 -9.707 -14.823 1.00 10.58 91 GLY C C 1
ATOM 2562 O O . GLY C 1 91 ? -34.595 -8.650 -15.282 1.00 12.90 91 GLY C O 1
ATOM 2563 N N . LEU C 1 92 ? -36.336 -9.966 -14.701 1.00 10.18 92 LEU C N 1
ATOM 2564 C CA . LEU C 1 92 ? -37.350 -8.921 -14.876 1.00 11.18 92 LEU C CA 1
ATOM 2565 C C . LEU C 1 92 ? -37.117 -7.737 -13.945 1.00 10.54 92 LEU C C 1
ATOM 2566 O O . LEU C 1 92 ? -37.145 -6.573 -14.371 1.00 10.05 92 LEU C O 1
ATOM 2571 N N . GLU C 1 93 ? -36.852 -8.030 -12.684 1.00 10.34 93 GLU C N 1
ATOM 2572 C CA . GLU C 1 93 ? -36.656 -6.963 -11.704 1.00 11.20 93 GLU C CA 1
ATOM 2573 C C . GLU C 1 93 ? -35.415 -6.138 -12.028 1.00 13.03 93 GLU C C 1
ATOM 2574 O O . GLU C 1 93 ? -35.423 -4.919 -11.852 1.00 12.91 93 GLU C O 1
ATOM 2588 N N . GLY C 1 95 ? -34.415 -5.376 -14.857 1.00 13.85 95 GLY C N 1
ATOM 2589 C CA . GLY C 1 95 ? -34.731 -4.502 -15.968 1.00 13.40 95 GLY C CA 1
ATOM 2590 C C . GLY C 1 95 ? -34.991 -5.149 -17.327 1.00 13.64 95 GLY C C 1
ATOM 2591 O O . GLY C 1 95 ? -35.239 -4.441 -18.293 1.00 14.02 95 GLY C O 1
ATOM 2592 N N . ALA C 1 96 ? -34.925 -6.468 -17.431 1.00 12.54 96 ALA C N 1
ATOM 2593 C CA . ALA C 1 96 ? -35.258 -7.111 -18.713 1.00 12.71 96 ALA C CA 1
ATOM 2594 C C . ALA C 1 96 ? -36.712 -6.849 -19.083 1.00 13.02 96 ALA C C 1
ATOM 2595 O O . ALA C 1 96 ? -37.576 -6.913 -18.224 1.00 12.27 96 ALA C O 1
ATOM 2597 N N . ASP C 1 97 ? -36.969 -6.566 -20.359 1.00 13.12 97 ASP C N 1
ATOM 2598 C CA . ASP C 1 97 ? -38.324 -6.338 -20.842 1.00 12.57 97 ASP C CA 1
ATOM 2599 C C . ASP C 1 97 ? -39.136 -7.616 -20.858 1.00 14.50 97 ASP C C 1
ATOM 2600 O O . ASP C 1 97 ? -40.342 -7.611 -20.623 1.00 15.09 97 ASP C O 1
ATOM 2605 N N . ASP C 1 98 ? -38.482 -8.727 -21.156 1.00 14.63 98 ASP C N 1
ATOM 2606 C CA . ASP C 1 98 ? -39.223 -9.936 -21.440 1.00 16.13 98 ASP C CA 1
ATOM 2607 C C . ASP C 1 98 ? -38.212 -11.056 -21.230 1.00 16.37 98 ASP C C 1
ATOM 2608 O O . ASP C 1 98 ? -37.013 -10.814 -21.074 1.00 14.73 98 ASP C O 1
ATOM 2613 N N . TYR C 1 99 ? -38.692 -12.280 -21.207 1.00 17.10 99 TYR C N 1
ATOM 2614 C CA . TYR C 1 99 ? -37.783 -13.411 -21.251 1.00 17.27 99 TYR C CA 1
ATOM 2615 C C . TYR C 1 99 ? -38.434 -14.479 -22.117 1.00 16.83 99 TYR C C 1
ATOM 2616 O O . TYR C 1 99 ? -39.651 -14.455 -22.358 1.00 16.04 99 TYR C O 1
ATOM 2625 N N . VAL C 1 100 ? -37.601 -15.377 -22.618 1.00 14.90 100 VAL C N 1
ATOM 2626 C CA . VAL C 1 100 ? -38.046 -16.550 -23.359 1.00 15.62 100 VAL C CA 1
ATOM 2627 C C . VAL C 1 100 ? -37.260 -17.743 -22.833 1.00 16.03 100 VAL C C 1
ATOM 2628 O O . VAL C 1 100 ? -36.206 -17.584 -22.222 1.00 16.01 100 VAL C O 1
ATOM 2632 N N . THR C 1 101 ? -37.754 -18.944 -23.074 1.00 16.79 101 THR C N 1
ATOM 2633 C CA . THR C 1 101 ? -37.068 -20.089 -22.492 1.00 18.37 101 THR C CA 1
ATOM 2634 C C . THR C 1 101 ? -36.360 -20.938 -23.546 1.00 18.88 101 THR C C 1
ATOM 2635 O O . THR C 1 101 ? -36.665 -20.855 -24.735 1.00 16.22 101 THR C O 1
ATOM 2639 N N . LYS C 1 102 ? -35.397 -21.728 -23.075 1.00 19.89 102 LYS C N 1
ATOM 2640 C CA . LYS C 1 102 ? -34.673 -22.694 -23.899 1.00 21.87 102 LYS C CA 1
ATOM 2641 C C . LYS C 1 102 ? -35.311 -24.052 -23.764 1.00 21.26 102 LYS C C 1
ATOM 2642 O O . LYS C 1 102 ? -35.825 -24.392 -22.698 1.00 22.52 102 LYS C O 1
ATOM 2648 N N . PRO C 1 103 ? -35.306 -24.847 -24.829 1.00 20.18 103 PRO C N 1
ATOM 2649 C CA . PRO C 1 103 ? -34.770 -24.462 -26.140 1.00 18.78 103 PRO C CA 1
ATOM 2650 C C . PRO C 1 103 ? -35.639 -23.415 -26.841 1.00 16.90 103 PRO C C 1
ATOM 2651 O O . PRO C 1 103 ? -36.854 -23.448 -26.739 1.00 16.19 103 PRO C O 1
ATOM 2655 N N . LEU C 1 104 ? -35.006 -22.510 -27.577 1.00 15.94 104 LEU C N 1
ATOM 2656 C CA . LEU C 1 104 ? -35.714 -21.373 -28.151 1.00 15.23 104 LEU C CA 1
ATOM 2657 C C . LEU C 1 104 ? -36.730 -21.707 -29.229 1.00 15.84 104 LEU C C 1
ATOM 2658 O O . LEU C 1 104 ? -36.419 -22.351 -30.225 1.00 16.87 104 LEU C O 1
ATOM 2663 N N . GLU C 1 105 ? -37.948 -21.234 -29.027 1.00 16.57 105 GLU C N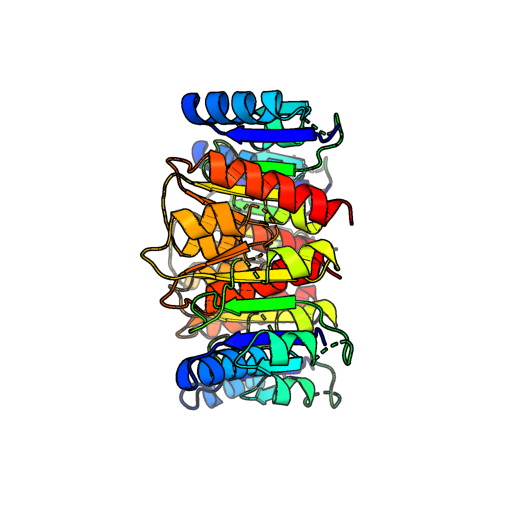 1
ATOM 2664 C CA . GLU C 1 105 ? -38.972 -21.312 -30.047 1.00 19.25 105 GLU C CA 1
ATOM 2665 C C . GLU C 1 105 ? -38.810 -20.054 -30.892 1.00 17.78 105 GLU C C 1
ATOM 2666 O O . GLU C 1 105 ? -39.214 -18.962 -30.484 1.00 14.94 105 GLU C O 1
ATOM 2672 N N . LEU C 1 106 ? -38.181 -20.202 -32.050 1.00 16.76 106 LEU C N 1
ATOM 2673 C CA . LEU C 1 106 ? -37.722 -19.037 -32.796 1.00 17.07 106 LEU C CA 1
ATOM 2674 C C . LEU C 1 106 ? -38.827 -18.198 -33.377 1.00 16.17 106 LEU C C 1
ATOM 2675 O O . LEU C 1 106 ? -38.692 -16.997 -33.469 1.00 15.17 106 LEU C O 1
ATOM 2680 N N . ARG C 1 107 ? -39.926 -18.828 -33.775 1.00 16.08 107 ARG C N 1
ATOM 2681 C CA . ARG C 1 107 ? -41.023 -18.073 -34.366 1.00 17.99 107 ARG C CA 1
ATOM 2682 C C . ARG C 1 107 ? -41.622 -17.121 -33.333 1.00 15.46 107 ARG C C 1
ATOM 2683 O O . ARG C 1 107 ? -41.873 -15.958 -33.626 1.00 14.16 107 ARG C O 1
ATOM 2691 N N . GLU C 1 108 ? -41.849 -17.622 -32.123 1.00 13.55 108 GLU C N 1
ATOM 2692 C CA . GLU C 1 108 ? -42.375 -16.778 -31.060 1.00 13.46 108 GLU C CA 1
ATOM 2693 C C . GLU C 1 108 ? -41.381 -15.691 -30.668 1.00 12.18 108 GLU C C 1
ATOM 2694 O O . GLU C 1 108 ? -41.769 -14.552 -30.420 1.00 10.68 108 GLU C O 1
ATOM 2700 N N . LEU C 1 109 ? -40.097 -16.034 -30.639 1.00 11.05 109 LEU C N 1
ATOM 2701 C CA . LEU C 1 109 ? -39.077 -15.089 -30.222 1.00 12.61 109 LEU C CA 1
ATOM 2702 C C . LEU C 1 109 ? -39.061 -13.914 -31.198 1.00 11.80 109 LEU C C 1
ATOM 2703 O O . LEU C 1 109 ? -38.994 -12.739 -30.812 1.00 11.89 109 LEU C O 1
ATOM 2708 N N . VAL C 1 110 ? -39.144 -14.231 -32.474 1.00 11.54 110 VAL C N 1
ATOM 2709 C CA . VAL C 1 110 ? -39.113 -13.161 -33.474 1.00 11.90 110 VAL C CA 1
ATOM 2710 C C . VAL C 1 110 ? -40.293 -12.190 -33.309 1.00 10.63 110 VAL C C 1
ATOM 2711 O O . VAL C 1 110 ? -40.108 -10.969 -33.459 1.00 11.02 110 VAL C O 1
ATOM 2715 N N . VAL C 1 111 ? -41.493 -12.712 -33.039 1.00 9.06 111 VAL C N 1
ATOM 2716 C CA . VAL C 1 111 ? -42.663 -11.853 -32.808 1.00 9.13 111 VAL C CA 1
ATOM 2717 C C . VAL C 1 111 ? -42.495 -11.003 -31.537 1.00 9.55 111 VAL C C 1
ATOM 2718 O O . VAL C 1 111 ? -42.798 -9.819 -31.552 1.00 9.19 111 VAL C O 1
ATOM 2722 N N . ARG C 1 112 ? -42.008 -11.604 -30.453 1.00 8.99 112 ARG C N 1
ATOM 2723 C CA . ARG C 1 112 ? -41.741 -10.833 -29.240 1.00 11.02 112 ARG C CA 1
ATOM 2724 C C . ARG C 1 112 ? -40.724 -9.729 -29.507 1.00 10.94 112 ARG C C 1
ATOM 2725 O O . ARG C 1 112 ? -40.874 -8.625 -28.994 1.00 1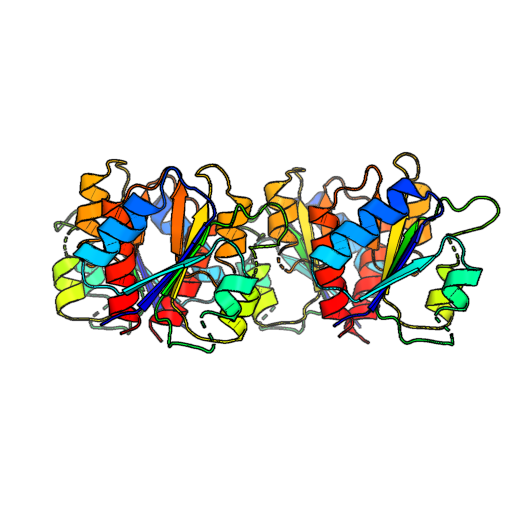1.89 112 ARG C O 1
ATOM 2733 N N . VAL C 1 113 ? -39.692 -10.030 -30.294 1.00 9.62 113 VAL C N 1
ATOM 2734 C CA . VAL C 1 113 ? -38.703 -9.006 -30.680 1.00 11.61 113 VAL C CA 1
ATOM 2735 C C . VAL C 1 113 ? -39.344 -7.904 -31.509 1.00 11.87 113 VAL C C 1
ATOM 2736 O O . VAL C 1 113 ? -39.151 -6.707 -31.237 1.00 12.46 113 VAL C O 1
ATOM 2740 N N . LYS C 1 114 ? -40.135 -8.291 -32.505 1.00 12.07 114 LYS C N 1
ATOM 2741 C CA . LYS C 1 114 ? -40.792 -7.278 -33.316 1.00 13.41 114 LYS C CA 1
ATOM 2742 C C . LYS C 1 114 ? -41.771 -6.431 -32.509 1.00 12.31 114 LYS C C 1
ATOM 2743 O O . LYS C 1 114 ? -41.822 -5.213 -32.675 1.00 13.72 114 LYS C O 1
ATOM 2749 N N . ASN C 1 115 ? -42.520 -7.052 -31.607 1.00 11.50 115 ASN C N 1
ATOM 2750 C CA . ASN C 1 115 ? -43.423 -6.255 -30.774 1.00 12.17 115 ASN C CA 1
ATOM 2751 C C . ASN C 1 115 ? -42.689 -5.294 -29.836 1.00 12.62 115 ASN C C 1
ATOM 2752 O O . ASN C 1 115 ? -43.129 -4.158 -29.643 1.00 14.10 115 ASN C O 1
ATOM 2757 N N . LEU C 1 116 ? -41.573 -5.749 -29.268 1.00 13.51 116 LEU C N 1
ATOM 2758 C CA . LEU C 1 116 ? -40.783 -4.893 -28.374 1.00 12.90 116 LEU C CA 1
ATOM 2759 C C . LEU C 1 116 ? -40.154 -3.745 -29.167 1.00 13.43 116 LEU C C 1
ATOM 2760 O O . LEU C 1 116 ? -40.160 -2.612 -28.713 1.00 13.18 116 LEU C O 1
ATOM 2765 N N . LEU C 1 117 ? -39.647 -4.029 -30.367 1.00 12.51 117 LEU C N 1
ATOM 2766 C CA . LEU C 1 117 ? -39.082 -2.963 -31.195 1.00 14.87 117 LEU C CA 1
ATOM 2767 C C . LEU C 1 117 ? -40.137 -1.960 -31.652 1.00 16.23 117 LEU C C 1
ATOM 2768 O O . LEU C 1 117 ? -39.834 -0.765 -31.827 1.00 16.72 117 LEU C O 1
ATOM 2773 N N . TRP C 1 118 ? -41.376 -2.427 -31.820 1.00 16.82 118 TRP C N 1
ATOM 2774 C CA . TRP C 1 118 ? -42.486 -1.531 -32.152 1.00 18.56 118 TRP C CA 1
ATOM 2775 C C . TRP C 1 118 ? -42.692 -0.510 -31.047 1.00 19.11 118 TRP C C 1
ATOM 2776 O O . TRP C 1 118 ? -42.946 0.667 -31.309 1.00 20.47 118 TRP C O 1
ATOM 2787 N N . ARG C 1 119 ? -42.600 -0.973 -29.811 1.00 19.48 119 ARG C N 1
ATOM 2788 C CA . ARG C 1 119 ? -42.684 -0.106 -28.643 1.00 21.99 119 ARG C CA 1
ATOM 2789 C C . ARG C 1 119 ? -41.488 0.816 -28.482 1.00 23.96 119 ARG C C 1
ATOM 2790 O O . ARG C 1 119 ? -41.629 1.941 -27.992 1.00 25.91 119 ARG C O 1
ATOM 2798 N N . ILE C 1 120 ? -40.317 0.334 -28.871 1.00 24.79 120 ILE C N 1
ATOM 2799 C CA . ILE C 1 120 ? -39.078 1.083 -28.711 1.00 26.80 120 ILE C CA 1
ATOM 2800 C C . ILE C 1 120 ? -38.848 2.042 -29.881 1.00 29.06 120 ILE C C 1
ATOM 2801 O O . ILE C 1 120 ? -38.323 3.151 -29.715 1.00 28.46 120 ILE C O 1
ATOM 2806 N N . ASP C 1 121 ? -39.242 1.600 -31.069 1.00 31.13 121 ASP C N 1
ATOM 2807 C CA . ASP C 1 121 ? -38.842 2.250 -32.310 1.00 34.48 121 ASP C CA 1
ATOM 2808 C C . ASP C 1 121 ? -40.085 2.698 -33.072 1.00 35.41 121 ASP C C 1
ATOM 2809 O O . ASP C 1 121 ? -40.147 3.837 -33.541 1.00 37.99 121 ASP C O 1
ATOM 2814 N N . PRO D 1 2 ? -51.562 7.391 -10.084 1.00 21.67 2 PRO D N 1
ATOM 2815 C CA . PRO D 1 2 ? -51.006 6.060 -10.463 1.00 20.28 2 PRO D CA 1
ATOM 2816 C C . PRO D 1 2 ? -51.472 5.598 -11.828 1.00 19.20 2 PRO D C 1
ATOM 2817 O O . PRO D 1 2 ? -52.428 6.131 -12.388 1.00 18.15 2 PRO D O 1
ATOM 2821 N N . HIS D 1 3 ? -50.781 4.594 -12.351 1.00 18.33 3 HIS D N 1
ATOM 2822 C CA . HIS D 1 3 ? -51.182 3.982 -13.602 1.00 18.30 3 HIS D CA 1
ATOM 2823 C C . HIS D 1 3 ? -52.538 3.306 -13.398 1.00 18.23 3 HIS D C 1
ATOM 2824 O O . HIS D 1 3 ? -52.836 2.825 -12.308 1.00 17.31 3 HIS D O 1
ATOM 2831 N N . HIS D 1 4 ? -53.338 3.263 -14.459 1.00 18.35 4 HIS D N 1
ATOM 2832 C CA . HIS D 1 4 ? -54.637 2.604 -14.414 1.00 18.20 4 HIS D CA 1
ATOM 2833 C C . HIS D 1 4 ? -54.620 1.320 -15.238 1.00 17.35 4 HIS D C 1
ATOM 2834 O O . HIS D 1 4 ? -54.359 1.347 -16.441 1.00 15.72 4 HIS D O 1
ATOM 2841 N N . ILE D 1 5 ? -54.892 0.189 -14.590 1.00 17.07 5 ILE D N 1
ATOM 2842 C CA . ILE D 1 5 ? -55.016 -1.063 -15.329 1.00 17.09 5 ILE D CA 1
ATOM 2843 C C . ILE D 1 5 ? -56.439 -1.628 -15.300 1.00 16.45 5 ILE D C 1
ATOM 2844 O O . ILE D 1 5 ? -57.209 -1.409 -14.348 1.00 16.26 5 ILE D O 1
ATOM 2849 N N . VAL D 1 6 ? -56.809 -2.321 -16.366 1.00 14.47 6 VAL D N 1
ATOM 2850 C CA . VAL D 1 6 ? -58.118 -2.961 -16.408 1.00 15.26 6 VAL D CA 1
ATOM 2851 C C . VAL D 1 6 ? -57.915 -4.446 -16.547 1.00 14.55 6 VAL D C 1
ATOM 2852 O O . VAL D 1 6 ? -57.117 -4.889 -17.385 1.00 14.54 6 VAL D O 1
ATOM 2856 N N . ILE D 1 7 ? -58.608 -5.209 -15.700 1.00 13.32 7 ILE D N 1
ATOM 2857 C CA . ILE D 1 7 ? -58.580 -6.661 -15.753 1.00 13.66 7 ILE D CA 1
ATOM 2858 C C . ILE D 1 7 ? -59.880 -7.124 -16.384 1.00 14.08 7 ILE D C 1
ATOM 2859 O O . ILE D 1 7 ? -60.958 -6.837 -15.874 1.00 14.71 7 ILE D O 1
ATOM 2864 N N . VAL D 1 8 ? -59.773 -7.812 -17.512 1.00 12.90 8 VAL D N 1
ATOM 2865 C CA . VAL D 1 8 ? -60.948 -8.350 -18.198 1.00 14.55 8 VAL D CA 1
ATOM 2866 C C . VAL D 1 8 ? -60.913 -9.855 -18.031 1.00 14.86 8 VAL D C 1
ATOM 2867 O O . VAL D 1 8 ? -60.162 -10.540 -18.705 1.00 16.05 8 VAL D O 1
ATOM 2871 N N . GLU D 1 9 ? -61.711 -10.366 -17.090 1.00 17.58 9 GLU D N 1
ATOM 2872 C CA . GLU D 1 9 ? -61.596 -11.745 -16.643 1.00 18.09 9 GLU D CA 1
ATOM 2873 C C . GLU D 1 9 ? -62.972 -12.283 -16.258 1.00 20.01 9 GLU D C 1
ATOM 2874 O O . GLU D 1 9 ? -63.609 -11.773 -15.334 1.00 18.98 9 GLU D O 1
ATOM 2880 N N . ASP D 1 10 ? -63.403 -13.320 -16.970 1.00 21.82 10 ASP D N 1
ATOM 2881 C CA . ASP D 1 10 ? -64.743 -13.896 -16.834 1.00 25.66 10 ASP D CA 1
ATOM 2882 C C . ASP D 1 10 ? -64.857 -14.899 -15.685 1.00 25.35 10 ASP D C 1
ATOM 2883 O O . ASP D 1 10 ? -65.961 -15.285 -15.293 1.00 26.00 10 ASP D O 1
ATOM 2888 N N . GLU D 1 11 ? -63.723 -15.369 -15.188 1.00 24.89 11 GLU D N 1
ATOM 2889 C CA . GLU D 1 11 ? -63.709 -16.245 -14.028 1.00 24.96 11 GLU D CA 1
ATOM 2890 C C . GLU D 1 11 ? -63.542 -15.380 -12.778 1.00 23.92 11 GLU D C 1
ATOM 2891 O O . GLU D 1 11 ? -62.486 -14.799 -12.572 1.00 22.54 11 GLU D O 1
ATOM 2897 N N . PRO D 1 12 ? -64.591 -15.300 -11.959 1.00 23.08 12 PRO D N 1
ATOM 2898 C CA . PRO D 1 12 ? -64.619 -14.407 -10.791 1.00 22.83 12 PRO D CA 1
ATOM 2899 C C . PRO D 1 12 ? -63.484 -14.544 -9.780 1.00 22.45 12 PRO D C 1
ATOM 2900 O O . PRO D 1 12 ? -62.981 -13.531 -9.303 1.00 22.32 12 PRO D O 1
ATOM 2904 N N . VAL D 1 13 ? -63.082 -15.761 -9.437 1.00 22.04 13 VAL D N 1
ATOM 2905 C CA . VAL D 1 13 ? -62.036 -15.921 -8.432 1.00 21.99 13 VAL D CA 1
ATOM 2906 C C . VAL D 1 13 ? -60.691 -15.394 -8.937 1.00 21.62 13 VAL D C 1
ATOM 2907 O O . VAL D 1 13 ? -59.943 -14.731 -8.203 1.00 20.95 13 VAL D O 1
ATOM 2911 N N . THR D 1 14 ? -60.405 -15.679 -10.199 1.00 20.67 14 THR D N 1
ATOM 2912 C CA . THR D 1 14 ? -59.197 -15.170 -10.842 1.00 20.18 14 THR D CA 1
ATOM 2913 C C . THR D 1 14 ? -59.265 -13.656 -10.958 1.00 19.51 14 THR D C 1
ATOM 2914 O O . THR D 1 14 ? -58.290 -12.952 -10.697 1.00 20.58 14 THR D O 1
ATOM 2918 N N . GLN D 1 15 ? -60.421 -13.158 -11.364 1.00 17.21 15 GLN D N 1
ATOM 2919 C CA . GLN D 1 15 ? -60.623 -11.727 -11.428 1.00 16.86 15 GLN D CA 1
ATOM 2920 C C . GLN D 1 15 ? -60.254 -11.079 -10.092 1.00 17.96 15 GLN D C 1
ATOM 2921 O O . GLN D 1 15 ? -59.483 -10.116 -10.048 1.00 16.23 15 GLN D O 1
ATOM 2927 N N . ALA D 1 16 ? -60.780 -11.622 -8.994 1.00 18.55 16 ALA D N 1
ATOM 2928 C CA . ALA D 1 16 ? -60.577 -11.011 -7.685 1.00 20.35 16 ALA D CA 1
ATOM 2929 C C . ALA D 1 16 ? -59.138 -11.142 -7.218 1.00 20.51 16 ALA D C 1
ATOM 2930 O O . ALA D 1 16 ? -58.604 -10.241 -6.598 1.00 22.30 16 ALA D O 1
ATOM 2932 N N . ARG D 1 17 ? -58.514 -12.267 -7.527 1.00 22.13 17 ARG D N 1
ATOM 2933 C CA . ARG D 1 17 ? -57.132 -12.480 -7.137 1.00 22.53 17 ARG D CA 1
ATOM 2934 C C . ARG D 1 17 ? -56.236 -11.467 -7.828 1.00 21.71 17 ARG D C 1
ATOM 2935 O O . ARG D 1 17 ? -55.361 -10.869 -7.201 1.00 21.54 17 ARG D O 1
ATOM 2943 N N . LEU D 1 18 ? -56.464 -11.277 -9.123 1.00 19.09 18 LEU D N 1
ATOM 2944 C CA . LEU D 1 18 ? -55.637 -10.390 -9.924 1.00 17.69 18 LEU D CA 1
ATOM 2945 C C . LEU D 1 18 ? -55.831 -8.957 -9.459 1.00 17.56 18 LEU D C 1
ATOM 2946 O O . LEU D 1 18 ? -54.876 -8.165 -9.390 1.00 15.88 18 LEU D O 1
ATOM 2951 N N . GLN D 1 19 ? -57.077 -8.626 -9.142 1.00 16.65 19 GLN D N 1
ATOM 2952 C CA . GLN D 1 19 ? -57.406 -7.280 -8.698 1.00 18.66 19 GLN D CA 1
ATOM 2953 C C . GLN D 1 19 ? -56.681 -6.961 -7.400 1.00 18.54 19 GLN D C 1
ATOM 2954 O O . GLN D 1 19 ? -56.103 -5.871 -7.235 1.00 16.25 19 GLN D O 1
ATOM 2960 N N . SER D 1 20 ? -56.727 -7.920 -6.479 1.00 19.58 20 SER D N 1
ATOM 2961 C CA . SER D 1 20 ? -56.119 -7.764 -5.166 1.00 22.26 20 SER D CA 1
ATOM 2962 C C . SER D 1 20 ? -54.619 -7.549 -5.273 1.00 22.44 20 SER D C 1
ATOM 2963 O O . SER D 1 20 ? -54.063 -6.625 -4.681 1.00 23.17 20 SER D O 1
ATOM 2966 N N . TYR D 1 21 ? -53.982 -8.410 -6.060 1.00 22.00 21 TYR D N 1
ATOM 2967 C CA . TYR D 1 21 ? -52.550 -8.393 -6.299 1.00 22.22 21 TYR D CA 1
ATOM 2968 C C . TYR D 1 21 ? -52.058 -7.061 -6.894 1.00 21.11 21 TYR D C 1
ATOM 2969 O O . TYR D 1 21 ? -51.118 -6.445 -6.381 1.00 21.82 21 TYR D O 1
ATOM 2978 N N . PHE D 1 22 ? -52.692 -6.606 -7.974 1.00 18.68 22 PHE D N 1
ATOM 2979 C CA . PHE D 1 22 ? -52.259 -5.371 -8.623 1.00 17.36 22 PHE D CA 1
ATOM 2980 C C . PHE D 1 22 ? -52.610 -4.107 -7.828 1.00 17.16 22 PHE D C 1
ATOM 2981 O O . PHE D 1 22 ? -51.949 -3.075 -7.950 1.00 16.53 22 PHE D O 1
ATOM 2989 N N . THR D 1 23 ? -53.641 -4.192 -7.005 1.00 16.81 23 THR D N 1
ATOM 2990 C CA . THR D 1 23 ? -54.005 -3.055 -6.165 1.00 17.33 23 THR D CA 1
ATOM 2991 C C . THR D 1 23 ? -52.867 -2.742 -5.186 1.00 18.07 23 THR D C 1
ATOM 2992 O O . THR D 1 23 ? -52.573 -1.582 -4.912 1.00 18.72 23 THR D O 1
ATOM 2996 N N . GLN D 1 24 ? -52.186 -3.776 -4.700 1.00 18.68 24 GLN D N 1
ATOM 2997 C CA . GLN D 1 24 ? -51.154 -3.556 -3.701 1.00 19.28 24 GLN D CA 1
ATOM 2998 C C . GLN D 1 24 ? -49.853 -3.041 -4.326 1.00 19.36 24 GLN D C 1
ATOM 2999 O O . GLN D 1 24 ? -48.950 -2.614 -3.608 1.00 19.84 24 GLN D O 1
ATOM 3005 N N . GLU D 1 25 ? -49.781 -3.048 -5.661 1.00 17.51 25 GLU D N 1
ATOM 3006 C CA . GLU D 1 25 ? -48.706 -2.383 -6.386 1.00 17.72 25 GLU D CA 1
ATOM 3007 C C . GLU D 1 25 ? -48.919 -0.866 -6.415 1.00 17.94 25 GLU D C 1
ATOM 3008 O O . GLU D 1 25 ? -48.042 -0.132 -6.837 1.00 18.83 25 GLU D O 1
ATOM 3014 N N . GLY D 1 26 ? -50.087 -0.402 -5.980 1.00 16.90 26 GLY D N 1
ATOM 3015 C CA . GLY D 1 26 ? -50.405 1.021 -6.005 1.00 17.52 26 GLY D CA 1
ATOM 3016 C C . GLY D 1 26 ? -51.205 1.467 -7.221 1.00 17.50 26 GLY D C 1
ATOM 3017 O O . GLY D 1 26 ? -51.563 2.643 -7.325 1.00 19.64 26 GLY D O 1
ATOM 3018 N N . TYR D 1 27 ? -51.522 0.538 -8.126 1.00 16.53 27 TYR D N 1
ATOM 3019 C CA . TYR D 1 27 ? -52.241 0.892 -9.354 1.00 16.17 27 TYR D CA 1
ATOM 3020 C C . TYR D 1 27 ? -53.711 1.128 -9.068 1.00 15.85 27 TYR D C 1
ATOM 3021 O O . TYR D 1 27 ? -54.297 0.514 -8.161 1.00 15.39 27 TYR D O 1
ATOM 3030 N N . THR D 1 28 ? -54.316 1.992 -9.871 1.00 14.86 28 THR D N 1
ATOM 3031 C CA . THR D 1 28 ? -55.762 2.071 -9.929 1.00 16.27 28 THR D CA 1
ATOM 3032 C C . THR D 1 28 ? -56.236 0.930 -10.810 1.00 16.68 28 THR D C 1
ATOM 3033 O O . THR D 1 28 ? -55.807 0.823 -11.959 1.00 16.75 28 THR D O 1
ATOM 3037 N N . VAL D 1 29 ? -57.067 0.050 -10.261 1.00 15.19 29 VAL D N 1
ATOM 3038 C CA . VAL D 1 29 ? -57.444 -1.161 -10.979 1.00 15.54 29 VAL D CA 1
ATOM 3039 C C . VAL D 1 29 ? -58.943 -1.162 -11.196 1.00 16.48 29 VAL D C 1
ATOM 3040 O O . VAL D 1 29 ? -59.698 -0.941 -10.257 1.00 17.05 29 VAL D O 1
ATOM 3044 N N . SER D 1 30 ? -59.370 -1.374 -12.436 1.00 14.32 30 SER D N 1
ATOM 3045 C CA . SER D 1 30 ? -60.776 -1.595 -12.725 1.00 16.68 30 SER D CA 1
ATOM 3046 C C . SER D 1 30 ? -60.943 -3.026 -13.202 1.00 16.44 30 SER D C 1
ATOM 3047 O O . SER D 1 30 ? -60.028 -3.579 -13.803 1.00 17.23 30 SER D O 1
ATOM 3050 N N . VAL D 1 31 ? -62.090 -3.638 -12.904 1.00 15.78 31 VAL D N 1
ATOM 3051 C CA . VAL D 1 31 ? -62.372 -4.992 -13.356 1.00 16.61 31 VAL D CA 1
ATOM 3052 C C . VAL D 1 31 ? -63.679 -5.067 -14.155 1.00 16.67 31 VAL D C 1
ATOM 3053 O O . VAL D 1 31 ? -64.607 -4.268 -13.958 1.00 16.70 31 VAL D O 1
ATOM 3057 N N . THR D 1 32 ? -63.741 -6.039 -15.053 1.00 15.77 32 THR D N 1
ATOM 3058 C CA . THR D 1 32 ? -64.945 -6.293 -15.835 1.00 17.99 32 THR D CA 1
ATOM 3059 C C . THR D 1 32 ? -64.840 -7.706 -16.377 1.00 18.45 32 THR D C 1
ATOM 3060 O O . THR D 1 32 ? -63.787 -8.335 -16.266 1.00 18.10 32 THR D O 1
ATOM 3064 N N . ALA D 1 33 ? -65.933 -8.225 -16.917 1.00 19.69 33 ALA D N 1
ATOM 3065 C CA . ALA D 1 33 ? -65.949 -9.606 -17.383 1.00 19.80 33 ALA D CA 1
ATOM 3066 C C . ALA D 1 33 ? -66.124 -9.688 -18.899 1.00 20.01 33 ALA D C 1
ATOM 3067 O O . ALA D 1 33 ? -66.164 -10.783 -19.473 1.00 20.06 33 ALA D O 1
ATOM 3069 N N . SER D 1 34 ? -66.200 -8.530 -19.549 1.00 18.96 34 SER D N 1
ATOM 3070 C CA . SER D 1 34 ? -66.563 -8.484 -20.965 1.00 18.72 34 SER D CA 1
ATOM 3071 C C . SER D 1 34 ? -65.902 -7.366 -21.766 1.00 18.54 34 SER D C 1
ATOM 3072 O O . SER D 1 34 ? -65.468 -6.349 -21.206 1.00 18.63 34 SER D O 1
ATOM 3075 N N . GLY D 1 35 ? -65.872 -7.565 -23.086 1.00 19.34 35 GLY D N 1
ATOM 3076 C CA . GLY D 1 35 ? -65.402 -6.562 -24.024 1.00 20.24 35 GLY D CA 1
ATOM 3077 C C . GLY D 1 35 ? -66.275 -5.331 -23.888 1.00 21.15 35 GLY D C 1
ATOM 3078 O O . GLY D 1 35 ? -65.808 -4.200 -24.006 1.00 20.52 35 GLY D O 1
ATOM 3079 N N . ALA D 1 36 ? -67.559 -5.550 -23.617 1.00 20.66 36 ALA D N 1
ATOM 3080 C CA . ALA D 1 36 ? -68.486 -4.434 -23.506 1.00 21.41 36 ALA D CA 1
ATOM 3081 C C . ALA D 1 36 ? -68.146 -3.588 -22.291 1.00 21.01 36 ALA D C 1
ATOM 3082 O O . ALA D 1 36 ? -68.125 -2.350 -22.370 1.00 21.46 36 ALA D O 1
ATOM 3084 N N . GLY D 1 37 ? -67.880 -4.265 -21.176 1.00 19.68 37 GLY D N 1
ATOM 3085 C CA . GLY D 1 37 ? -67.449 -3.610 -19.956 1.00 19.08 37 GLY D CA 1
ATOM 3086 C C . GLY D 1 37 ? -66.130 -2.874 -20.169 1.00 18.93 37 GLY D C 1
ATOM 3087 O O . GLY D 1 37 ? -65.951 -1.739 -19.719 1.00 18.34 37 GLY D O 1
ATOM 3088 N N . LEU D 1 38 ? -65.204 -3.519 -20.868 1.00 18.32 38 LEU D N 1
ATOM 3089 C CA . LEU D 1 38 ? -63.907 -2.893 -21.156 1.00 18.42 38 LEU D CA 1
ATOM 3090 C C . LEU D 1 38 ? -64.081 -1.583 -21.932 1.00 19.12 38 LEU D C 1
ATOM 3091 O O . LEU D 1 38 ? -63.486 -0.561 -21.589 1.00 20.25 38 LEU D O 1
ATOM 3096 N N . ARG D 1 39 ? -64.900 -1.622 -22.973 1.00 20.79 39 ARG D N 1
ATOM 3097 C CA . ARG D 1 39 ? -65.185 -0.446 -23.787 1.00 23.89 39 ARG D CA 1
ATOM 3098 C C . ARG D 1 39 ? -65.794 0.692 -22.973 1.00 24.40 39 ARG D C 1
ATOM 3099 O O . ARG D 1 39 ? -65.466 1.856 -23.195 1.00 24.82 39 ARG D O 1
ATOM 3107 N N . GLU D 1 40 ? -66.672 0.348 -22.032 1.00 25.02 40 GLU D N 1
ATOM 3108 C CA . GLU D 1 40 ? -67.322 1.332 -21.169 1.00 26.76 40 GLU D CA 1
ATOM 3109 C C . GLU D 1 40 ? -66.301 2.033 -20.280 1.00 25.51 40 GLU D C 1
ATOM 3110 O O . GLU D 1 40 ? -66.302 3.258 -20.165 1.00 25.06 40 GLU D O 1
ATOM 3116 N N . ILE D 1 41 ? -65.416 1.248 -19.671 1.00 22.99 41 ILE D N 1
ATOM 3117 C CA . ILE D 1 41 ? -64.354 1.796 -18.848 1.00 23.07 41 ILE D CA 1
ATOM 3118 C C . ILE D 1 41 ? -63.422 2.708 -19.654 1.00 23.80 41 ILE D C 1
ATOM 3119 O O . ILE D 1 41 ? -63.051 3.781 -19.193 1.00 23.12 41 ILE D O 1
ATOM 3132 N N . GLN D 1 43 ? -63.990 4.461 -22.180 1.00 28.74 43 GLN D N 1
ATOM 3133 C CA . GLN D 1 43 ? -64.637 5.675 -22.637 1.00 31.56 43 GLN D CA 1
ATOM 3134 C C . GLN D 1 43 ? -64.689 6.723 -21.546 1.00 32.02 43 GLN D C 1
ATOM 3135 O O . GLN D 1 43 ? -64.861 7.897 -21.842 1.00 32.73 43 GLN D O 1
ATOM 3141 N N . ASN D 1 44 ? -64.540 6.301 -20.290 1.00 32.24 44 ASN D N 1
ATOM 3142 C CA . ASN D 1 44 ? -64.635 7.206 -19.144 1.00 32.25 44 ASN D CA 1
ATOM 3143 C C . ASN D 1 44 ? -63.347 7.376 -18.347 1.00 31.35 44 ASN D C 1
ATOM 3144 O O . ASN D 1 44 ? -63.268 8.243 -17.489 1.00 31.07 44 ASN D O 1
ATOM 3149 N N . GLN D 1 45 ? -62.357 6.525 -18.587 1.00 30.18 45 GLN D N 1
ATOM 3150 C CA . GLN D 1 45 ? -61.111 6.604 -17.825 1.00 29.85 45 GLN D CA 1
ATOM 3151 C C . GLN D 1 45 ? -59.898 6.405 -18.716 1.00 27.62 45 GLN D C 1
ATOM 3152 O O . GLN D 1 45 ? -59.969 5.719 -19.732 1.00 25.88 45 GLN D O 1
ATOM 3158 N N . SER D 1 46 ? -58.783 7.000 -18.319 1.00 26.22 46 SER D N 1
ATOM 3159 C CA . SER D 1 46 ? -57.526 6.715 -18.969 1.00 25.27 46 SER D CA 1
ATOM 3160 C C . SER D 1 46 ? -57.137 5.303 -18.554 1.00 23.39 46 SER D C 1
ATOM 3161 O O . SER D 1 46 ? -57.186 4.980 -17.371 1.00 25.20 46 SER D O 1
ATOM 3164 N N . VAL D 1 47 ? -56.799 4.459 -19.522 1.00 21.05 47 VAL D N 1
ATOM 3165 C CA . VAL D 1 47 ? -56.337 3.095 -19.247 1.00 18.68 47 VAL D CA 1
ATOM 3166 C C . VAL D 1 47 ? -54.960 2.881 -19.880 1.00 17.66 47 VAL D C 1
ATOM 3167 O O . VAL D 1 47 ? -54.804 3.037 -21.091 1.00 17.66 47 VAL D O 1
ATOM 3171 N N . ASP D 1 48 ? -53.977 2.511 -19.060 1.00 16.60 48 ASP D N 1
ATOM 3172 C CA . ASP D 1 48 ? -52.605 2.281 -19.525 1.00 16.14 48 ASP D CA 1
ATOM 3173 C C . ASP D 1 48 ? -52.336 0.857 -19.966 1.00 14.35 48 ASP D C 1
ATOM 3174 O O . ASP D 1 48 ? -51.487 0.618 -20.837 1.00 13.88 48 ASP D O 1
ATOM 3179 N N . LEU D 1 49 ? -53.055 -0.098 -19.375 1.00 12.33 49 LEU D N 1
ATOM 3180 C CA . LEU D 1 49 ? -52.736 -1.507 -19.611 1.00 13.04 49 LEU D CA 1
ATOM 3181 C C . LEU D 1 49 ? -53.955 -2.357 -19.346 1.00 12.86 49 LEU D C 1
ATOM 3182 O O . LEU D 1 49 ? -54.690 -2.112 -18.401 1.00 12.90 49 LEU D O 1
ATOM 3187 N N . ILE D 1 50 ? -54.159 -3.352 -20.196 1.00 11.99 50 ILE D N 1
ATOM 3188 C CA . ILE D 1 50 ? -55.275 -4.273 -20.069 1.00 12.59 50 ILE D CA 1
ATOM 3189 C C . ILE D 1 50 ? -54.732 -5.673 -19.933 1.00 12.82 50 ILE D C 1
ATOM 3190 O O . ILE D 1 50 ? -53.852 -6.077 -20.706 1.00 12.42 50 ILE D O 1
ATOM 3195 N N . LEU D 1 51 ? -55.230 -6.403 -18.939 1.00 12.34 51 LEU D N 1
ATOM 3196 C CA . LEU D 1 51 ? -55.054 -7.842 -18.858 1.00 13.25 51 LEU D CA 1
ATOM 3197 C C . LEU D 1 51 ? -56.342 -8.413 -19.422 1.00 13.30 51 LEU D C 1
ATOM 3198 O O . LEU D 1 51 ? -57.418 -8.207 -18.865 1.00 12.95 51 LEU D O 1
ATOM 3203 N N . LEU D 1 52 ? -56.233 -9.089 -20.553 1.00 12.74 52 LEU D N 1
ATOM 3204 C CA . LEU D 1 52 ? -57.408 -9.462 -21.322 1.00 15.13 52 LEU D CA 1
ATOM 3205 C C . LEU D 1 52 ? -57.517 -10.977 -21.419 1.00 16.63 52 LEU D C 1
ATOM 3206 O O . LEU D 1 52 ? -56.664 -11.629 -22.012 1.00 15.05 52 LEU D O 1
ATOM 3211 N N . ASP D 1 53 ? -58.568 -11.544 -20.836 1.00 19.15 53 ASP D N 1
ATOM 3212 C CA . ASP D 1 53 ? -58.808 -12.959 -21.026 1.00 21.85 53 ASP D CA 1
ATOM 3213 C C . ASP D 1 53 ? -59.369 -13.176 -22.421 1.00 23.61 53 ASP D C 1
ATOM 3214 O O . ASP D 1 53 ? -60.282 -12.478 -22.848 1.00 24.57 53 ASP D O 1
ATOM 3219 N N . ILE D 1 54 ? -58.778 -14.134 -23.124 1.00 24.36 54 ILE D N 1
ATOM 3220 C CA . ILE D 1 54 ? -59.035 -14.401 -24.538 1.00 27.44 54 ILE D CA 1
ATOM 3221 C C . ILE D 1 54 ? -60.480 -14.851 -24.772 1.00 28.43 54 ILE D C 1
ATOM 3222 O O . ILE D 1 54 ? -61.088 -14.558 -25.814 1.00 28.65 54 ILE D O 1
ATOM 3227 N N . ASN D 1 55 ? -61.021 -15.549 -23.781 1.00 29.39 55 ASN D N 1
ATOM 3228 C CA . ASN D 1 55 ? -62.372 -16.076 -23.837 1.00 30.03 55 ASN D CA 1
ATOM 3229 C C . ASN D 1 55 ? -63.341 -15.118 -23.153 1.00 30.07 55 ASN D C 1
ATOM 3230 O O . ASN D 1 55 ? -63.381 -15.037 -21.931 1.00 29.26 55 ASN D O 1
ATOM 3232 N N . LEU D 1 56 ? -64.106 -14.379 -23.949 1.00 29.60 56 LEU D N 1
ATOM 3233 C CA . LEU D 1 56 ? -65.046 -13.416 -23.400 1.00 29.93 56 LEU D CA 1
ATOM 3234 C C . LEU D 1 56 ? -66.435 -13.877 -23.766 1.00 31.22 56 LEU D C 1
ATOM 3235 O O . LEU D 1 56 ? -66.613 -14.591 -24.752 1.00 32.65 56 LEU D O 1
ATOM 3240 N N . PRO D 1 57 ? -67.427 -13.474 -22.982 1.00 31.90 57 PRO D N 1
ATOM 3241 C CA . PRO D 1 57 ? -68.813 -13.838 -23.283 1.00 31.81 57 PRO D CA 1
ATOM 3242 C C . PRO D 1 57 ? -69.314 -13.181 -24.571 1.00 31.67 57 PRO D C 1
ATOM 3243 O O . PRO D 1 57 ? -70.137 -13.776 -25.270 1.00 31.96 57 PRO D O 1
ATOM 3247 N N . ASP D 1 58 ? -68.810 -11.988 -24.888 1.00 29.94 58 ASP D N 1
ATOM 3248 C CA . ASP D 1 58 ? -69.437 -11.160 -25.913 1.00 29.46 58 ASP D CA 1
ATOM 3249 C C . ASP D 1 58 ? -68.668 -11.027 -27.211 1.00 30.29 58 ASP D C 1
ATOM 3250 O O . ASP D 1 58 ? -69.281 -10.831 -28.257 1.00 31.24 58 ASP D O 1
ATOM 3255 N N . GLU D 1 59 ? -67.343 -11.106 -27.158 1.00 30.63 59 GLU D N 1
ATOM 3256 C CA . GLU D 1 59 ? -66.565 -11.039 -28.396 1.00 30.84 59 GLU D CA 1
ATOM 3257 C C . GLU D 1 59 ? -65.295 -11.873 -28.404 1.00 29.43 59 GLU D C 1
ATOM 3258 O O . GLU D 1 59 ? -64.883 -12.422 -27.383 1.00 29.63 59 GLU D O 1
ATOM 3264 N N . ASN D 1 60 ? -64.702 -11.968 -29.592 1.00 28.01 60 ASN D N 1
ATOM 3265 C CA . ASN D 1 60 ? -63.499 -12.752 -29.840 1.00 26.31 60 ASN D CA 1
ATOM 3266 C C . ASN D 1 60 ? -62.286 -11.974 -29.338 1.00 24.35 60 ASN D C 1
ATOM 3267 O O . ASN D 1 60 ? -62.078 -10.829 -29.735 1.00 23.49 60 ASN D O 1
ATOM 3272 N N . GLY D 1 61 ? -61.503 -12.598 -28.459 1.00 23.13 61 GLY D N 1
ATOM 3273 C CA . GLY D 1 61 ? -60.447 -11.904 -27.737 1.00 21.49 61 GLY D CA 1
ATOM 3274 C C . GLY D 1 61 ? -59.290 -11.505 -28.629 1.00 20.69 61 GLY D C 1
ATOM 3275 O O . GLY D 1 61 ? -58.685 -10.453 -28.441 1.00 19.34 61 GLY D O 1
ATOM 3276 N N . LEU D 1 62 ? -58.986 -12.363 -29.600 1.00 20.53 62 LEU D N 1
ATOM 3277 C CA . LEU D 1 62 ? -57.928 -12.088 -30.567 1.00 20.84 62 LEU D CA 1
ATOM 3278 C C . LEU D 1 62 ? -58.331 -10.939 -31.463 1.00 20.31 62 LEU D C 1
ATOM 3279 O O . LEU D 1 62 ? -57.538 -10.042 -31.730 1.00 18.87 62 LEU D O 1
ATOM 3292 N N . LEU D 1 64 ? -60.451 -8.659 -30.776 1.00 15.65 64 LEU D N 1
ATOM 3293 C CA . LEU D 1 64 ? -60.477 -7.460 -29.950 1.00 16.24 64 LEU D CA 1
ATOM 3294 C C . LEU D 1 64 ? -59.067 -6.905 -29.730 1.00 13.93 64 LEU D C 1
ATOM 3295 O O . LEU D 1 64 ? -58.866 -5.708 -29.785 1.00 13.15 64 LEU D O 1
ATOM 3300 N N . THR D 1 65 ? -58.104 -7.791 -29.507 1.00 14.25 65 THR D N 1
ATOM 3301 C CA . THR D 1 65 ? -56.696 -7.388 -29.388 1.00 14.65 65 THR D CA 1
ATOM 3302 C C . THR D 1 65 ? -56.240 -6.548 -30.570 1.00 13.57 65 THR D C 1
ATOM 3303 O O . THR D 1 65 ? -55.635 -5.491 -30.396 1.00 13.09 65 THR D O 1
ATOM 3307 N N . ARG D 1 66 ? -56.499 -7.045 -31.776 1.00 12.53 66 ARG D N 1
ATOM 3308 C CA . ARG D 1 66 ? -56.085 -6.326 -32.981 1.00 12.87 66 ARG D CA 1
ATOM 3309 C C . ARG D 1 66 ? -56.769 -4.974 -33.106 1.00 12.84 66 ARG D C 1
ATOM 3310 O O . ARG D 1 66 ? -56.140 -3.971 -33.458 1.00 12.68 66 ARG D O 1
ATOM 3318 N N . ALA D 1 67 ? -58.068 -4.953 -32.832 1.00 14.58 67 ALA D N 1
ATOM 3319 C CA . ALA D 1 67 ? -58.840 -3.715 -32.913 1.00 15.26 67 ALA D CA 1
ATOM 3320 C C . ALA D 1 67 ? -58.283 -2.651 -31.960 1.00 15.43 67 ALA D C 1
ATOM 3321 O O . ALA D 1 67 ? -58.118 -1.489 -32.346 1.00 16.24 67 ALA D O 1
ATOM 3323 N N . LEU D 1 68 ? -57.983 -3.062 -30.731 1.00 15.49 68 LEU D N 1
ATOM 3324 C CA . LEU D 1 68 ? -57.352 -2.180 -29.745 1.00 15.41 68 LEU D CA 1
ATOM 3325 C C . LEU D 1 68 ? -55.994 -1.684 -30.216 1.00 15.16 68 LEU D C 1
ATOM 3326 O O . LEU D 1 68 ? -55.683 -0.509 -30.085 1.00 13.94 68 LEU D O 1
ATOM 3331 N N . ARG D 1 69 ? -55.174 -2.588 -30.730 1.00 13.70 69 ARG D N 1
ATOM 3332 C CA . ARG D 1 69 ? -53.815 -2.223 -31.123 1.00 12.93 69 ARG D CA 1
ATOM 3333 C C . ARG D 1 69 ? -53.809 -1.302 -32.346 1.00 14.27 69 ARG D C 1
ATOM 3334 O O . ARG D 1 69 ? -52.961 -0.426 -32.459 1.00 14.91 69 ARG D O 1
ATOM 3342 N N . GLU D 1 70 ? -54.756 -1.482 -33.262 1.00 15.81 70 GLU D N 1
ATOM 3343 C CA . GLU D 1 70 ? -54.814 -0.600 -34.433 1.00 18.30 70 GLU D CA 1
ATOM 3344 C C . GLU D 1 70 ? -55.117 0.856 -34.050 1.00 19.10 70 GLU D C 1
ATOM 3345 O O . GLU D 1 70 ? -54.658 1.796 -34.710 1.00 18.53 70 GLU D O 1
ATOM 3351 N N . ARG D 1 71 ? -55.860 1.024 -32.961 1.00 18.87 71 ARG D N 1
ATOM 3352 C CA . ARG D 1 71 ? -56.270 2.349 -32.475 1.00 18.85 71 ARG D CA 1
ATOM 3353 C C . ARG D 1 71 ? -55.407 2.988 -31.382 1.00 18.15 71 ARG D C 1
ATOM 3354 O O . ARG D 1 71 ? -55.478 4.194 -31.180 1.00 18.71 71 ARG D O 1
ATOM 3362 N N . SER D 1 72 ? -54.630 2.204 -30.643 1.00 16.38 72 SER D N 1
ATOM 3363 C CA . SER D 1 72 ? -54.031 2.723 -29.407 1.00 15.47 72 SER D CA 1
ATOM 3364 C C . SER D 1 72 ? -52.731 2.027 -29.012 1.00 14.30 72 SER D C 1
ATOM 3365 O O . SER D 1 72 ? -52.526 0.880 -29.374 1.00 12.56 72 SER D O 1
ATOM 3368 N N . THR D 1 73 ? -51.869 2.722 -28.260 1.00 13.74 73 THR D N 1
ATOM 3369 C CA . THR D 1 73 ? -50.634 2.140 -27.737 1.00 12.06 73 THR D CA 1
ATOM 3370 C C . THR D 1 73 ? -50.812 1.492 -26.368 1.00 11.83 73 THR D C 1
ATOM 3371 O O . THR D 1 73 ? -49.824 1.111 -25.729 1.00 12.02 73 THR D O 1
ATOM 3375 N N . VAL D 1 74 ? -52.064 1.343 -25.948 1.00 11.57 74 VAL D N 1
ATOM 3376 C CA . VAL D 1 74 ? -52.387 0.717 -24.670 1.00 11.94 74 VAL D CA 1
ATOM 3377 C C . VAL D 1 74 ? -51.647 -0.607 -24.523 1.00 11.04 74 VAL D C 1
ATOM 3378 O O . VAL D 1 74 ? -51.500 -1.372 -25.485 1.00 10.18 74 VAL D O 1
ATOM 3382 N N . GLY D 1 75 ? -51.182 -0.889 -23.313 1.00 10.47 75 GLY D N 1
ATOM 3383 C CA . GLY D 1 75 ? -50.552 -2.157 -23.043 1.00 9.04 75 GLY D CA 1
ATOM 3384 C C . GLY D 1 75 ? -51.607 -3.253 -23.051 1.00 10.06 75 GLY D C 1
ATOM 3385 O O . GLY D 1 75 ? -52.740 -3.054 -22.604 1.00 10.39 75 GLY D O 1
ATOM 3386 N N . ILE D 1 76 ? -51.263 -4.400 -23.608 1.00 8.72 76 ILE D N 1
ATOM 3387 C CA . ILE D 1 76 ? -52.213 -5.511 -23.654 1.00 9.42 76 ILE D CA 1
ATOM 3388 C C . ILE D 1 76 ? -51.476 -6.780 -23.325 1.00 10.97 76 ILE D C 1
ATOM 3389 O O . ILE D 1 76 ? -50.530 -7.145 -24.028 1.00 9.97 76 ILE D O 1
ATOM 3394 N N . ILE D 1 77 ? -51.933 -7.474 -22.291 1.00 11.00 77 ILE D N 1
ATOM 3395 C CA . ILE D 1 77 ? -51.418 -8.805 -21.973 1.00 11.95 77 ILE D CA 1
ATOM 3396 C C . ILE D 1 77 ? -52.575 -9.775 -21.995 1.00 12.02 77 ILE D C 1
ATOM 3397 O O . ILE D 1 77 ? -53.551 -9.589 -21.277 1.00 12.75 77 ILE D O 1
ATOM 3402 N N . LEU D 1 78 ? -52.486 -10.784 -22.859 1.00 12.40 78 LEU D N 1
ATOM 3403 C CA . LEU D 1 78 ? -53.558 -11.763 -22.989 1.00 12.71 78 LEU D CA 1
ATOM 3404 C C . LEU D 1 78 ? -53.366 -12.870 -21.975 1.00 13.74 78 LEU D C 1
ATOM 3405 O O . LEU D 1 78 ? -52.239 -13.264 -21.677 1.00 13.02 78 LEU D O 1
ATOM 3410 N N . VAL D 1 79 ? -54.486 -13.364 -21.468 1.00 15.73 79 VAL D N 1
ATOM 3411 C CA . VAL D 1 79 ? -54.511 -14.436 -20.492 1.00 18.05 79 VAL D CA 1
ATOM 3412 C C . VAL D 1 79 ? -55.312 -15.569 -21.093 1.00 20.11 79 VAL D C 1
ATOM 3413 O O . VAL D 1 79 ? -56.373 -15.336 -21.640 1.00 21.57 79 VAL D O 1
ATOM 3417 N N . THR D 1 80 ? -54.818 -16.796 -21.002 1.00 23.42 80 THR D N 1
ATOM 3418 C CA . THR D 1 80 ? -55.548 -17.929 -21.575 1.00 26.10 80 THR D CA 1
ATOM 3419 C C . THR D 1 80 ? -55.402 -19.160 -20.702 1.00 28.15 80 THR D C 1
ATOM 3420 O O . THR D 1 80 ? -54.496 -19.227 -19.878 1.00 28.45 80 THR D O 1
ATOM 3424 N N . GLY D 1 81 ? -56.288 -20.135 -20.895 1.00 30.24 81 GLY D N 1
ATOM 3425 C CA . GLY D 1 81 ? -56.176 -21.425 -20.233 1.00 32.81 81 GLY D CA 1
ATOM 3426 C C . GLY D 1 81 ? -55.558 -22.503 -21.108 1.00 35.09 81 GLY D C 1
ATOM 3427 O O . GLY D 1 81 ? -55.203 -23.583 -20.618 1.00 36.88 81 GLY D O 1
ATOM 3428 N N . ARG D 1 82 ? -55.425 -22.213 -22.398 1.00 36.20 82 ARG D N 1
ATOM 3429 C CA . ARG D 1 82 ? -54.935 -23.183 -23.384 1.00 37.23 82 ARG D CA 1
ATOM 3430 C C . ARG D 1 82 ? -53.476 -22.942 -23.766 1.00 37.52 82 ARG D C 1
ATOM 3431 O O . ARG D 1 82 ? -53.046 -21.803 -23.959 1.00 38.70 82 ARG D O 1
ATOM 3433 N N . SER D 1 83 ? -52.714 -24.022 -23.904 1.00 37.73 83 SER D N 1
ATOM 3434 C CA . SER D 1 83 ? -51.260 -23.903 -23.919 1.00 36.65 83 SER D CA 1
ATOM 3435 C C . SER D 1 83 ? -50.570 -24.037 -25.276 1.00 35.71 83 SER D C 1
ATOM 3436 O O . SER D 1 83 ? -49.354 -24.257 -25.324 1.00 36.01 83 SER D O 1
ATOM 3438 N N . ASP D 1 84 ? -51.297 -23.901 -26.380 1.00 33.98 84 ASP D N 1
ATOM 3439 C CA . ASP D 1 84 ? -50.637 -24.191 -27.659 1.00 31.71 84 ASP D CA 1
ATOM 3440 C C . ASP D 1 84 ? -49.929 -23.011 -28.329 1.00 29.88 84 ASP D C 1
ATOM 3441 O O . ASP D 1 84 ? -50.348 -21.863 -28.200 1.00 28.22 84 ASP D O 1
ATOM 3446 N N . ARG D 1 85 ? -48.818 -23.323 -28.993 1.00 28.36 85 ARG D N 1
ATOM 3447 C CA . ARG D 1 85 ? -47.884 -22.322 -29.501 1.00 27.41 85 ARG D CA 1
ATOM 3448 C C . ARG D 1 85 ? -48.526 -21.406 -30.531 1.00 26.58 85 ARG D C 1
ATOM 3449 O O . ARG D 1 85 ? -48.283 -20.202 -30.523 1.00 25.53 85 ARG D O 1
ATOM 3451 N N . ILE D 1 86 ? -49.345 -21.978 -31.412 1.00 25.38 86 ILE D N 1
ATOM 3452 C CA . ILE D 1 86 ? -49.954 -21.187 -32.480 1.00 25.56 86 ILE D CA 1
ATOM 3453 C C . ILE D 1 86 ? -50.843 -20.064 -31.945 1.00 24.44 86 ILE D C 1
ATOM 3454 O O . ILE D 1 86 ? -50.737 -18.920 -32.401 1.00 22.17 86 ILE D O 1
ATOM 3459 N N . ASP D 1 87 ? -51.706 -20.382 -30.980 1.00 23.23 87 ASP D N 1
ATOM 3460 C CA . ASP D 1 87 ? -52.584 -19.373 -30.391 1.00 22.92 87 ASP D CA 1
ATOM 3461 C C . ASP D 1 87 ? -51.737 -18.277 -29.747 1.00 21.49 87 ASP D C 1
ATOM 3462 O O . ASP D 1 87 ? -52.060 -17.085 -29.817 1.00 18.88 87 ASP D O 1
ATOM 3467 N N . ARG D 1 88 ? -50.663 -18.700 -29.091 1.00 19.20 88 ARG D N 1
ATOM 3468 C CA . ARG D 1 88 ? -49.774 -17.770 -28.422 1.00 18.43 88 ARG D CA 1
ATOM 3469 C C . ARG D 1 88 ? -49.141 -16.855 -29.462 1.00 16.36 88 ARG D C 1
ATOM 3470 O O . ARG D 1 88 ? -49.120 -15.634 -29.294 1.00 14.51 88 ARG D O 1
ATOM 3478 N N . ILE D 1 89 ? -48.651 -17.434 -30.558 1.00 14.10 89 ILE D N 1
ATOM 3479 C CA . ILE D 1 89 ? -48.011 -16.620 -31.581 1.00 15.27 89 ILE D CA 1
ATOM 3480 C C . ILE D 1 89 ? -49.047 -15.705 -32.213 1.00 13.43 89 ILE D C 1
ATOM 3481 O O . ILE D 1 89 ? -48.779 -14.546 -32.454 1.00 12.32 89 ILE D O 1
ATOM 3486 N N . VAL D 1 90 ? -50.248 -16.218 -32.443 1.00 12.87 90 VAL D N 1
ATOM 3487 C CA . VAL D 1 90 ? -51.284 -15.387 -33.072 1.00 11.61 90 VAL D CA 1
ATOM 3488 C C . VAL D 1 90 ? -51.635 -14.200 -32.183 1.00 10.05 90 VAL D C 1
ATOM 3489 O O . VAL D 1 90 ? -51.765 -13.085 -32.665 1.00 10.44 90 VAL D O 1
ATOM 3493 N N . GLY D 1 91 ? -51.814 -14.440 -30.881 1.00 9.11 91 GLY D N 1
ATOM 3494 C CA . GLY D 1 91 ? -52.067 -13.340 -29.966 1.00 10.06 91 GLY D CA 1
ATOM 3495 C C . GLY D 1 91 ? -51.029 -12.217 -30.035 1.00 9.68 91 GLY D C 1
ATOM 3496 O O . GLY D 1 91 ? -51.360 -11.012 -30.075 1.00 8.98 91 GLY D O 1
ATOM 3497 N N . LEU D 1 92 ? -49.765 -12.617 -30.041 1.00 9.74 92 LEU D N 1
ATOM 3498 C CA . LEU D 1 92 ? -48.669 -11.677 -30.148 1.00 9.33 92 LEU D CA 1
ATOM 3499 C C . LEU D 1 92 ? -48.662 -10.976 -31.496 1.00 9.39 92 LEU D C 1
ATOM 3500 O O . LEU D 1 92 ? -48.407 -9.781 -31.560 1.00 10.38 92 LEU D O 1
ATOM 3505 N N . GLU D 1 93 ? -48.946 -11.717 -32.569 1.00 9.35 93 GLU D N 1
ATOM 3506 C CA . GLU D 1 93 ? -48.972 -11.119 -33.912 1.00 10.35 93 GLU D CA 1
ATOM 3507 C C . GLU D 1 93 ? -50.075 -10.064 -34.004 1.00 9.89 93 GLU D C 1
ATOM 3508 O O . GLU D 1 93 ? -49.922 -9.037 -34.675 1.00 9.56 93 GLU D O 1
ATOM 3522 N N . GLY D 1 95 ? -50.918 -8.167 -31.751 1.00 14.23 95 GLY D N 1
ATOM 3523 C CA . GLY D 1 95 ? -50.457 -6.949 -31.092 1.00 13.83 95 GLY D CA 1
ATOM 3524 C C . GLY D 1 95 ? -50.357 -7.026 -29.572 1.00 13.83 95 GLY D C 1
ATOM 3525 O O . GLY D 1 95 ? -50.038 -6.011 -28.930 1.00 13.52 95 GLY D O 1
ATOM 3526 N N . ALA D 1 96 ? -50.637 -8.191 -28.989 1.00 11.33 96 ALA D N 1
ATOM 3527 C CA . ALA D 1 96 ? -50.467 -8.340 -27.532 1.00 11.66 96 ALA D CA 1
ATOM 3528 C C . ALA D 1 96 ? -48.982 -8.146 -27.199 1.00 11.32 96 ALA D C 1
ATOM 3529 O O . ALA D 1 96 ? -48.094 -8.671 -27.882 1.00 11.02 96 ALA D O 1
ATOM 3531 N N . ASP D 1 97 ? -48.712 -7.370 -26.157 1.00 11.49 97 ASP D N 1
ATOM 3532 C CA . ASP D 1 97 ? -47.353 -7.255 -25.626 1.00 12.75 97 ASP D CA 1
ATOM 3533 C C . ASP D 1 97 ? -46.877 -8.511 -24.992 1.00 12.90 97 ASP D C 1
ATOM 3534 O O . ASP D 1 97 ? -45.681 -8.805 -25.010 1.00 12.79 97 ASP D O 1
ATOM 3539 N N . ASP D 1 98 ? -47.806 -9.254 -24.397 1.00 14.36 98 ASP D N 1
ATOM 3540 C CA . ASP D 1 98 ? -47.470 -10.523 -23.779 1.00 14.79 98 ASP D CA 1
ATOM 3541 C C . ASP D 1 98 ? -48.677 -11.445 -23.767 1.00 14.47 98 ASP D C 1
ATOM 3542 O O . ASP D 1 98 ? -49.801 -11.024 -24.013 1.00 13.40 98 ASP D O 1
ATOM 3547 N N . TYR D 1 99 ? -48.434 -12.712 -23.481 1.00 15.27 99 TYR D N 1
ATOM 3548 C CA . TYR D 1 99 ? -49.474 -13.721 -23.542 1.00 17.56 99 TYR D CA 1
ATOM 3549 C C . TYR D 1 99 ? -49.156 -14.768 -22.481 1.00 19.14 99 TYR D C 1
ATOM 3550 O O . TYR D 1 99 ? -48.115 -15.425 -22.562 1.00 19.15 99 TYR D O 1
ATOM 3559 N N . VAL D 1 100 ? -50.033 -14.896 -21.479 1.00 18.88 100 VAL D N 1
ATOM 3560 C CA . VAL D 1 100 ? -49.810 -15.815 -20.351 1.00 20.11 100 VAL D CA 1
ATOM 3561 C C . VAL D 1 100 ? -50.889 -16.883 -20.198 1.00 20.91 100 VAL D C 1
ATOM 3562 O O . VAL D 1 100 ? -52.050 -16.681 -20.550 1.00 20.27 100 VAL D O 1
ATOM 3566 N N . THR D 1 101 ? -50.480 -18.034 -19.663 1.00 22.61 101 THR D N 1
ATOM 3567 C CA . THR D 1 101 ? -51.365 -19.179 -19.529 1.00 23.86 101 THR D CA 1
ATOM 3568 C C . THR D 1 101 ? -51.637 -19.456 -18.062 1.00 23.91 101 THR D C 1
ATOM 3569 O O . THR D 1 101 ? -50.757 -19.278 -17.216 1.00 22.79 101 THR D O 1
ATOM 3573 N N . LYS D 1 102 ? -52.855 -19.887 -17.764 1.00 23.46 102 LYS D N 1
ATOM 3574 C CA . LYS D 1 102 ? -53.247 -20.242 -16.398 1.00 24.58 102 LYS D CA 1
ATOM 3575 C C . LYS D 1 102 ? -52.800 -21.673 -16.104 1.00 24.43 102 LYS D C 1
ATOM 3576 O O . LYS D 1 102 ? -52.711 -22.487 -17.022 1.00 26.08 102 LYS D O 1
ATOM 3582 N N . PRO D 1 103 ? -52.480 -21.984 -14.848 1.00 23.85 103 PRO D N 1
ATOM 3583 C CA . PRO D 1 103 ? -52.575 -21.045 -13.725 1.00 22.99 103 PRO D CA 1
ATOM 3584 C C . PRO D 1 103 ? -51.448 -20.033 -13.791 1.00 21.08 103 PRO D C 1
ATOM 3585 O O . PRO D 1 103 ? -50.337 -20.367 -14.191 1.00 20.21 103 PRO D O 1
ATOM 3589 N N . LEU D 1 104 ? -51.746 -18.809 -13.395 1.00 21.05 104 LEU D N 1
ATOM 3590 C CA . LEU D 1 104 ? -50.815 -17.721 -13.610 1.00 21.68 104 LEU D CA 1
ATOM 3591 C C . LEU D 1 104 ? -49.644 -17.754 -12.652 1.00 21.12 104 LEU D C 1
ATOM 3592 O O . LEU D 1 104 ? -49.812 -18.001 -11.464 1.00 21.80 104 LEU D O 1
ATOM 3597 N N . GLU D 1 105 ? -48.453 -17.517 -13.184 1.00 20.83 105 GLU D N 1
ATOM 3598 C CA . GLU D 1 105 ? -47.307 -17.206 -12.338 1.00 21.31 105 GLU D CA 1
ATOM 3599 C C . GLU D 1 105 ? -47.365 -15.710 -12.061 1.00 19.43 105 GLU D C 1
ATOM 3600 O O . GLU D 1 105 ? -46.977 -14.894 -12.910 1.00 18.33 105 GLU D O 1
ATOM 3606 N N . LEU D 1 106 ? -47.896 -15.359 -10.894 1.00 18.36 106 LEU D N 1
ATOM 3607 C CA . LEU D 1 106 ? -48.218 -13.972 -10.596 1.00 18.32 106 LEU D CA 1
ATOM 3608 C C . LEU D 1 106 ? -46.965 -13.117 -10.365 1.00 17.92 106 LEU D C 1
ATOM 3609 O O . LEU D 1 106 ? -46.959 -11.924 -10.681 1.00 16.42 106 LEU D O 1
ATOM 3614 N N . ARG D 1 107 ? -45.906 -13.731 -9.838 1.00 16.62 107 ARG D N 1
ATOM 3615 C CA . ARG D 1 107 ? -44.660 -13.005 -9.614 1.00 17.08 107 ARG D CA 1
ATOM 3616 C C . ARG D 1 107 ? -44.085 -12.508 -10.946 1.00 16.27 107 ARG D C 1
ATOM 3617 O O . ARG D 1 107 ? -43.851 -11.311 -11.118 1.00 18.00 107 ARG D O 1
ATOM 3625 N N . GLU D 1 108 ? -43.884 -13.400 -11.899 1.00 15.31 108 GLU D N 1
ATOM 3626 C CA . GLU D 1 108 ? -43.434 -12.950 -13.211 1.00 16.67 108 GLU D CA 1
ATOM 3627 C C . GLU D 1 108 ? -44.401 -11.914 -13.797 1.00 16.46 108 GLU D C 1
ATOM 3628 O O . GLU D 1 108 ? -43.979 -10.880 -14.313 1.00 15.83 108 GLU D O 1
ATOM 3634 N N . LEU D 1 109 ? -45.701 -12.181 -13.719 1.00 15.66 109 LEU D N 1
ATOM 3635 C CA . LEU D 1 109 ? -46.683 -11.255 -14.295 1.00 16.05 109 LEU D CA 1
ATOM 3636 C C . LEU D 1 109 ? -46.611 -9.833 -13.711 1.00 16.08 109 LEU D C 1
ATOM 3637 O O . LEU D 1 109 ? -46.635 -8.828 -14.442 1.00 14.08 109 LEU D O 1
ATOM 3642 N N . VAL D 1 110 ? -46.512 -9.732 -12.394 1.00 16.07 110 VAL D N 1
ATOM 3643 C CA . VAL D 1 110 ? -46.536 -8.411 -11.794 1.00 16.02 110 VAL D CA 1
ATOM 3644 C C . VAL D 1 110 ? -45.316 -7.588 -12.219 1.00 13.75 110 VAL D C 1
ATOM 3645 O O . VAL D 1 110 ? -45.422 -6.378 -12.444 1.00 13.98 110 VAL D O 1
ATOM 3649 N N . VAL D 1 111 ? -44.158 -8.228 -12.310 1.00 13.50 111 VAL D N 1
ATOM 3650 C CA . VAL D 1 111 ? -42.965 -7.499 -12.726 1.00 13.37 111 VAL D CA 1
ATOM 3651 C C . VAL D 1 111 ? -43.016 -7.169 -14.215 1.00 13.03 111 VAL D C 1
ATOM 3652 O O . VAL D 1 111 ? -42.611 -6.072 -14.632 1.00 12.44 111 VAL D O 1
ATOM 3656 N N . ARG D 1 112 ? -43.529 -8.106 -15.009 1.00 12.41 112 ARG D N 1
ATOM 3657 C CA . ARG D 1 112 ? -43.694 -7.866 -16.449 1.00 13.66 112 ARG D CA 1
ATOM 3658 C C . ARG D 1 112 ? -44.596 -6.650 -16.700 1.00 11.52 112 ARG D C 1
ATOM 3659 O O . ARG D 1 112 ? -44.300 -5.813 -17.539 1.00 10.75 112 ARG D O 1
ATOM 3667 N N . VAL D 1 113 ? -45.668 -6.548 -15.928 1.00 11.63 113 VAL D N 1
ATOM 3668 C CA . VAL D 1 113 ? -46.578 -5.402 -15.983 1.00 11.43 113 VAL D CA 1
ATOM 3669 C C . VAL D 1 113 ? -45.852 -4.094 -15.602 1.00 12.84 113 VAL D C 1
ATOM 3670 O O . VAL D 1 113 ? -45.980 -3.054 -16.271 1.00 13.00 113 VAL D O 1
ATOM 3674 N N . LYS D 1 114 ? -45.098 -4.146 -14.511 1.00 13.46 114 LYS D N 1
ATOM 3675 C CA . LYS D 1 114 ? -44.258 -3.000 -14.149 1.00 12.76 114 LYS D CA 1
ATOM 3676 C C . LYS D 1 114 ? -43.385 -2.546 -15.320 1.00 11.74 114 LYS D C 1
ATOM 3677 O O . LYS D 1 114 ? -43.317 -1.339 -15.626 1.00 10.59 114 LYS D O 1
ATOM 3683 N N . ASN D 1 115 ? -42.719 -3.494 -15.977 1.00 11.26 115 ASN D N 1
ATOM 3684 C CA . ASN D 1 115 ? -41.760 -3.163 -17.017 1.00 11.12 115 ASN D CA 1
ATOM 3685 C C . ASN D 1 115 ? -42.444 -2.709 -18.301 1.00 11.24 115 ASN D C 1
ATOM 3686 O O . ASN D 1 115 ? -41.977 -1.815 -18.969 1.00 11.68 115 ASN D O 1
ATOM 3691 N N . LEU D 1 116 ? -43.584 -3.305 -18.618 1.00 11.97 116 LEU D N 1
ATOM 3692 C CA . LEU D 1 116 ? -44.362 -2.852 -19.765 1.00 11.91 116 LEU D CA 1
ATOM 3693 C C . LEU D 1 116 ? -44.842 -1.402 -19.553 1.00 12.01 116 LEU D C 1
ATOM 3694 O O . LEU D 1 116 ? -44.765 -0.566 -20.461 1.00 11.07 116 LEU D O 1
ATOM 3699 N N . LEU D 1 117 ? -45.339 -1.100 -18.357 1.00 12.75 117 LEU D N 1
ATOM 3700 C CA . LEU D 1 117 ? -45.788 0.256 -18.059 1.00 14.20 117 LEU D CA 1
ATOM 3701 C C . LEU D 1 117 ? -44.635 1.258 -18.187 1.00 15.47 117 LEU D C 1
ATOM 3702 O O . LEU D 1 117 ? -44.831 2.364 -18.691 1.00 16.27 117 LEU D O 1
ATOM 3707 N N . TRP D 1 118 ? -43.441 0.865 -17.733 1.00 15.50 118 TRP D N 1
ATOM 3708 C CA . TRP D 1 118 ? -42.243 1.689 -17.891 1.00 17.18 118 TRP D CA 1
ATOM 3709 C C . TRP D 1 118 ? -41.982 2.015 -19.371 1.00 18.54 118 TRP D C 1
ATOM 3710 O O . TRP D 1 118 ? -41.660 3.163 -19.720 1.00 19.15 118 TRP D O 1
ATOM 3721 N N . ARG D 1 119 ? -42.166 1.020 -20.244 1.00 19.06 119 ARG D N 1
ATOM 3722 C CA . ARG D 1 119 ? -42.051 1.208 -21.704 1.00 20.98 119 ARG D CA 1
ATOM 3723 C C . ARG D 1 119 ? -43.146 2.085 -22.308 1.00 23.26 119 ARG D C 1
ATOM 3724 O O . ARG D 1 119 ? -42.886 2.902 -23.195 1.00 23.30 119 ARG D O 1
ATOM 3732 N N . ILE D 1 120 ? -44.376 1.888 -21.854 1.00 25.31 120 ILE D N 1
ATOM 3733 C CA . ILE D 1 120 ? -45.526 2.606 -22.399 1.00 28.41 120 ILE D CA 1
ATOM 3734 C C . ILE D 1 120 ? -45.453 4.101 -22.097 1.00 30.73 120 ILE D C 1
ATOM 3735 O O . ILE D 1 120 ? -46.024 4.925 -22.817 1.00 31.64 120 ILE D O 1
ATOM 3740 N N . ASP D 1 121 ? -44.756 4.446 -21.024 1.00 33.04 121 ASP D N 1
ATOM 3741 C CA . ASP D 1 121 ? -44.454 5.836 -20.740 1.00 35.62 121 ASP D CA 1
ATOM 3742 C C . ASP D 1 121 ? -43.263 6.282 -21.590 1.00 36.71 121 ASP D C 1
ATOM 3743 O O . ASP D 1 121 ? -42.110 6.219 -21.147 1.00 37.75 121 ASP D O 1
#

Solvent-accessible surface area: 20390 Å² total

Radius of gyration: 24.5 Å; Cα contacts (8 Å, |Δi|>4): 834; chains: 4; bounding box: 66×34×68 Å

GO terms:
  GO:0000156 phosphorelay response regulator activity (F, IDA)
  GO:0006355 regulation of DNA-templated transcription (P, IDA)
  GO:0097532 stress response to acid chemical (P, IMP)

B-factor: mean 22.47, std 8.37, range [8.19, 50.14]

Foldseek 3Di:
DAEEEEADDDVVQQVVQQVVVVVVVYHYHYHHALVVVVVVCVDDHQAYEEEQDGDPHGRLCQCVDVVVDPHAYEYEYQDDDVVCQVSSVCPHPYYAYPPDPRVVVVVVVVVVSVVSVD/DAEEEEAAQDVVVQCVQQVLVVVVPYNYHYHPDLVVVVVCVVPDHQEYEYEQPRPPDGRLNLVVDVVPDPRAYEYEYEPVPPVCQVSNVCPHPYYDYPPDDVVVVVVVVVVVSVVRD/DAEEEEADDDPVCVCVVCVVVVVVPYHYHYHPDLVVVVVVVVDDHQAYEYECPNPPDGSLNLVVVVVVDPHAYEYEEAPVCPPCQVSNVCPHPYYAYPPDPVVVVVVVVVVVVVVRD/DAEEEEAAQDVVVQVVLQVLVVVVVYHYHYYPAPVVVVVCVPDDHQEYEHEQDGPPDGNLVLVVDQVPDPHAYEYEYADDDDVVQVSSVCPHPYYYHPPDPVVVVNVVVVVVSVVSD

Nearest PDB structures (foldseek):
  1nxs-assembly1_A-2  TM=9.074E-01  e=6.069E-09  Streptococcus pneumoniae TIGR4
  2msl-assembly1_A  TM=8.708E-01  e=4.734E-06  Salmonella enterica subsp. enterica serovar Typhimurium str. UK-1
  3f6c-assembly2_A  TM=8.558E-01  e=7.941E-06  Escherichia coli K-12
  3eq2-assembly1_B  TM=7.810E-01  e=6.541E-06  Pseudomonas aeruginosa
  3eq2-assembly1_A  TM=8.620E-01  e=8.685E-05  Pseudomonas aeruginosa